Protein AF-A0A239JR02-F1 (afdb_monomer)

Sequence (547 aa):
MNVHSPKARTPAQRIPNPAPHIMRIVSQALRTTSEGTVTRMATPRLLLFRHPGALLAVYLAAACALQLKASAVGLVRWSDYLVLTPVMAAALLPLRHTLIFGASTLATSVAIYGFAIPGVSEGGRTVVVTAAFLSLGMSLVICRVRIRQKARCAFAVPAPSGEATGRIASAPRQDAGDLCASLLAEGPPPGRLPQPAAVELAYGRADDGRPQAHWLDAIPLSGARVALVAGSVTEDGEPAPTLVPELRVAVRTLADMDMRPDETLIHLQDVLHRLQPDDAAHDVTASCLYAIYDPVTADCTLACAGHPAPIVISPEGVTIAVDLPPGTPLGRARAHVTTAEIRLGRGSVLLLHTHSPKPTGSGTGAGTRTRTDESTVRERRIEPQSSLAATCHTALRALAAEGGPRQLRVLAARTRTLDTTTVASWDLTADPAAVSVAREHVTAQLAAWGLDEAAPTAVLIVSELVTNAIRHSQPPVHLRLIRCDTRLTCEVTDGSTTTPHLRRARTLDESGRGLFIVAQLTCRWGARHHPQGKTIWAEHIPQREAT

Solvent-accessible surface area (backbone atoms only — not comparable to full-atom values): 31949 Å² total; per-residue (Å²): 133,83,90,85,85,86,88,81,87,83,81,84,82,75,78,82,80,68,72,71,60,58,57,50,55,55,54,53,65,64,60,74,77,74,80,85,78,95,77,88,82,82,90,88,84,74,74,64,82,79,42,77,67,46,52,50,50,51,49,52,52,51,52,52,53,52,51,61,59,42,64,76,67,76,62,83,81,60,63,69,63,66,38,44,52,26,39,53,32,22,75,74,45,59,69,73,57,22,49,49,53,25,52,50,52,37,51,50,48,43,49,44,56,70,71,67,51,88,87,70,53,72,69,59,39,52,51,55,48,51,46,34,52,51,24,39,52,53,18,51,52,51,36,51,51,53,52,49,50,53,49,59,58,58,62,77,54,84,76,84,83,85,81,80,93,74,79,94,75,91,78,80,94,76,83,92,85,76,98,71,86,80,80,82,72,86,63,81,75,81,77,65,72,66,77,40,87,26,34,51,77,28,76,35,75,47,73,76,83,68,82,59,24,59,52,76,49,60,45,77,42,81,80,53,15,34,36,41,37,38,30,36,30,26,42,74,84,40,80,32,37,84,56,45,65,60,53,53,51,49,52,52,58,44,50,76,57,45,56,47,46,56,58,42,51,55,54,48,35,56,51,53,57,70,74,51,61,98,81,62,94,58,64,52,32,32,26,34,30,35,32,40,38,34,20,74,82,23,41,32,42,33,15,23,18,43,26,59,60,48,45,34,29,44,51,82,14,45,62,44,85,56,86,42,69,66,20,38,34,29,67,48,100,73,51,41,71,32,67,36,76,47,78,49,55,64,52,18,32,44,35,42,58,69,65,68,78,78,76,92,78,79,75,90,69,93,74,95,77,79,96,78,80,99,78,72,85,69,79,63,70,44,68,62,82,59,53,57,60,56,51,26,52,53,50,51,54,52,48,53,72,73,70,48,65,72,58,39,44,33,40,32,34,31,32,37,59,58,50,78,90,35,36,50,74,48,82,45,65,75,49,81,69,38,42,58,53,50,37,51,53,48,43,55,50,27,48,76,69,73,36,59,80,30,30,74,59,52,34,52,41,47,40,35,50,48,46,45,41,51,75,75,40,39,70,66,34,36,42,36,41,37,56,49,99,71,36,40,30,43,37,38,34,26,38,33,79,73,82,86,73,84,44,86,49,54,100,84,51,94,56,52,48,45,62,50,52,39,61,73,70,30,76,47,68,52,61,31,68,50,102,70,13,28,34,44,37,38,29,28,67,57,74,71,83,87,125

Mean predicted aligned error: 18.65 Å

Radius of gyration: 34.78 Å; Cα contacts (8 Å, |Δi|>4): 806; chains: 1; bounding box: 107×66×126 Å

Structure (mmCIF, N/CA/C/O backbone):
data_AF-A0A239JR02-F1
#
_entry.id   AF-A0A239JR02-F1
#
loop_
_atom_site.group_PDB
_atom_site.id
_atom_site.type_symbol
_atom_site.label_atom_id
_atom_site.label_alt_id
_atom_site.label_comp_id
_atom_site.label_asym_id
_atom_site.label_entity_id
_atom_site.label_seq_id
_atom_site.pdbx_PDB_ins_code
_atom_site.Cartn_x
_atom_site.Cartn_y
_atom_site.Cartn_z
_atom_site.occupancy
_atom_site.B_iso_or_equiv
_atom_site.auth_seq_id
_atom_site.auth_comp_id
_atom_site.auth_asym_id
_atom_site.auth_atom_id
_atom_site.pdbx_PDB_model_num
ATOM 1 N N . MET A 1 1 ? 73.584 -7.375 -79.719 1.00 33.41 1 MET A N 1
ATOM 2 C CA . MET A 1 1 ? 74.468 -6.194 -79.660 1.00 33.41 1 MET A CA 1
ATOM 3 C C . MET A 1 1 ? 73.800 -5.168 -78.745 1.00 33.41 1 MET A C 1
ATOM 5 O O . MET A 1 1 ? 72.681 -4.792 -79.049 1.00 33.41 1 MET A O 1
ATOM 9 N N . ASN A 1 2 ? 74.469 -4.835 -77.629 1.00 33.09 2 ASN A N 1
ATOM 10 C CA . ASN A 1 2 ? 74.268 -3.732 -76.656 1.00 33.09 2 ASN A CA 1
ATOM 11 C C . ASN A 1 2 ? 72.879 -3.588 -75.988 1.00 33.09 2 ASN A C 1
ATOM 13 O O . ASN A 1 2 ? 71.912 -3.240 -76.646 1.00 33.09 2 ASN A O 1
ATOM 17 N N . VAL A 1 3 ? 72.655 -3.940 -74.709 1.00 35.66 3 VAL A N 1
ATOM 18 C CA . VAL A 1 3 ? 73.213 -3.450 -73.416 1.00 35.66 3 VAL A CA 1
ATOM 19 C C . VAL A 1 3 ? 72.938 -1.961 -73.155 1.00 35.66 3 VAL A C 1
ATOM 21 O O . VAL A 1 3 ? 73.665 -1.135 -73.694 1.00 35.66 3 VAL A O 1
ATOM 24 N N . HIS A 1 4 ? 71.981 -1.644 -72.260 1.00 33.66 4 HIS A N 1
ATOM 25 C CA . HIS A 1 4 ? 72.145 -0.667 -71.157 1.00 33.66 4 HIS A CA 1
ATOM 26 C C . HIS A 1 4 ? 70.973 -0.668 -70.136 1.00 33.66 4 HIS A C 1
ATOM 28 O O . HIS A 1 4 ? 69.875 -0.206 -70.416 1.00 33.66 4 HIS A O 1
ATOM 34 N N . SER A 1 5 ? 71.284 -1.214 -68.954 1.00 35.59 5 SER A N 1
ATOM 35 C CA . SER A 1 5 ? 70.954 -0.853 -67.557 1.00 35.59 5 SER A CA 1
ATOM 36 C C . SER A 1 5 ? 69.613 -0.202 -67.130 1.00 35.59 5 SER A C 1
ATOM 38 O O . SER A 1 5 ? 69.218 0.831 -67.668 1.00 35.59 5 SER A O 1
ATOM 40 N N . PRO A 1 6 ? 68.999 -0.677 -66.017 1.00 37.66 6 PRO A N 1
ATOM 41 C CA . PRO A 1 6 ? 67.875 -0.022 -65.346 1.00 37.66 6 PRO A CA 1
ATOM 42 C C . PRO A 1 6 ? 68.358 1.042 -64.338 1.00 37.66 6 PRO A C 1
ATOM 44 O O . PRO A 1 6 ? 69.235 0.787 -63.511 1.00 37.66 6 PRO A O 1
ATOM 47 N N . LYS A 1 7 ? 67.776 2.248 -64.378 1.00 36.84 7 LYS A N 1
ATOM 48 C CA . LYS A 1 7 ? 68.037 3.316 -63.395 1.00 36.84 7 LYS A CA 1
ATOM 49 C C . LYS A 1 7 ? 67.309 3.046 -62.075 1.00 36.84 7 LYS A C 1
ATOM 51 O O . LYS A 1 7 ? 66.111 2.775 -62.049 1.00 36.84 7 LYS A O 1
ATOM 56 N N . ALA A 1 8 ? 68.053 3.180 -60.981 1.00 35.50 8 ALA A N 1
ATOM 57 C CA . ALA A 1 8 ? 67.596 3.045 -59.608 1.00 35.50 8 ALA A CA 1
ATOM 58 C C . ALA A 1 8 ? 67.065 4.369 -59.009 1.00 35.50 8 ALA A C 1
ATOM 60 O O . ALA A 1 8 ? 67.668 5.420 -59.195 1.00 35.50 8 ALA A O 1
ATOM 61 N N . ARG A 1 9 ? 65.992 4.217 -58.214 1.00 32.06 9 ARG A N 1
ATOM 62 C CA . ARG A 1 9 ? 65.556 4.932 -56.987 1.00 32.06 9 ARG A CA 1
ATOM 63 C C . ARG A 1 9 ? 65.358 6.461 -56.965 1.00 32.06 9 ARG A C 1
ATOM 65 O O . ARG A 1 9 ? 66.317 7.220 -56.952 1.00 32.06 9 ARG A O 1
ATOM 72 N N . THR A 1 10 ? 64.145 6.836 -56.541 1.00 32.12 10 THR A N 1
ATOM 73 C CA . THR A 1 10 ? 63.946 7.749 -55.394 1.00 32.12 10 THR A CA 1
ATOM 74 C C . THR A 1 10 ? 62.769 7.255 -54.529 1.00 32.12 10 THR A C 1
ATOM 76 O O . THR A 1 10 ? 61.730 6.892 -55.079 1.00 32.12 10 THR A O 1
ATOM 79 N N . PRO A 1 11 ? 62.918 7.157 -53.192 1.00 36.03 11 PRO A N 1
ATOM 80 C CA . PRO A 1 11 ? 61.904 6.609 -52.292 1.00 36.03 11 PRO A CA 1
ATOM 81 C C . PRO A 1 11 ? 60.849 7.657 -51.911 1.00 36.03 11 PRO A C 1
ATOM 83 O O . PRO A 1 11 ? 61.166 8.824 -51.692 1.00 36.03 11 PRO A O 1
ATOM 86 N N . ALA A 1 12 ? 59.596 7.219 -51.776 1.00 37.03 12 ALA A N 1
ATOM 87 C CA . ALA A 1 12 ? 58.514 8.027 -51.228 1.00 37.03 12 ALA A CA 1
ATOM 88 C C . ALA A 1 12 ? 58.849 8.481 -49.794 1.00 37.03 12 ALA A C 1
ATOM 90 O O . ALA A 1 12 ? 59.070 7.655 -48.904 1.00 37.03 12 ALA A O 1
ATOM 91 N N . GLN A 1 13 ? 58.868 9.797 -49.567 1.00 35.31 13 GLN A N 1
ATOM 92 C CA . GLN A 1 13 ? 58.911 10.402 -48.237 1.00 35.31 13 GLN A CA 1
ATOM 93 C C . GLN A 1 13 ? 57.672 9.963 -47.442 1.00 35.31 13 GLN A C 1
ATOM 95 O O . GLN A 1 13 ? 56.562 10.445 -47.661 1.00 35.31 13 GLN A O 1
ATOM 100 N N . ARG A 1 14 ? 57.863 9.039 -46.494 1.00 37.16 14 ARG A N 1
ATOM 101 C CA . ARG A 1 14 ? 56.918 8.805 -45.398 1.00 37.16 14 ARG A CA 1
ATOM 102 C C . ARG A 1 14 ? 56.962 10.014 -44.466 1.00 37.16 14 ARG A C 1
ATOM 104 O O . ARG A 1 14 ? 57.958 10.228 -43.781 1.00 37.16 14 ARG A O 1
ATOM 111 N N . ILE A 1 15 ? 55.873 10.771 -44.423 1.00 42.34 15 ILE A N 1
ATOM 112 C CA . ILE A 1 15 ? 55.611 11.761 -43.375 1.00 42.34 15 ILE A CA 1
ATOM 113 C C . ILE A 1 15 ? 55.407 10.992 -42.053 1.00 42.34 15 ILE A C 1
ATOM 115 O O . ILE A 1 15 ? 54.604 10.053 -42.026 1.00 42.34 15 ILE A O 1
ATOM 119 N N . PRO A 1 16 ? 56.125 11.319 -40.964 1.00 40.47 16 PRO A N 1
ATOM 120 C CA . PRO A 1 16 ? 55.964 10.630 -39.690 1.00 40.47 16 PRO A CA 1
ATOM 121 C C . PRO A 1 16 ? 54.624 10.989 -39.034 1.00 40.47 16 PRO A C 1
ATOM 123 O O . PRO A 1 16 ? 54.247 12.154 -38.929 1.00 40.47 16 PRO A O 1
ATOM 126 N N . ASN A 1 17 ? 53.912 9.961 -38.571 1.00 39.59 17 ASN A N 1
ATOM 127 C CA . ASN A 1 17 ? 52.680 10.071 -37.794 1.00 39.59 17 ASN A CA 1
ATOM 128 C C . ASN A 1 17 ? 52.993 10.679 -36.401 1.00 39.59 17 ASN A C 1
ATOM 130 O O . ASN A 1 17 ? 53.764 10.070 -35.657 1.00 39.59 17 ASN A O 1
ATOM 134 N N . PRO A 1 18 ? 52.432 11.844 -36.011 1.00 41.62 18 PRO A N 1
ATOM 135 C CA . PRO A 1 18 ? 52.796 12.541 -34.770 1.00 41.62 18 PRO A CA 1
ATOM 136 C C . PRO A 1 18 ? 52.128 11.979 -33.498 1.00 41.62 18 PRO A C 1
ATOM 138 O O . PRO A 1 18 ? 52.350 12.495 -32.400 1.00 41.62 18 PRO A O 1
ATOM 141 N N . ALA A 1 19 ? 51.342 10.904 -33.606 1.00 44.00 19 ALA A N 1
ATOM 142 C CA . ALA A 1 19 ? 50.587 10.331 -32.491 1.00 44.00 19 ALA A CA 1
ATOM 143 C C . ALA A 1 19 ? 51.410 9.901 -31.243 1.00 44.00 19 ALA A C 1
ATOM 145 O O . ALA A 1 19 ? 50.907 10.094 -30.133 1.00 44.00 19 ALA A O 1
ATOM 146 N N . PRO A 1 20 ? 52.659 9.385 -31.326 1.00 44.38 20 PRO A N 1
ATOM 147 C CA . PRO A 1 20 ? 53.356 8.912 -30.124 1.00 44.38 20 PRO A CA 1
ATOM 148 C C . PRO A 1 20 ? 54.066 10.020 -29.320 1.00 44.38 20 PRO A C 1
ATOM 150 O O . PRO A 1 20 ? 54.415 9.797 -28.161 1.00 44.38 20 PRO A O 1
ATOM 153 N N . HIS A 1 21 ? 54.251 11.227 -29.873 1.00 38.91 21 HIS A N 1
ATOM 154 C CA . HIS A 1 21 ? 54.943 12.321 -29.171 1.00 38.91 21 HIS A CA 1
ATOM 155 C C . HIS A 1 21 ? 54.030 13.115 -28.223 1.00 38.91 21 HIS A C 1
ATOM 157 O O . HIS A 1 21 ? 54.475 13.544 -27.159 1.00 38.91 21 HIS A O 1
ATOM 163 N N . ILE A 1 22 ? 52.742 13.254 -28.554 1.00 40.53 22 ILE A N 1
ATOM 164 C CA . ILE A 1 22 ? 51.766 13.984 -27.726 1.00 40.53 22 ILE A CA 1
ATOM 165 C C . ILE A 1 22 ? 51.379 13.164 -26.485 1.00 40.53 22 ILE A C 1
ATOM 167 O O . ILE A 1 22 ? 51.312 13.706 -25.381 1.00 40.53 22 ILE A O 1
ATOM 171 N N . MET A 1 23 ? 51.239 11.842 -26.629 1.00 37.38 23 MET A N 1
ATOM 172 C CA . MET A 1 23 ? 50.930 10.939 -25.511 1.00 37.38 23 MET A CA 1
ATOM 173 C C . MET A 1 23 ? 52.057 10.914 -24.460 1.00 37.38 23 MET A C 1
ATOM 175 O O . MET A 1 23 ? 51.802 10.827 -23.258 1.00 37.38 23 MET A O 1
ATOM 179 N N . ARG A 1 24 ? 53.317 11.062 -24.900 1.00 39.56 24 ARG A N 1
ATOM 180 C CA . ARG A 1 24 ? 54.494 11.056 -24.021 1.00 39.56 24 ARG A CA 1
ATOM 181 C C . ARG A 1 24 ? 54.634 12.354 -23.213 1.00 39.56 24 ARG A C 1
ATOM 183 O O . ARG A 1 24 ? 54.930 12.276 -22.023 1.00 39.56 24 ARG A O 1
ATOM 190 N N . ILE A 1 25 ? 54.323 13.513 -23.804 1.00 43.97 25 ILE A N 1
ATOM 191 C CA . ILE A 1 25 ? 54.332 14.820 -23.114 1.00 43.97 25 ILE A CA 1
ATOM 192 C C . ILE A 1 25 ? 53.234 14.885 -22.040 1.00 43.97 25 ILE A C 1
ATOM 194 O O . ILE A 1 25 ? 53.493 15.334 -20.924 1.00 43.97 25 ILE A O 1
ATOM 198 N N . VAL A 1 26 ? 52.040 14.352 -22.324 1.00 38.66 26 VAL A N 1
ATOM 199 C CA . VAL A 1 26 ? 50.939 14.287 -21.344 1.00 38.66 26 VAL A CA 1
ATOM 200 C C . VAL A 1 26 ? 51.261 13.310 -20.205 1.00 38.66 26 VAL A C 1
ATOM 202 O O . VAL A 1 26 ? 51.003 13.613 -19.042 1.00 38.66 26 VAL A O 1
ATOM 205 N N . SER A 1 27 ? 51.912 12.179 -20.501 1.00 38.31 27 SER A N 1
ATOM 206 C CA . SER A 1 27 ? 52.327 11.213 -19.472 1.00 38.31 27 SER A CA 1
ATOM 207 C C . SER A 1 27 ? 53.470 11.709 -18.571 1.00 38.31 27 SER A C 1
ATOM 209 O O . SER A 1 27 ? 53.506 11.352 -17.395 1.00 38.31 27 SER A O 1
ATOM 211 N N . GLN A 1 28 ? 54.379 12.554 -19.083 1.00 38.56 28 GLN A N 1
ATOM 212 C CA . GLN A 1 28 ? 55.439 13.182 -18.282 1.00 38.56 28 GLN A CA 1
ATOM 213 C C . GLN A 1 28 ? 54.898 14.327 -17.416 1.00 38.56 28 GLN A C 1
ATOM 215 O O . GLN A 1 28 ? 55.282 14.417 -16.255 1.00 38.56 28 GLN A O 1
ATOM 220 N N . ALA A 1 29 ? 53.949 15.126 -17.921 1.00 35.91 29 ALA A N 1
ATOM 221 C CA . ALA A 1 29 ? 53.314 16.197 -17.145 1.00 35.91 29 ALA A CA 1
ATOM 222 C C . ALA A 1 29 ? 52.448 15.674 -15.980 1.00 35.91 29 ALA A C 1
ATOM 224 O O . ALA A 1 29 ? 52.317 16.346 -14.960 1.00 35.91 29 ALA A O 1
ATOM 225 N N . LEU A 1 30 ? 51.885 14.465 -16.110 1.00 35.28 30 LEU A N 1
ATOM 226 C CA . LEU A 1 30 ? 51.100 13.810 -15.056 1.00 35.28 30 LEU A CA 1
ATOM 227 C C . LEU A 1 30 ? 51.955 13.060 -14.018 1.00 35.28 30 LEU A C 1
ATOM 229 O O . LEU A 1 30 ? 51.462 12.773 -12.932 1.00 35.28 30 LEU A O 1
ATOM 233 N N . ARG A 1 31 ? 53.225 12.745 -14.320 1.00 36.16 31 ARG A N 1
ATOM 234 C CA . ARG A 1 31 ? 54.146 12.085 -13.370 1.00 36.16 31 ARG A CA 1
ATOM 235 C C . ARG A 1 31 ? 54.946 13.067 -12.512 1.00 36.16 31 ARG A C 1
ATOM 237 O O . ARG A 1 31 ? 55.403 12.683 -11.443 1.00 36.16 31 ARG A O 1
ATOM 244 N N . THR A 1 32 ? 55.071 14.333 -12.914 1.00 34.41 32 THR A N 1
ATOM 245 C CA . THR A 1 32 ? 55.777 15.371 -12.135 1.00 34.41 32 THR A CA 1
ATOM 246 C C . THR A 1 32 ? 54.955 15.980 -10.994 1.00 34.41 32 THR A C 1
ATOM 248 O O . THR A 1 32 ? 55.443 16.863 -10.300 1.00 34.41 32 THR A O 1
ATOM 251 N N . THR A 1 33 ? 53.718 15.532 -10.771 1.00 36.66 33 THR A N 1
ATOM 252 C CA . THR A 1 33 ? 52.848 16.016 -9.681 1.00 36.66 33 THR A CA 1
ATOM 253 C C . THR A 1 33 ? 52.695 15.027 -8.520 1.00 36.66 33 THR A C 1
ATOM 255 O O . THR A 1 33 ? 51.903 15.289 -7.618 1.00 36.66 33 THR A O 1
ATOM 258 N N . SER A 1 34 ? 53.438 13.911 -8.513 1.00 36.34 34 SER A N 1
ATOM 259 C CA . SER A 1 34 ? 53.248 12.825 -7.537 1.00 36.34 34 SER A CA 1
ATOM 260 C C . SER A 1 34 ? 54.248 12.771 -6.375 1.00 36.34 34 SER A C 1
ATOM 262 O O . SER A 1 34 ? 53.997 12.011 -5.445 1.00 36.34 34 SER A O 1
ATOM 264 N N . GLU A 1 35 ? 55.346 13.527 -6.350 1.00 34.03 35 GLU A N 1
ATOM 265 C CA . GLU A 1 35 ? 56.317 13.413 -5.247 1.00 34.03 35 GLU A CA 1
ATOM 266 C C . GLU A 1 35 ? 56.911 14.771 -4.868 1.00 34.03 35 GLU A C 1
ATOM 268 O O . GLU A 1 35 ? 57.600 15.399 -5.667 1.00 34.03 35 GLU A O 1
ATOM 273 N N . GLY A 1 36 ? 56.641 15.223 -3.636 1.00 28.98 36 GLY A N 1
ATOM 274 C CA . GLY A 1 36 ? 57.359 16.349 -3.034 1.00 28.98 36 GLY A CA 1
ATOM 275 C C . GLY A 1 36 ? 56.538 17.266 -2.126 1.00 28.98 36 GLY A C 1
ATOM 276 O O . GLY A 1 36 ? 56.183 18.371 -2.514 1.00 28.98 36 GLY A O 1
ATOM 277 N N . THR A 1 37 ? 56.354 16.824 -0.881 1.00 28.12 37 THR A N 1
ATOM 278 C CA . THR A 1 37 ? 56.411 17.670 0.329 1.00 28.12 37 THR A CA 1
ATOM 279 C C . THR A 1 37 ? 55.221 18.585 0.658 1.00 28.12 37 THR A C 1
ATOM 281 O O . THR A 1 37 ? 55.061 19.711 0.195 1.00 28.12 37 THR A O 1
ATOM 284 N N . VAL A 1 38 ? 54.440 18.102 1.624 1.00 41.47 38 VAL A N 1
ATOM 285 C CA . VAL A 1 38 ? 53.554 18.868 2.505 1.00 41.47 38 VAL A CA 1
ATOM 286 C C . VAL A 1 38 ? 54.363 19.929 3.262 1.00 41.47 38 VAL A C 1
ATOM 288 O O . VAL A 1 38 ? 55.202 19.564 4.077 1.00 41.47 38 VAL A O 1
ATOM 291 N N . THR A 1 39 ? 54.106 21.225 3.037 1.00 31.08 39 THR A N 1
ATOM 292 C CA . THR A 1 39 ? 53.881 22.257 4.082 1.00 31.08 39 THR A CA 1
ATOM 293 C C . THR A 1 39 ? 53.698 23.671 3.495 1.00 31.08 39 THR A C 1
ATOM 295 O O . THR A 1 39 ? 54.522 24.155 2.735 1.00 31.08 39 THR A O 1
ATOM 298 N N . ARG A 1 40 ? 52.607 24.333 3.924 1.00 35.19 40 ARG A N 1
ATOM 299 C CA . ARG A 1 40 ? 52.323 25.790 3.958 1.00 35.19 40 ARG A CA 1
ATOM 300 C C . ARG A 1 40 ? 52.634 26.649 2.711 1.00 35.19 40 ARG A C 1
ATOM 302 O O . ARG A 1 40 ? 53.756 27.097 2.548 1.00 35.19 40 ARG A O 1
ATOM 309 N N . MET A 1 41 ? 51.583 27.090 2.002 1.00 26.48 41 MET A N 1
ATOM 310 C CA . MET A 1 41 ? 51.244 28.523 1.825 1.00 26.48 41 MET A CA 1
ATOM 311 C C . MET A 1 41 ? 49.966 28.727 0.976 1.00 26.48 41 MET A C 1
ATOM 313 O O . MET A 1 41 ? 49.852 28.239 -0.140 1.00 26.48 41 MET A O 1
ATOM 317 N N . ALA A 1 42 ? 49.013 29.451 1.574 1.00 28.19 42 ALA A N 1
ATOM 318 C CA . ALA A 1 42 ? 48.004 30.364 1.017 1.00 28.19 42 ALA A CA 1
ATOM 319 C C . ALA A 1 42 ? 47.335 30.107 -0.364 1.00 28.19 42 ALA A C 1
ATOM 321 O O . ALA A 1 42 ? 47.924 30.258 -1.429 1.00 28.19 42 ALA A O 1
ATOM 322 N N . THR A 1 43 ? 46.015 29.879 -0.299 1.00 42.88 43 THR A N 1
ATOM 323 C CA . THR A 1 43 ? 44.937 30.397 -1.182 1.00 42.88 43 THR A CA 1
ATOM 324 C C . THR A 1 43 ? 45.364 31.404 -2.264 1.00 42.88 43 THR A C 1
ATOM 326 O O . THR A 1 43 ? 45.764 32.514 -1.912 1.00 42.88 43 THR A O 1
ATOM 329 N N . PRO A 1 44 ? 45.177 31.084 -3.568 1.00 34.19 44 PRO A N 1
ATOM 330 C CA . PRO A 1 44 ? 43.930 31.465 -4.248 1.00 34.19 44 PRO A CA 1
ATOM 331 C C . PRO A 1 44 ? 43.556 30.517 -5.418 1.00 34.19 44 PRO A C 1
ATOM 333 O O . PRO A 1 44 ? 43.935 30.738 -6.563 1.00 34.19 44 PRO A O 1
ATOM 336 N N . ARG A 1 45 ? 42.779 29.450 -5.181 1.00 35.78 45 ARG A N 1
ATOM 337 C CA . ARG A 1 45 ? 42.214 28.621 -6.281 1.00 35.78 45 ARG A CA 1
ATOM 338 C C . ARG A 1 45 ? 40.724 28.284 -6.147 1.00 35.78 45 ARG A C 1
ATOM 340 O O . ARG A 1 45 ? 40.193 27.510 -6.932 1.00 35.78 45 ARG A O 1
ATOM 347 N N . LEU A 1 46 ? 40.019 28.916 -5.207 1.00 40.25 46 LEU A N 1
ATOM 348 C CA . LEU A 1 46 ? 38.627 28.584 -4.862 1.00 40.25 46 LEU A CA 1
ATOM 349 C C . LEU A 1 46 ? 37.588 29.676 -5.179 1.00 40.25 46 LEU A C 1
ATOM 351 O O . LEU A 1 46 ? 36.433 29.548 -4.784 1.00 40.25 46 LEU A O 1
ATOM 355 N N . LEU A 1 47 ? 37.947 30.727 -5.924 1.00 41.00 47 LEU A N 1
ATOM 356 C CA . LEU A 1 47 ? 37.016 31.830 -6.221 1.00 41.00 47 LEU A CA 1
ATOM 357 C C . LEU A 1 47 ? 36.159 31.636 -7.487 1.00 41.00 47 LEU A C 1
ATOM 359 O O . LEU A 1 47 ? 35.102 32.251 -7.590 1.00 41.00 47 LEU A O 1
ATOM 363 N N . LEU A 1 48 ? 36.530 30.749 -8.419 1.00 41.41 48 LEU A N 1
ATOM 364 C CA . LEU A 1 48 ? 35.777 30.569 -9.677 1.00 41.41 48 LEU A CA 1
ATOM 365 C C . LEU A 1 48 ? 34.502 29.714 -9.557 1.00 41.41 48 LEU A C 1
ATOM 367 O O . LEU A 1 48 ? 33.665 29.747 -10.454 1.00 41.41 48 LEU A O 1
ATOM 371 N N . PHE A 1 49 ? 34.316 28.980 -8.457 1.00 44.22 49 PHE A N 1
ATOM 372 C CA . PHE A 1 49 ? 33.202 28.031 -8.300 1.00 44.22 49 PHE A CA 1
ATOM 373 C C . PHE A 1 49 ? 32.020 28.552 -7.471 1.00 44.22 49 PHE A C 1
ATOM 375 O O . PHE A 1 49 ? 31.044 27.829 -7.286 1.00 44.22 49 PHE A O 1
ATOM 382 N N . ARG A 1 50 ? 32.074 29.797 -6.977 1.00 40.31 50 ARG A N 1
ATOM 383 C CA . ARG A 1 50 ? 31.045 30.335 -6.067 1.00 40.31 50 ARG A CA 1
ATOM 384 C C . ARG A 1 50 ? 29.996 31.224 -6.743 1.00 40.31 50 ARG A C 1
ATOM 386 O O . ARG A 1 50 ? 28.963 31.492 -6.138 1.00 40.31 50 ARG A O 1
ATOM 393 N N . HIS A 1 51 ? 30.216 31.633 -7.994 1.00 44.66 51 HIS A N 1
ATOM 394 C CA . HIS A 1 51 ? 29.298 32.512 -8.718 1.00 44.66 51 HIS A CA 1
ATOM 395 C C . HIS A 1 51 ? 28.880 31.906 -10.068 1.00 44.66 51 HIS A C 1
ATOM 397 O O . HIS A 1 51 ? 29.747 31.642 -10.902 1.00 44.66 51 HIS A O 1
ATOM 403 N N . PRO A 1 52 ? 27.570 31.732 -10.341 1.00 43.59 52 PRO A N 1
ATOM 404 C CA . PRO A 1 52 ? 27.080 31.183 -11.612 1.00 43.59 52 PRO A CA 1
ATOM 405 C C . PRO A 1 52 ? 27.515 32.014 -12.833 1.00 43.59 52 PRO A C 1
ATOM 407 O O . PRO A 1 52 ? 27.661 31.470 -13.925 1.00 43.59 52 PRO A O 1
ATOM 410 N N . GLY A 1 53 ? 27.815 33.305 -12.643 1.00 43.00 53 GLY A N 1
ATOM 411 C CA . GLY A 1 53 ? 28.382 34.169 -13.683 1.00 43.00 53 GLY A CA 1
ATOM 412 C C . GLY A 1 53 ? 29.805 33.790 -14.114 1.00 43.00 53 GLY A C 1
ATOM 413 O O . GLY A 1 53 ? 30.142 33.958 -15.280 1.00 43.00 53 GLY A O 1
ATOM 414 N N . ALA A 1 54 ? 30.624 33.218 -13.224 1.00 49.25 54 ALA A N 1
ATOM 415 C CA . ALA A 1 54 ? 31.995 32.816 -13.553 1.00 49.25 54 ALA A CA 1
ATOM 416 C C . ALA A 1 54 ? 32.022 31.562 -14.442 1.00 49.25 54 ALA A C 1
ATOM 418 O O . ALA A 1 54 ? 32.785 31.497 -15.401 1.00 49.25 54 ALA A O 1
ATOM 419 N N . LEU A 1 55 ? 31.133 30.599 -14.182 1.00 49.62 55 LEU A N 1
ATOM 420 C CA . LEU A 1 55 ? 30.966 29.412 -15.028 1.00 49.62 55 LEU A CA 1
ATOM 421 C C . LEU A 1 55 ? 30.394 29.766 -16.404 1.00 49.62 55 LEU A C 1
ATOM 423 O O . LEU A 1 55 ? 30.845 29.220 -17.408 1.00 49.62 55 LEU A O 1
ATOM 427 N N . LEU A 1 56 ? 29.452 30.713 -16.461 1.00 48.41 56 LEU A N 1
ATOM 428 C CA . LEU A 1 56 ? 28.925 31.231 -17.722 1.00 48.41 56 LEU A CA 1
ATOM 429 C C . LEU A 1 56 ? 30.011 31.957 -18.529 1.00 48.41 56 LEU A C 1
ATOM 431 O O . LEU A 1 56 ? 30.110 31.743 -19.732 1.00 48.41 56 LEU A O 1
ATOM 435 N N . ALA A 1 57 ? 30.861 32.754 -17.876 1.00 52.69 57 ALA A N 1
ATOM 436 C CA . ALA A 1 57 ? 31.978 33.436 -18.526 1.00 52.69 57 ALA A CA 1
ATOM 437 C C . ALA A 1 57 ? 33.025 32.450 -19.072 1.00 52.69 57 ALA A C 1
ATOM 439 O O . ALA A 1 57 ? 33.490 32.615 -20.197 1.00 52.69 57 ALA A O 1
ATOM 440 N N . VAL A 1 58 ? 33.352 31.391 -18.322 1.00 56.47 58 VAL A N 1
ATOM 441 C CA . VAL A 1 58 ? 34.265 30.326 -18.776 1.00 56.47 58 VAL A CA 1
ATOM 442 C C . VAL A 1 58 ? 33.666 29.539 -19.941 1.00 56.47 58 VAL A C 1
ATOM 444 O O . VAL A 1 58 ? 34.364 29.268 -20.916 1.00 56.47 58 VAL A O 1
ATOM 447 N N . TYR A 1 59 ? 32.373 29.214 -19.882 1.00 52.41 59 TYR A N 1
ATOM 448 C CA . TYR A 1 59 ? 31.664 28.557 -20.979 1.00 52.41 59 TYR A CA 1
ATOM 449 C C . TYR A 1 59 ? 31.632 29.433 -22.240 1.00 52.41 59 TYR A C 1
ATOM 451 O O . TYR A 1 59 ? 31.968 28.954 -23.319 1.00 52.41 59 TYR A O 1
ATOM 459 N N . LEU A 1 60 ? 31.296 30.721 -22.105 1.00 53.16 60 LEU A N 1
ATOM 460 C CA . LEU A 1 60 ? 31.288 31.682 -23.211 1.00 53.16 60 LEU A CA 1
ATOM 461 C C . LEU A 1 60 ? 32.683 31.860 -23.816 1.00 53.16 60 LEU A C 1
ATOM 463 O O . LEU A 1 60 ? 32.818 31.864 -25.037 1.00 53.16 60 LEU A O 1
ATOM 467 N N . ALA A 1 61 ? 33.725 31.942 -22.986 1.00 57.69 61 ALA A N 1
ATOM 468 C CA . ALA A 1 61 ? 35.106 32.037 -23.448 1.00 57.69 61 ALA A CA 1
ATOM 469 C C . ALA A 1 61 ? 35.552 30.765 -24.190 1.00 57.69 61 ALA A C 1
ATOM 471 O O . ALA A 1 61 ? 36.164 30.861 -25.252 1.00 57.69 61 ALA A O 1
ATOM 472 N N . ALA A 1 62 ? 35.205 29.580 -23.678 1.00 53.81 62 ALA A N 1
ATOM 473 C CA . ALA A 1 62 ? 35.523 28.304 -24.316 1.00 53.81 62 ALA A CA 1
ATOM 474 C C . ALA A 1 62 ? 34.759 28.109 -25.637 1.00 53.81 62 ALA A C 1
ATOM 476 O O . ALA A 1 62 ? 35.360 27.714 -26.634 1.00 53.81 62 ALA A O 1
ATOM 477 N N . ALA A 1 63 ? 33.464 28.437 -25.670 1.00 51.38 63 ALA A N 1
ATOM 478 C CA . ALA A 1 63 ? 32.641 28.374 -26.876 1.00 51.38 63 ALA A CA 1
ATOM 479 C C . ALA A 1 63 ? 33.162 29.329 -27.962 1.00 51.38 63 ALA A C 1
ATOM 481 O O . ALA A 1 63 ? 33.352 28.915 -29.105 1.00 51.38 63 ALA A O 1
ATOM 482 N N . CYS A 1 64 ? 33.491 30.568 -27.583 1.00 54.44 64 CYS A N 1
ATOM 483 C CA . CYS A 1 64 ? 34.038 31.575 -28.490 1.00 54.44 64 CYS A CA 1
ATOM 484 C C . CYS A 1 64 ? 35.427 31.168 -29.023 1.00 54.44 64 CYS A C 1
ATOM 486 O O . CYS A 1 64 ? 35.684 31.253 -30.223 1.00 54.44 64 CYS A O 1
ATOM 488 N N . ALA A 1 65 ? 36.304 30.628 -28.164 1.00 54.81 65 ALA A N 1
ATOM 489 C CA . ALA A 1 65 ? 37.623 30.133 -28.565 1.00 54.81 65 ALA A CA 1
ATOM 490 C C . ALA A 1 65 ? 37.544 28.918 -29.508 1.00 54.81 65 ALA A C 1
ATOM 492 O O . ALA A 1 65 ? 38.303 28.845 -30.477 1.00 54.81 65 ALA A O 1
ATOM 493 N N . LEU A 1 66 ? 36.620 27.979 -29.268 1.00 50.97 66 LEU A N 1
ATOM 494 C CA . LEU A 1 66 ? 36.383 26.858 -30.183 1.00 50.97 66 LEU A CA 1
ATOM 495 C C . LEU A 1 66 ? 35.806 27.328 -31.526 1.00 50.97 66 LEU A C 1
ATOM 497 O O . LEU A 1 66 ? 36.235 26.829 -32.566 1.00 50.97 66 LEU A O 1
ATOM 501 N N . GLN A 1 67 ? 34.892 28.304 -31.527 1.00 52.19 67 GLN A N 1
ATOM 502 C CA . GLN A 1 67 ? 34.308 28.863 -32.754 1.00 52.19 67 GLN A CA 1
ATOM 503 C C . GLN A 1 67 ? 35.345 29.590 -33.618 1.00 52.19 67 GLN A C 1
ATOM 505 O O . GLN A 1 67 ? 35.390 29.363 -34.825 1.00 52.19 67 GLN A O 1
ATOM 510 N N . LEU A 1 68 ? 36.220 30.395 -33.009 1.00 54.16 68 LEU A N 1
ATOM 511 C CA . LEU A 1 68 ? 37.305 31.092 -33.711 1.00 54.16 68 LEU A CA 1
ATOM 512 C C . LEU A 1 68 ? 38.358 30.129 -34.281 1.00 54.16 68 LEU A C 1
ATOM 514 O O . LEU A 1 68 ? 38.951 30.392 -35.323 1.00 54.16 68 LEU A O 1
ATOM 518 N N . LYS A 1 69 ? 38.592 28.992 -33.616 1.00 47.56 69 LYS A N 1
ATOM 519 C CA . LYS A 1 69 ? 39.540 27.972 -34.086 1.00 47.56 69 LYS A CA 1
ATOM 520 C C . LYS A 1 69 ? 38.948 27.090 -35.193 1.00 47.56 69 LYS A C 1
ATOM 522 O O . LYS A 1 69 ? 39.687 26.628 -36.056 1.00 47.56 69 LYS A O 1
ATOM 527 N N . ALA A 1 70 ? 37.630 26.879 -35.189 1.00 47.66 70 ALA A N 1
ATOM 528 C CA . ALA A 1 70 ? 36.912 26.115 -36.211 1.00 47.66 70 ALA A CA 1
ATOM 529 C C . ALA A 1 70 ? 36.677 26.913 -37.509 1.00 47.66 70 ALA A C 1
ATOM 531 O O . ALA A 1 70 ? 36.729 26.335 -38.596 1.00 47.66 70 ALA A O 1
ATOM 532 N N . SER A 1 71 ? 36.488 28.237 -37.425 1.00 48.41 71 SER A N 1
ATOM 533 C CA . SER A 1 71 ? 36.350 29.109 -38.602 1.00 48.41 71 SER A CA 1
ATOM 534 C C . SER A 1 71 ? 37.634 29.200 -39.438 1.00 48.41 71 SER A C 1
ATOM 536 O O . SER A 1 71 ? 37.556 29.358 -40.653 1.00 48.41 71 SER A O 1
ATOM 538 N N . ALA A 1 72 ? 38.805 28.995 -38.824 1.00 48.44 72 ALA A N 1
ATOM 539 C CA . ALA A 1 72 ? 40.096 28.947 -39.514 1.00 48.44 72 ALA A CA 1
ATOM 540 C C . ALA A 1 72 ? 40.291 27.704 -40.415 1.00 48.44 72 ALA A C 1
ATOM 542 O O . ALA A 1 72 ? 41.229 27.672 -41.206 1.00 48.44 72 ALA A O 1
ATOM 543 N N . VAL A 1 73 ? 39.425 26.684 -40.311 1.00 44.41 73 VAL A N 1
ATOM 544 C CA . VAL A 1 73 ? 39.566 25.389 -41.015 1.00 44.41 73 VAL A CA 1
ATOM 545 C C . VAL A 1 73 ? 38.446 25.155 -42.049 1.00 44.41 73 VAL A C 1
ATOM 547 O O . VAL A 1 73 ? 38.362 24.094 -42.658 1.00 44.41 73 VAL A O 1
ATOM 550 N N . GLY A 1 74 ? 37.577 26.144 -42.300 1.00 48.84 74 GLY A N 1
ATOM 551 C CA . GLY A 1 74 ? 36.596 26.095 -43.398 1.00 48.84 74 GLY A CA 1
ATOM 552 C C . GLY A 1 74 ? 35.474 25.052 -43.260 1.00 48.84 74 GLY A C 1
ATOM 553 O O . GLY A 1 74 ? 34.760 24.788 -44.225 1.00 48.84 74 GLY A O 1
ATOM 554 N N . LEU A 1 75 ? 35.271 24.460 -42.078 1.00 43.28 75 LEU A N 1
ATOM 555 C CA . LEU A 1 75 ? 34.215 23.470 -41.839 1.00 43.28 75 LEU A CA 1
ATOM 556 C C . LEU A 1 75 ? 32.984 24.104 -41.173 1.00 43.28 75 LEU A C 1
ATOM 558 O O . LEU A 1 75 ? 32.877 24.178 -39.953 1.00 43.28 75 LEU A O 1
ATOM 562 N N . VAL A 1 76 ? 31.994 24.459 -41.995 1.00 46.09 76 VAL A N 1
ATOM 563 C CA . VAL A 1 76 ? 30.644 24.936 -41.606 1.00 46.09 76 VAL A CA 1
ATOM 564 C C . VAL A 1 76 ? 29.786 23.844 -40.918 1.00 46.09 76 VAL A C 1
ATOM 566 O O . VAL A 1 76 ? 28.646 24.075 -40.539 1.00 46.09 76 VAL A O 1
ATOM 569 N N . ARG A 1 77 ? 30.319 22.639 -40.683 1.00 46.06 77 ARG A N 1
ATOM 570 C CA . ARG A 1 77 ? 29.550 21.454 -40.246 1.00 46.06 77 ARG A CA 1
ATOM 571 C C . ARG A 1 77 ? 29.352 21.266 -38.732 1.00 46.06 77 ARG A C 1
ATOM 573 O O . ARG A 1 77 ? 28.866 20.220 -38.328 1.00 46.06 77 ARG A O 1
ATOM 580 N N . TRP A 1 78 ? 29.702 22.238 -37.888 1.00 45.81 78 TRP A N 1
ATOM 581 C CA . TRP A 1 78 ? 29.552 22.114 -36.422 1.00 45.81 78 TRP A CA 1
ATOM 582 C C . TRP A 1 78 ? 28.437 22.981 -35.804 1.00 45.81 78 TRP A C 1
ATOM 584 O O . TRP A 1 78 ? 28.283 22.980 -34.581 1.00 45.81 78 TRP A O 1
ATOM 594 N N . SER A 1 79 ? 27.611 23.673 -36.604 1.00 49.94 79 SER A N 1
ATOM 595 C CA . SER A 1 79 ? 26.430 24.404 -36.098 1.00 49.94 79 SER A CA 1
ATOM 596 C C . SER A 1 79 ? 25.414 23.504 -35.379 1.00 49.94 79 SER A C 1
ATOM 598 O O . SER A 1 79 ? 24.695 23.982 -34.504 1.00 49.94 79 SER A O 1
ATOM 600 N N . ASP A 1 80 ? 25.412 22.201 -35.673 1.00 45.78 80 ASP A N 1
ATOM 601 C CA . ASP A 1 80 ? 24.500 21.214 -35.081 1.00 45.78 80 ASP A CA 1
ATOM 602 C C . ASP A 1 80 ? 24.717 21.035 -33.567 1.00 45.78 80 ASP A C 1
ATOM 604 O O . ASP A 1 80 ? 23.764 20.833 -32.815 1.00 45.78 80 ASP A O 1
ATOM 608 N N . TYR A 1 81 ? 25.950 21.202 -33.073 1.00 52.06 81 TYR A N 1
ATOM 609 C CA . TYR A 1 81 ? 26.260 21.018 -31.649 1.00 52.06 81 TYR A CA 1
ATOM 610 C C . TYR A 1 81 ? 25.868 22.222 -30.780 1.00 52.06 81 TYR A C 1
ATOM 612 O O . TYR A 1 81 ? 25.541 22.052 -29.607 1.00 52.06 81 TYR A O 1
ATOM 620 N N . LEU A 1 82 ? 25.840 23.436 -31.344 1.00 54.44 82 LEU A N 1
ATOM 621 C CA . LEU A 1 82 ? 25.410 24.651 -30.632 1.00 54.44 82 LEU A CA 1
ATOM 622 C C . LEU A 1 82 ? 23.887 24.720 -30.455 1.00 54.44 82 LEU A C 1
ATOM 624 O O . LEU A 1 82 ? 23.408 25.284 -29.473 1.00 54.44 82 LEU A O 1
ATOM 628 N N . VAL A 1 83 ? 23.135 24.112 -31.374 1.00 54.78 83 VAL A N 1
ATOM 629 C CA . VAL A 1 83 ? 21.665 24.034 -31.346 1.00 54.78 83 VAL A CA 1
ATOM 630 C C . VAL A 1 83 ? 21.168 23.028 -30.299 1.00 54.78 83 VAL A C 1
ATOM 632 O O . VAL A 1 83 ? 20.067 23.191 -29.774 1.00 54.78 83 VAL A O 1
ATOM 635 N N . LEU A 1 84 ? 21.974 22.026 -29.936 1.00 57.47 84 LEU A N 1
ATOM 636 C CA . LEU A 1 84 ? 21.618 21.004 -28.943 1.00 57.47 84 LEU A CA 1
ATOM 637 C C . LEU A 1 84 ? 21.786 21.465 -27.489 1.00 57.47 84 LEU A C 1
ATOM 639 O O . LEU A 1 84 ? 21.059 20.999 -26.609 1.00 57.47 84 LEU A O 1
ATOM 643 N N . THR A 1 85 ? 22.703 22.393 -27.213 1.00 62.47 85 THR A N 1
ATOM 644 C CA . THR A 1 85 ? 23.005 22.827 -25.840 1.00 62.47 85 THR A CA 1
ATOM 645 C C . THR A 1 85 ? 21.812 23.465 -25.111 1.00 62.47 85 THR A C 1
ATOM 647 O O . THR A 1 85 ? 21.555 23.081 -23.966 1.00 62.47 85 THR A O 1
ATOM 650 N N . PRO A 1 86 ? 21.027 24.376 -25.725 1.00 59.94 86 PRO A N 1
ATOM 651 C CA . PRO A 1 86 ? 19.830 24.938 -25.094 1.00 59.94 86 PRO A CA 1
ATOM 652 C C . PRO A 1 86 ? 18.756 23.875 -24.827 1.00 59.94 86 PRO A C 1
ATOM 654 O O . PRO A 1 86 ? 18.138 23.876 -23.762 1.00 59.94 86 PRO A O 1
ATOM 657 N N . VAL A 1 87 ? 18.595 22.919 -25.748 1.00 57.66 87 VAL A N 1
ATOM 658 C CA . VAL A 1 87 ? 17.611 21.829 -25.656 1.00 57.66 87 VAL A CA 1
ATOM 659 C C . VAL A 1 87 ? 17.965 20.865 -24.517 1.00 57.66 87 VAL A C 1
ATOM 661 O O . VAL A 1 87 ? 17.107 20.513 -23.706 1.00 57.66 87 VAL A O 1
ATOM 664 N N . MET A 1 88 ? 19.243 20.506 -24.376 1.00 58.06 88 MET A N 1
ATOM 665 C CA . MET A 1 88 ? 19.736 19.711 -23.244 1.00 58.06 88 MET A CA 1
ATOM 666 C C . MET A 1 88 ? 19.634 20.463 -21.913 1.00 58.06 88 MET A C 1
ATOM 668 O O . MET A 1 88 ? 19.221 19.892 -20.901 1.00 58.06 88 MET A O 1
ATOM 672 N N . ALA A 1 89 ? 19.918 21.767 -21.909 1.00 59.88 89 ALA A N 1
ATOM 673 C CA . ALA A 1 89 ? 19.706 22.615 -20.740 1.00 59.88 89 ALA A CA 1
ATOM 674 C C . ALA A 1 89 ? 18.218 22.701 -20.350 1.00 59.88 89 ALA A C 1
ATOM 676 O O . ALA A 1 89 ? 17.900 22.751 -19.164 1.00 59.88 89 ALA A O 1
ATOM 677 N N . ALA A 1 90 ? 17.288 22.691 -21.309 1.00 55.72 90 ALA A N 1
ATOM 678 C CA . ALA A 1 90 ? 15.846 22.710 -21.051 1.00 55.72 90 ALA A CA 1
ATOM 679 C C . ALA A 1 90 ? 15.332 21.421 -20.407 1.00 55.72 90 ALA A C 1
ATOM 681 O O . ALA A 1 90 ? 14.458 21.469 -19.538 1.00 55.72 90 ALA A O 1
ATOM 682 N N . ALA A 1 91 ? 15.901 20.278 -20.791 1.00 57.16 91 ALA A N 1
ATOM 683 C CA . ALA A 1 91 ? 15.579 18.996 -20.180 1.00 57.16 91 ALA A CA 1
ATOM 684 C C . ALA A 1 91 ? 16.048 18.940 -18.711 1.00 57.16 91 ALA A C 1
ATOM 686 O O . ALA A 1 91 ? 15.305 18.492 -17.835 1.00 57.16 91 ALA A O 1
ATOM 687 N N . LEU A 1 92 ? 17.239 19.475 -18.415 1.00 58.00 92 LEU A N 1
ATOM 688 C CA . LEU A 1 92 ? 17.952 19.197 -17.162 1.00 58.00 92 LEU A CA 1
ATOM 689 C C . LEU A 1 92 ? 17.947 20.339 -16.132 1.00 58.00 92 LEU A C 1
ATOM 691 O O . LEU A 1 92 ? 18.065 20.075 -14.937 1.00 58.00 92 LEU A O 1
ATOM 695 N N . LEU A 1 93 ? 17.799 21.603 -16.547 1.00 64.81 93 LEU A N 1
ATOM 696 C CA . LEU A 1 93 ? 18.003 22.769 -15.672 1.00 64.81 93 LEU A CA 1
ATOM 697 C C . LEU A 1 93 ? 16.703 23.541 -15.375 1.00 64.81 93 LEU A C 1
ATOM 699 O O . LEU A 1 93 ? 15.714 23.397 -16.096 1.00 64.81 93 LEU A O 1
ATOM 703 N N . PRO A 1 94 ? 16.644 24.347 -14.293 1.00 64.81 94 PRO A N 1
ATOM 704 C CA . PRO A 1 94 ? 15.511 25.232 -14.003 1.00 64.81 94 PRO A CA 1
ATOM 705 C C . PRO A 1 94 ? 15.304 26.292 -15.096 1.00 64.81 94 PRO A C 1
ATOM 707 O O . PRO A 1 94 ? 16.282 26.774 -15.662 1.00 64.81 94 PRO A O 1
ATOM 710 N N . LEU A 1 95 ? 14.055 26.738 -15.303 1.00 69.62 95 LEU A N 1
ATOM 711 C CA . LEU A 1 95 ? 13.656 27.676 -16.374 1.00 69.62 95 LEU A CA 1
ATOM 712 C C . LEU A 1 95 ? 14.568 28.910 -16.480 1.00 69.62 95 LEU A C 1
ATOM 714 O O . LEU A 1 95 ? 14.948 29.308 -17.577 1.00 69.62 95 LEU A O 1
ATOM 718 N N . ARG A 1 96 ? 14.957 29.488 -15.335 1.00 69.94 96 ARG A N 1
ATOM 719 C CA . ARG A 1 96 ? 15.846 30.659 -15.278 1.00 69.94 96 ARG A CA 1
ATOM 720 C C . ARG A 1 96 ? 17.209 30.381 -15.919 1.00 69.94 96 ARG A C 1
ATOM 722 O O . ARG A 1 96 ? 17.708 31.212 -16.662 1.00 69.94 96 ARG A O 1
ATOM 729 N N . HIS A 1 97 ? 17.784 29.206 -15.674 1.00 67.75 97 HIS A N 1
ATOM 730 C CA . HIS A 1 97 ? 19.088 28.831 -16.220 1.00 67.75 97 HIS A CA 1
ATOM 731 C C . HIS A 1 97 ? 18.990 28.442 -17.696 1.00 67.75 97 HIS A C 1
ATOM 733 O O . HIS A 1 97 ? 19.839 28.853 -18.477 1.00 67.75 97 HIS A O 1
ATOM 739 N N . THR A 1 98 ? 17.936 27.731 -18.108 1.00 69.19 98 THR A N 1
ATOM 740 C CA . THR A 1 98 ? 17.682 27.419 -19.525 1.00 69.19 98 THR A CA 1
ATOM 741 C C . THR A 1 98 ? 17.533 28.688 -20.369 1.00 69.19 98 THR A C 1
ATOM 743 O O . THR A 1 98 ? 18.108 28.771 -21.450 1.00 69.19 98 THR A O 1
ATOM 746 N N . LEU A 1 99 ? 16.818 29.697 -19.856 1.00 71.56 99 LEU A N 1
ATOM 747 C CA . LEU A 1 99 ? 16.688 31.007 -20.501 1.00 71.56 99 LEU A CA 1
ATOM 748 C C . LEU A 1 99 ? 18.035 31.719 -20.636 1.00 71.56 99 LEU A C 1
ATOM 750 O O . LEU A 1 99 ? 18.332 32.239 -21.705 1.00 71.56 99 LEU A O 1
ATOM 754 N N . ILE A 1 100 ? 18.859 31.703 -19.583 1.00 72.25 100 ILE A N 1
ATOM 755 C CA . ILE A 1 100 ? 20.203 32.292 -19.619 1.00 72.25 100 ILE A CA 1
ATOM 756 C C . ILE A 1 100 ? 21.058 31.590 -20.680 1.00 72.25 100 ILE A C 1
ATOM 758 O O . ILE A 1 100 ? 21.599 32.257 -21.555 1.00 72.25 100 ILE A O 1
ATOM 762 N N . PHE A 1 101 ? 21.124 30.256 -20.676 1.00 69.12 101 PHE A N 1
ATOM 763 C CA . PHE A 1 101 ? 21.911 29.508 -21.662 1.00 69.12 101 PHE A CA 1
ATOM 764 C C . PHE A 1 101 ? 21.418 29.716 -23.096 1.00 69.12 101 PHE A C 1
ATOM 766 O O . PHE A 1 101 ? 22.233 29.919 -23.996 1.00 69.12 101 PHE A O 1
ATOM 773 N N . GLY A 1 102 ? 20.104 29.699 -23.320 1.00 69.81 102 GLY A N 1
ATOM 774 C CA . GLY A 1 102 ? 19.524 29.904 -24.643 1.00 69.81 102 GLY A CA 1
ATOM 775 C C . GLY A 1 102 ? 19.735 31.328 -25.169 1.00 69.81 102 GLY A C 1
ATOM 776 O O . GLY A 1 102 ? 20.177 31.498 -26.304 1.00 69.81 102 GLY A O 1
ATOM 777 N N . ALA A 1 103 ? 19.504 32.350 -24.338 1.00 75.00 103 ALA A N 1
ATOM 778 C CA . ALA A 1 103 ? 19.723 33.748 -24.710 1.00 75.00 103 ALA A CA 1
ATOM 779 C C . ALA A 1 103 ? 21.209 34.055 -24.944 1.00 75.00 103 ALA A C 1
ATOM 781 O O . ALA A 1 103 ? 21.552 34.709 -25.927 1.00 75.00 103 ALA A O 1
ATOM 782 N N . SER A 1 104 ? 22.102 33.537 -24.095 1.00 73.62 104 SER A N 1
ATOM 783 C CA . SER A 1 104 ? 23.548 33.672 -24.284 1.00 73.62 104 SER A CA 1
ATOM 784 C C . SER A 1 104 ? 24.021 32.982 -25.565 1.00 73.62 104 SER A C 1
ATOM 786 O O . SER A 1 104 ? 24.784 33.571 -26.320 1.00 73.62 104 SER A O 1
ATOM 788 N N . THR A 1 105 ? 23.523 31.779 -25.868 1.00 72.00 105 THR A N 1
ATOM 789 C CA . THR A 1 105 ? 23.883 31.048 -27.097 1.00 72.00 105 THR A CA 1
ATOM 790 C C . THR A 1 105 ? 23.406 31.776 -28.357 1.00 72.00 105 THR A C 1
ATOM 792 O O . THR A 1 105 ? 24.151 31.865 -29.336 1.00 72.00 105 THR A O 1
ATOM 795 N N . LEU A 1 106 ? 22.199 32.351 -28.326 1.00 76.56 106 LEU A N 1
ATOM 796 C CA . LEU A 1 106 ? 21.674 33.183 -29.408 1.00 76.56 106 LEU A CA 1
ATOM 797 C C . LEU A 1 106 ? 22.519 34.452 -29.593 1.00 76.56 106 LEU A C 1
ATOM 799 O O . LEU A 1 106 ? 22.952 34.736 -30.707 1.00 76.56 106 LEU A O 1
ATOM 803 N N . ALA A 1 107 ? 22.814 35.173 -28.507 1.00 74.69 107 ALA A N 1
ATOM 804 C CA . ALA A 1 107 ? 23.617 36.394 -28.544 1.00 74.69 107 ALA A CA 1
ATOM 805 C C . ALA A 1 107 ? 25.033 36.139 -29.086 1.00 74.69 107 ALA A C 1
ATOM 807 O O . ALA A 1 107 ? 25.502 36.869 -29.956 1.00 74.69 107 ALA A O 1
ATOM 808 N N . THR A 1 108 ? 25.692 35.068 -28.637 1.00 71.69 108 THR A N 1
ATOM 809 C CA . THR A 1 108 ? 27.015 34.666 -29.133 1.00 71.69 108 THR A CA 1
ATOM 810 C C . THR A 1 108 ? 26.971 34.259 -30.606 1.00 71.69 108 THR A C 1
ATOM 812 O O . THR A 1 108 ? 27.848 34.652 -31.371 1.00 71.69 108 THR A O 1
ATOM 815 N N . SER A 1 109 ? 25.933 33.537 -31.039 1.00 69.25 109 SER A N 1
ATOM 816 C CA . SER A 1 109 ? 25.778 33.137 -32.445 1.00 69.25 109 SER A CA 1
ATOM 817 C C . SER A 1 109 ? 25.556 34.344 -33.362 1.00 69.25 109 SER A C 1
ATOM 819 O O . SER A 1 109 ? 26.180 34.430 -34.418 1.00 69.25 109 SER A O 1
ATOM 821 N N . VAL A 1 110 ? 24.737 35.311 -32.938 1.00 73.19 110 VAL A N 1
ATOM 822 C CA . VAL A 1 110 ? 24.512 36.567 -33.673 1.00 73.19 110 VAL A CA 1
ATOM 823 C C . VAL A 1 110 ? 25.784 37.418 -33.716 1.00 73.19 110 VAL A C 1
ATOM 825 O O . VAL A 1 110 ? 26.143 37.913 -34.781 1.00 73.19 110 VAL A O 1
ATOM 828 N N . ALA A 1 111 ? 26.507 37.554 -32.602 1.00 69.75 111 ALA A N 1
ATOM 829 C CA . ALA A 1 111 ? 27.742 38.337 -32.553 1.00 69.75 111 ALA A CA 1
ATOM 830 C C . ALA A 1 111 ? 28.841 37.751 -33.458 1.00 69.75 111 ALA A C 1
ATOM 832 O O . ALA A 1 111 ? 29.473 38.476 -34.227 1.00 69.75 111 ALA A O 1
ATOM 833 N N . ILE A 1 112 ? 29.043 36.431 -33.411 1.00 67.88 112 ILE A N 1
ATOM 834 C CA . ILE A 1 112 ? 30.125 35.767 -34.146 1.00 67.88 112 ILE A CA 1
ATOM 835 C C . ILE A 1 112 ? 29.803 35.658 -35.641 1.00 67.88 112 ILE A C 1
ATOM 837 O O . ILE A 1 112 ? 30.603 36.087 -36.471 1.00 67.88 112 ILE A O 1
ATOM 841 N N . TYR A 1 113 ? 28.632 35.130 -36.004 1.00 65.56 113 TYR A N 1
ATOM 842 C CA . TYR A 1 113 ? 28.288 34.897 -37.412 1.00 65.56 113 TYR A CA 1
ATOM 843 C C . TYR A 1 113 ? 27.720 36.138 -38.110 1.00 65.56 113 TYR A C 1
ATOM 845 O O . TYR A 1 113 ? 27.871 36.270 -39.326 1.00 65.56 113 TYR A O 1
ATOM 853 N N . GLY A 1 114 ? 27.102 37.058 -37.363 1.00 66.00 114 GLY A N 1
ATOM 854 C CA . GLY A 1 114 ? 26.572 38.311 -37.901 1.00 66.00 114 GLY A CA 1
ATOM 855 C C . GLY A 1 114 ? 27.645 39.371 -38.142 1.00 66.00 114 GLY A C 1
ATOM 856 O O . GLY A 1 114 ? 27.598 40.041 -39.171 1.00 66.00 114 GLY A O 1
ATOM 857 N N . PHE A 1 115 ? 28.628 39.495 -37.239 1.00 66.56 115 PHE A N 1
ATOM 858 C CA . PHE A 1 115 ? 29.552 40.638 -37.242 1.00 66.56 115 PHE A CA 1
ATOM 859 C C . PHE A 1 115 ? 31.042 40.269 -37.242 1.00 66.56 115 PHE A C 1
ATOM 861 O O . PHE A 1 115 ? 31.830 40.998 -37.839 1.00 66.56 115 PHE A O 1
ATOM 868 N N . ALA A 1 116 ? 31.455 39.164 -36.609 1.00 62.28 116 ALA A N 1
ATOM 869 C CA . ALA A 1 116 ? 32.879 38.896 -36.368 1.00 62.28 116 ALA A CA 1
ATOM 870 C C . ALA A 1 116 ? 33.614 38.153 -37.500 1.00 62.28 116 ALA A C 1
ATOM 872 O O . ALA A 1 116 ? 34.840 38.207 -37.546 1.00 62.28 116 ALA A O 1
ATOM 873 N N . ILE A 1 117 ? 32.905 37.455 -38.399 1.00 61.44 117 ILE A N 1
ATOM 874 C CA . ILE A 1 117 ? 33.522 36.674 -39.488 1.00 61.44 117 ILE A CA 1
ATOM 875 C C . ILE A 1 117 ? 33.242 37.336 -40.855 1.00 61.44 117 ILE A C 1
ATOM 877 O O . ILE A 1 117 ? 32.115 37.250 -41.369 1.00 61.44 117 ILE A O 1
ATOM 881 N N . PRO A 1 118 ? 34.249 37.977 -41.483 1.00 56.44 118 PRO A N 1
ATOM 882 C CA . PRO A 1 118 ? 34.179 38.433 -42.870 1.00 56.44 118 PRO A CA 1
ATOM 883 C C . PRO A 1 118 ? 34.272 37.233 -43.830 1.00 56.44 118 PRO A C 1
ATOM 885 O O . PRO A 1 118 ? 35.142 36.383 -43.663 1.00 56.44 118 PRO A O 1
ATOM 888 N N . GLY A 1 119 ? 33.387 37.150 -44.832 1.00 60.22 119 GLY A N 1
ATOM 889 C CA . GLY A 1 119 ? 33.413 36.098 -45.869 1.00 60.22 119 GLY A CA 1
ATOM 890 C C . GLY A 1 119 ? 32.342 35.000 -45.763 1.00 60.22 119 GLY A C 1
ATOM 891 O O . GLY A 1 119 ? 32.301 34.111 -46.609 1.00 60.22 119 GLY A O 1
ATOM 892 N N . VAL A 1 120 ? 31.447 35.054 -44.770 1.00 62.22 120 VAL A N 1
ATOM 893 C CA . VAL A 1 120 ? 30.272 34.161 -44.691 1.00 62.22 120 VAL A CA 1
ATOM 894 C C . VAL A 1 120 ? 29.165 34.685 -45.610 1.00 62.22 120 VAL A C 1
ATOM 896 O O . VAL A 1 120 ? 28.839 35.870 -45.556 1.00 62.22 120 VAL A O 1
ATOM 899 N N . SER A 1 121 ? 28.568 33.815 -46.431 1.00 64.06 121 SER A N 1
ATOM 900 C CA . SER A 1 121 ? 27.435 34.182 -47.289 1.00 64.06 121 SER A CA 1
ATOM 901 C C . SER A 1 121 ? 26.219 34.617 -46.460 1.00 64.06 121 SER A C 1
ATOM 903 O O . SER A 1 121 ? 25.986 34.103 -45.362 1.00 64.06 121 SER A O 1
ATOM 905 N N . GLU A 1 122 ? 25.397 35.532 -46.984 1.00 63.94 122 GLU A N 1
ATOM 906 C CA . GLU A 1 122 ? 24.158 35.963 -46.311 1.00 63.94 122 GLU A CA 1
ATOM 907 C C . GLU A 1 122 ? 23.220 34.780 -45.996 1.00 63.94 122 GLU A C 1
ATOM 909 O O . GLU A 1 122 ? 22.585 34.742 -44.939 1.00 63.94 122 GLU A O 1
ATOM 914 N N . GLY A 1 123 ? 23.219 33.752 -46.854 1.00 55.44 123 GLY A N 1
ATOM 915 C CA . GLY A 1 123 ? 22.510 32.489 -46.622 1.00 55.44 123 GLY A CA 1
ATOM 916 C C . GLY A 1 123 ? 23.041 31.691 -45.421 1.00 55.44 123 GLY A C 1
ATOM 917 O O . GLY A 1 123 ? 22.265 31.162 -44.634 1.00 55.44 123 GLY A O 1
ATOM 918 N N . GLY A 1 124 ? 24.359 31.642 -45.209 1.00 61.69 124 GLY A N 1
ATOM 919 C CA . GLY A 1 124 ? 24.940 30.969 -44.040 1.00 61.69 124 GLY A CA 1
ATOM 920 C C . GLY A 1 124 ? 24.606 31.677 -42.724 1.00 61.69 124 GLY A C 1
ATOM 921 O O . GLY A 1 124 ? 24.322 31.028 -41.716 1.00 61.69 124 GLY A O 1
ATOM 922 N N . ARG A 1 125 ? 24.576 33.016 -42.738 1.00 66.56 125 ARG A N 1
ATOM 923 C CA . ARG A 1 125 ? 24.223 33.830 -41.563 1.00 66.56 125 ARG A CA 1
ATOM 924 C C . ARG A 1 125 ? 22.771 33.627 -41.141 1.00 66.56 125 ARG A C 1
ATOM 926 O O . ARG A 1 125 ? 22.495 33.421 -39.960 1.00 66.56 125 ARG A O 1
ATOM 933 N N . THR A 1 126 ? 21.855 33.650 -42.104 1.00 64.69 126 THR A N 1
ATOM 934 C CA . THR A 1 126 ? 20.418 33.469 -41.852 1.00 64.69 126 THR A CA 1
ATOM 935 C C . THR A 1 126 ? 20.103 32.077 -41.309 1.00 64.69 126 THR A C 1
ATOM 937 O O . THR A 1 126 ? 19.352 31.971 -40.339 1.00 64.69 126 THR A O 1
ATOM 940 N N . VAL A 1 127 ? 20.730 31.018 -41.833 1.00 61.78 127 VAL A N 1
ATOM 941 C CA . VAL A 1 127 ? 20.523 29.639 -41.351 1.00 61.78 127 VAL A CA 1
ATOM 942 C C . VAL A 1 127 ? 20.955 29.467 -39.891 1.00 61.78 127 VAL A C 1
ATOM 944 O O . VAL A 1 127 ? 20.181 28.951 -39.085 1.00 61.78 127 VAL A O 1
ATOM 947 N N . VAL A 1 128 ? 22.147 29.939 -39.510 1.00 65.12 128 VAL A N 1
ATOM 948 C CA . VAL A 1 128 ? 22.665 29.764 -38.139 1.00 65.12 128 VAL A CA 1
ATOM 949 C C . VAL A 1 128 ? 21.844 30.554 -37.116 1.00 65.12 128 VAL A C 1
ATOM 951 O O . VAL A 1 128 ? 21.506 30.030 -36.054 1.00 65.12 128 VAL A O 1
ATOM 954 N N . VAL A 1 129 ? 21.478 31.799 -37.437 1.00 66.81 129 VAL A N 1
ATOM 955 C CA . VAL A 1 129 ? 20.666 32.639 -36.542 1.00 66.81 129 VAL A CA 1
ATOM 956 C C . VAL A 1 129 ? 19.250 32.075 -36.393 1.00 66.81 129 VAL A C 1
ATOM 958 O O . VAL A 1 129 ? 18.740 31.994 -35.275 1.00 66.81 129 VAL A O 1
ATOM 961 N N . THR A 1 130 ? 18.640 31.608 -37.487 1.00 64.19 130 THR A N 1
ATOM 962 C CA . THR A 1 130 ? 17.304 30.988 -37.455 1.00 64.19 130 THR A CA 1
ATOM 963 C C . THR A 1 130 ? 17.314 29.682 -36.658 1.00 64.19 130 THR A C 1
ATOM 965 O O . THR A 1 130 ? 16.427 29.460 -35.835 1.00 64.19 130 THR A O 1
ATOM 968 N N . ALA A 1 131 ? 18.345 28.846 -36.816 1.00 62.41 131 ALA A N 1
ATOM 969 C CA . ALA A 1 131 ? 18.496 27.609 -36.050 1.00 62.41 131 ALA A CA 1
ATOM 970 C C . ALA A 1 131 ? 18.681 27.867 -34.541 1.00 62.41 131 ALA A C 1
ATOM 972 O O . ALA A 1 131 ? 18.078 27.178 -33.716 1.00 62.41 131 ALA A O 1
ATOM 973 N N . ALA A 1 132 ? 19.451 28.893 -34.160 1.00 68.25 132 ALA A N 1
ATOM 974 C CA . ALA A 1 132 ? 19.602 29.296 -32.761 1.00 68.25 132 ALA A CA 1
ATOM 975 C C . ALA A 1 132 ? 18.281 29.820 -32.162 1.00 68.25 132 ALA A C 1
ATOM 977 O O . ALA A 1 132 ? 17.952 29.511 -31.013 1.00 68.25 132 ALA A O 1
ATOM 978 N N . PHE A 1 133 ? 17.493 30.563 -32.945 1.00 69.44 133 PHE A N 1
ATOM 979 C CA . PHE A 1 133 ? 16.180 31.055 -32.527 1.00 69.44 133 PHE A CA 1
ATOM 980 C C . PHE A 1 133 ? 15.164 29.912 -32.355 1.00 69.44 133 PHE A C 1
ATOM 982 O O . PHE A 1 133 ? 14.480 29.837 -31.332 1.00 69.44 133 PHE A O 1
ATOM 989 N N . LEU A 1 134 ? 15.120 28.970 -33.305 1.00 66.62 134 LEU A N 1
ATOM 990 C CA . LEU A 1 134 ? 14.296 27.757 -33.224 1.00 66.62 134 LEU A CA 1
ATOM 991 C C . LEU A 1 134 ? 14.679 26.881 -32.021 1.00 66.62 134 LEU A C 1
ATOM 993 O O . LEU A 1 134 ? 13.798 26.385 -31.321 1.00 66.62 134 LEU A O 1
ATOM 997 N N . SER A 1 135 ? 15.976 26.746 -31.723 1.00 67.06 135 SER A N 1
ATOM 998 C CA . SER A 1 135 ? 16.471 26.026 -30.539 1.00 67.06 135 SER A CA 1
ATOM 999 C C . SER A 1 135 ? 15.971 26.636 -29.226 1.00 67.06 135 SER A C 1
ATOM 1001 O O . SER A 1 135 ? 15.498 25.919 -28.336 1.00 67.06 135 SER A O 1
ATOM 1003 N N . LEU A 1 136 ? 16.023 27.969 -29.102 1.00 73.50 136 LEU A N 1
ATOM 1004 C CA . LEU A 1 136 ? 15.492 28.687 -27.942 1.00 73.50 136 LEU A CA 1
ATOM 1005 C C . LEU A 1 136 ? 13.974 28.485 -27.813 1.00 73.50 136 LEU A C 1
ATOM 1007 O O . LEU A 1 136 ? 13.481 28.211 -26.717 1.00 73.50 136 LEU A O 1
ATOM 1011 N N . GLY A 1 137 ? 13.247 28.555 -28.932 1.00 69.69 137 GLY A N 1
ATOM 1012 C CA . GLY A 1 137 ? 11.812 28.275 -28.986 1.00 69.69 137 GLY A CA 1
ATOM 1013 C C . GLY A 1 137 ? 11.470 26.861 -28.502 1.00 69.69 137 GLY A C 1
ATOM 1014 O O . GLY A 1 137 ? 10.651 26.698 -27.595 1.00 69.69 137 GLY A O 1
ATOM 1015 N N . MET A 1 138 ? 12.154 25.841 -29.025 1.00 66.56 138 MET A N 1
ATOM 1016 C CA . MET A 1 138 ? 11.958 24.440 -28.628 1.00 66.56 138 MET A CA 1
ATOM 1017 C C . MET A 1 138 ? 12.282 24.210 -27.143 1.00 66.56 138 MET A C 1
ATOM 1019 O O . MET A 1 138 ? 11.548 23.525 -26.428 1.00 66.56 138 MET A O 1
ATOM 1023 N N . SER A 1 139 ? 13.332 24.858 -26.637 1.00 66.62 139 SER A N 1
ATOM 1024 C CA . SER A 1 139 ? 13.728 24.814 -25.224 1.00 66.62 139 SER A CA 1
ATOM 1025 C C . SER A 1 139 ? 12.639 25.364 -24.290 1.00 66.62 139 SER A C 1
ATOM 1027 O O . SER A 1 139 ? 12.381 24.803 -23.220 1.00 66.62 139 SER A O 1
ATOM 1029 N N . LEU A 1 140 ? 11.949 26.434 -24.699 1.00 71.81 140 LEU A N 1
ATOM 1030 C CA . LEU A 1 140 ? 10.825 27.006 -23.951 1.00 71.81 140 LEU A CA 1
ATOM 1031 C C . LEU A 1 140 ? 9.596 26.092 -23.951 1.00 71.81 140 LEU A C 1
ATOM 1033 O O . LEU A 1 140 ? 8.949 25.949 -22.910 1.00 71.81 140 LEU A O 1
ATOM 1037 N N . VAL A 1 141 ? 9.300 25.440 -25.078 1.00 68.88 141 VAL A N 1
ATOM 1038 C CA . VAL A 1 141 ? 8.215 24.451 -25.180 1.00 68.88 141 VAL A CA 1
ATOM 1039 C C . VAL A 1 141 ? 8.467 23.280 -24.227 1.00 68.88 141 VAL A C 1
ATOM 1041 O O . VAL A 1 141 ? 7.599 22.965 -23.411 1.00 68.88 141 VAL A O 1
ATOM 1044 N N . ILE A 1 142 ? 9.675 22.706 -24.239 1.00 65.44 142 ILE A N 1
ATOM 1045 C CA . ILE A 1 142 ? 10.075 21.605 -23.344 1.00 65.44 142 ILE A CA 1
ATOM 1046 C C . ILE A 1 142 ? 9.940 22.017 -21.873 1.00 65.44 142 ILE A C 1
ATOM 1048 O O . ILE A 1 142 ? 9.349 21.298 -21.064 1.00 65.44 142 ILE A O 1
ATOM 1052 N N . CYS A 1 143 ? 10.419 23.211 -21.514 1.00 65.19 143 CYS A N 1
ATOM 1053 C CA . CYS A 1 143 ? 10.278 23.728 -20.155 1.00 65.19 143 CYS A CA 1
ATOM 1054 C C . CYS A 1 143 ? 8.808 23.918 -19.748 1.00 65.19 143 CYS A C 1
ATOM 1056 O O . CYS A 1 143 ? 8.442 23.590 -18.617 1.00 65.19 143 CYS A O 1
ATOM 1058 N N . ARG A 1 144 ? 7.947 24.404 -20.652 1.00 69.12 144 ARG A N 1
ATOM 1059 C CA . ARG A 1 144 ? 6.511 24.578 -20.390 1.00 69.12 144 ARG A CA 1
ATOM 1060 C C . ARG A 1 144 ? 5.809 23.240 -20.169 1.00 69.12 144 ARG A C 1
ATOM 1062 O O . ARG A 1 144 ? 4.994 23.140 -19.253 1.00 69.12 144 ARG A O 1
ATOM 1069 N N . VAL A 1 145 ? 6.144 22.219 -20.959 1.00 65.94 145 VAL A N 1
ATOM 1070 C CA . VAL A 1 145 ? 5.642 20.847 -20.779 1.00 65.94 145 VAL A CA 1
ATOM 1071 C C . VAL A 1 145 ? 6.087 20.293 -19.427 1.00 65.94 145 VAL A C 1
ATOM 1073 O O . VAL A 1 145 ? 5.244 19.850 -18.649 1.00 65.94 145 VAL A O 1
ATOM 1076 N N . ARG A 1 146 ? 7.372 20.424 -19.076 1.00 71.00 146 ARG A N 1
ATOM 1077 C CA . ARG A 1 146 ? 7.911 19.942 -17.794 1.00 71.00 146 ARG A CA 1
ATOM 1078 C C . ARG A 1 146 ? 7.271 20.634 -16.585 1.00 71.00 146 ARG A C 1
ATOM 1080 O O . ARG A 1 146 ? 6.969 19.985 -15.588 1.00 71.00 146 ARG A O 1
ATOM 1087 N N . ILE A 1 147 ? 7.054 21.952 -16.654 1.00 64.31 147 ILE A N 1
ATOM 1088 C CA . ILE A 1 147 ? 6.384 22.714 -15.584 1.00 64.31 147 ILE A CA 1
ATOM 1089 C C . ILE A 1 147 ? 4.918 22.288 -15.462 1.00 64.31 147 ILE A C 1
ATOM 1091 O O . ILE A 1 147 ? 4.440 22.083 -14.350 1.00 64.31 147 ILE A O 1
ATOM 1095 N N . ARG A 1 148 ? 4.212 22.097 -16.585 1.00 61.31 148 ARG A N 1
ATOM 1096 C CA . ARG A 1 148 ? 2.826 21.603 -16.582 1.00 61.31 148 ARG A CA 1
ATOM 1097 C C . ARG A 1 148 ? 2.714 20.182 -16.036 1.00 61.31 148 ARG A C 1
ATOM 1099 O O . ARG A 1 148 ? 1.776 19.917 -15.296 1.00 61.31 148 ARG A O 1
ATOM 1106 N N . GLN A 1 149 ? 3.660 19.297 -16.344 1.00 55.28 149 GLN A N 1
ATOM 1107 C CA . GLN A 1 149 ? 3.719 17.954 -15.759 1.00 55.28 149 GLN A CA 1
ATOM 1108 C C . GLN A 1 149 ? 3.926 18.018 -14.244 1.00 55.28 149 GLN A C 1
ATOM 1110 O O . GLN A 1 149 ? 3.151 17.424 -13.504 1.00 55.28 149 GLN A O 1
ATOM 1115 N N . LYS A 1 150 ? 4.885 18.824 -13.764 1.00 55.03 150 LYS A N 1
ATOM 1116 C CA . LYS A 1 150 ? 5.088 19.028 -12.319 1.00 55.03 150 LYS A CA 1
ATOM 1117 C C . LYS A 1 150 ? 3.850 19.615 -11.633 1.00 55.03 150 LYS A C 1
ATOM 1119 O O . LYS A 1 150 ? 3.494 19.156 -10.555 1.00 55.03 150 LYS A O 1
ATOM 1124 N N . ALA A 1 151 ? 3.166 20.569 -12.267 1.00 48.12 151 ALA A N 1
ATOM 1125 C CA . ALA A 1 151 ? 1.931 21.150 -11.743 1.00 48.12 151 ALA A CA 1
ATOM 1126 C C . ALA A 1 151 ? 0.768 20.143 -11.717 1.00 48.12 151 ALA A C 1
ATOM 1128 O O . ALA A 1 151 ? 0.041 20.101 -10.734 1.00 48.12 151 ALA A O 1
ATOM 1129 N N . ARG A 1 152 ? 0.616 19.292 -12.743 1.00 46.59 152 ARG A N 1
ATOM 1130 C CA . ARG A 1 152 ? -0.396 18.218 -12.775 1.00 46.59 152 ARG A CA 1
ATOM 1131 C C . ARG A 1 152 ? -0.136 17.138 -11.722 1.00 46.59 152 ARG A C 1
ATOM 1133 O O . ARG A 1 152 ? -1.087 16.651 -11.125 1.00 46.59 152 ARG A O 1
ATOM 1140 N N . CYS A 1 153 ? 1.128 16.810 -11.451 1.00 42.28 153 CYS A N 1
ATOM 1141 C CA . CYS A 1 153 ? 1.495 15.901 -10.362 1.00 42.28 153 CYS A CA 1
ATOM 1142 C C . CYS A 1 153 ? 1.284 16.534 -8.974 1.00 42.28 153 CYS A C 1
ATOM 1144 O O . CYS A 1 153 ? 0.898 15.833 -8.046 1.00 42.28 153 CYS A O 1
ATOM 1146 N N . ALA A 1 154 ? 1.495 17.847 -8.834 1.00 38.19 154 ALA A N 1
ATOM 1147 C CA . ALA A 1 154 ? 1.271 18.573 -7.581 1.00 38.19 154 ALA A CA 1
ATOM 1148 C C . ALA A 1 154 ? -0.221 18.825 -7.278 1.00 38.19 154 ALA A C 1
ATOM 1150 O O . ALA A 1 154 ? -0.608 18.858 -6.115 1.00 38.19 154 ALA A O 1
ATOM 1151 N N . PHE A 1 155 ? -1.073 18.953 -8.303 1.00 35.19 155 PHE A N 1
ATOM 1152 C CA . PHE A 1 155 ? -2.519 19.190 -8.154 1.00 35.19 155 PHE A CA 1
ATOM 1153 C C . PHE A 1 155 ? -3.345 17.944 -7.787 1.00 35.19 155 PHE A C 1
ATOM 1155 O O . PHE A 1 155 ? -4.561 18.042 -7.644 1.00 35.19 155 PHE A O 1
ATOM 1162 N N . ALA A 1 156 ? -2.714 16.781 -7.595 1.00 33.06 156 ALA A N 1
ATOM 1163 C CA . ALA A 1 156 ? -3.384 15.587 -7.071 1.00 33.06 156 ALA 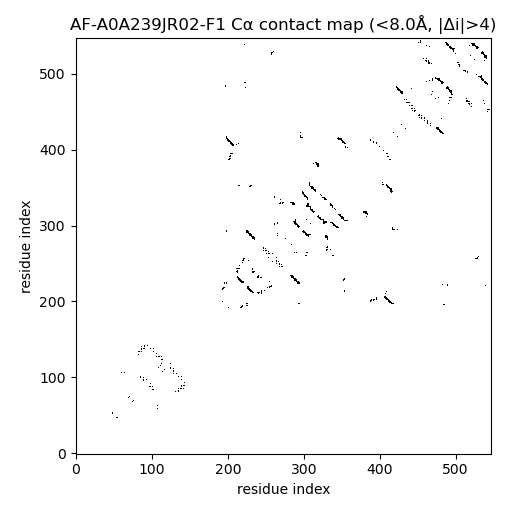A CA 1
ATOM 1164 C C . ALA A 1 156 ? -3.559 15.602 -5.534 1.00 33.06 156 ALA A C 1
ATOM 1166 O O . ALA A 1 156 ? -4.051 14.629 -4.967 1.00 33.06 156 ALA A O 1
ATOM 1167 N N . VAL A 1 157 ? -3.183 16.697 -4.864 1.00 29.56 157 VAL A N 1
ATOM 1168 C CA . VAL A 1 157 ? -3.508 16.971 -3.459 1.00 29.56 157 VAL A CA 1
ATOM 1169 C C . VAL A 1 157 ? -4.507 18.133 -3.434 1.00 29.56 157 VAL A C 1
ATOM 1171 O O . VAL A 1 157 ? -4.146 19.234 -3.855 1.00 29.56 157 VAL A O 1
ATOM 1174 N N . PRO A 1 158 ? -5.759 17.940 -2.977 1.00 31.27 158 PRO A N 1
ATOM 1175 C CA . PRO A 1 158 ? -6.679 19.054 -2.794 1.00 31.27 158 PRO A CA 1
ATOM 1176 C C . PRO A 1 158 ? -6.121 19.963 -1.696 1.00 31.27 158 PRO A C 1
ATOM 1178 O O . PRO A 1 158 ? -5.905 19.519 -0.568 1.00 31.27 158 PRO A O 1
ATOM 1181 N N . ALA A 1 159 ? -5.870 21.230 -2.023 1.00 26.59 159 ALA A N 1
ATOM 1182 C CA . ALA A 1 159 ? -5.581 22.237 -1.013 1.00 26.59 159 ALA A CA 1
ATOM 1183 C C . ALA A 1 159 ? -6.806 22.396 -0.087 1.00 26.59 159 ALA A C 1
ATOM 1185 O O . ALA A 1 159 ? -7.938 22.367 -0.580 1.00 26.59 159 ALA A O 1
ATOM 1186 N N . PRO A 1 160 ? -6.617 22.576 1.231 1.00 31.08 160 PRO A N 1
ATOM 1187 C CA . PRO A 1 160 ? -7.720 22.884 2.127 1.00 31.08 160 PRO A CA 1
ATOM 1188 C C . PRO A 1 160 ? -8.274 24.264 1.763 1.00 31.08 160 PRO A C 1
ATOM 1190 O O . PRO A 1 160 ? -7.581 25.276 1.871 1.00 31.08 160 PRO A O 1
ATOM 1193 N N . SER A 1 161 ? -9.524 24.306 1.309 1.00 29.95 161 SER A N 1
ATOM 1194 C CA . SER A 1 161 ? -10.295 25.540 1.199 1.00 29.95 161 SER A CA 1
ATOM 1195 C C . SER A 1 161 ? -10.540 26.070 2.610 1.00 29.95 161 SER A C 1
ATOM 1197 O O . SER A 1 161 ? -11.428 25.599 3.320 1.00 29.95 161 SER A O 1
ATOM 1199 N N . GLY A 1 162 ? -9.694 27.001 3.039 1.00 32.03 162 GLY A N 1
ATOM 1200 C CA . GLY A 1 162 ? -9.929 27.792 4.233 1.00 32.03 162 GLY A CA 1
ATOM 1201 C C . GLY A 1 162 ? -10.993 28.836 3.941 1.00 32.03 162 GLY A C 1
ATOM 1202 O O . GLY A 1 162 ? -10.750 29.717 3.130 1.00 32.03 162 GLY A O 1
ATOM 1203 N N . GLU A 1 163 ? -12.145 28.711 4.593 1.00 31.62 163 GLU A N 1
ATOM 1204 C CA . GLU A 1 163 ? -12.988 29.823 5.043 1.00 31.62 163 GLU A CA 1
ATOM 1205 C C . GLU A 1 163 ? -14.182 29.256 5.820 1.00 31.62 163 GLU A C 1
ATOM 1207 O O . GLU A 1 163 ? -15.136 28.751 5.240 1.00 31.62 163 GLU A O 1
ATOM 1212 N N . ALA A 1 164 ? -14.113 29.319 7.151 1.00 28.47 164 ALA A N 1
ATOM 1213 C CA . ALA A 1 164 ? -15.285 29.329 8.028 1.00 28.47 164 ALA A CA 1
ATOM 1214 C C . ALA A 1 164 ? -14.865 29.798 9.427 1.00 28.47 164 ALA A C 1
ATOM 1216 O O . ALA A 1 164 ? -14.796 29.038 10.392 1.00 28.47 164 ALA A O 1
ATOM 1217 N N . THR A 1 165 ? -14.557 31.086 9.536 1.00 32.41 165 THR A N 1
ATOM 1218 C CA . THR A 1 165 ? -14.529 31.795 10.815 1.00 32.41 165 THR A CA 1
ATOM 1219 C C . THR A 1 165 ? -15.983 31.968 11.260 1.00 32.41 165 THR A C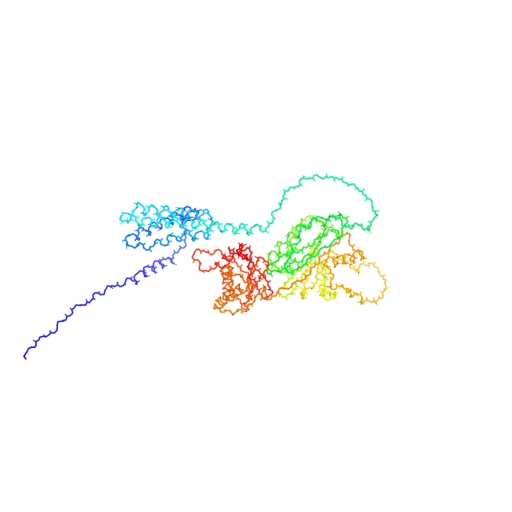 1
ATOM 1221 O O . THR A 1 165 ? -16.719 32.746 10.660 1.00 32.41 165 THR A O 1
ATOM 1224 N N . GLY A 1 166 ? -16.431 31.229 12.278 1.00 26.80 166 GLY A N 1
ATOM 1225 C CA . GLY A 1 166 ? -17.843 31.236 12.671 1.00 26.80 166 GLY A CA 1
ATOM 1226 C C . GLY A 1 166 ? -18.103 30.761 14.096 1.00 26.80 166 GLY A C 1
ATOM 1227 O O . GLY A 1 166 ? -18.500 29.627 14.298 1.00 26.80 166 GLY A O 1
ATOM 1228 N N . ARG A 1 167 ? -17.865 31.669 15.052 1.00 25.45 167 ARG A N 1
ATOM 1229 C CA . ARG A 1 167 ? -18.482 31.818 16.390 1.00 25.45 167 ARG A CA 1
ATOM 1230 C C . ARG A 1 167 ? -18.922 30.555 17.153 1.00 25.45 167 ARG A C 1
ATOM 1232 O O . ARG A 1 167 ? -19.931 29.928 16.857 1.00 25.45 167 ARG A O 1
ATOM 1239 N N . ILE A 1 168 ? -18.240 30.343 18.279 1.00 28.05 168 ILE A N 1
ATOM 1240 C CA . ILE A 1 168 ? -18.661 29.505 19.405 1.00 28.05 168 ILE A CA 1
ATOM 1241 C C . ILE A 1 168 ? -19.984 30.053 19.964 1.00 28.05 168 ILE A C 1
ATOM 1243 O O . ILE A 1 168 ? -20.014 31.150 20.520 1.00 28.05 168 ILE A O 1
ATOM 1247 N N . ALA A 1 169 ? -21.063 29.285 19.826 1.00 26.36 169 ALA A N 1
ATOM 1248 C CA . ALA A 1 169 ? -22.285 29.457 20.600 1.00 26.36 169 ALA A CA 1
ATOM 1249 C C . ALA A 1 169 ? -22.387 28.289 21.588 1.00 26.36 169 ALA A C 1
ATOM 1251 O O . ALA A 1 169 ? -22.480 27.128 21.198 1.00 26.36 169 ALA A O 1
ATOM 1252 N N . SER A 1 170 ? -22.316 28.610 22.875 1.00 31.41 170 SER A N 1
ATOM 1253 C CA . SER A 1 170 ? -22.564 27.687 23.980 1.00 31.41 170 SER A CA 1
ATOM 1254 C C . SER A 1 170 ? -24.036 27.270 24.004 1.00 31.41 170 SER A C 1
ATOM 1256 O O . SER A 1 170 ? -24.910 28.135 24.044 1.00 31.41 170 SER A O 1
ATOM 1258 N N . ALA A 1 171 ? -24.303 25.964 24.036 1.00 26.45 171 ALA A N 1
ATOM 1259 C CA . ALA A 1 171 ? -25.634 25.389 24.242 1.00 26.45 171 ALA A CA 1
ATOM 1260 C C . ALA A 1 171 ? -25.615 24.396 25.427 1.00 26.45 171 ALA A C 1
ATOM 1262 O O . ALA A 1 171 ? -24.549 23.873 25.765 1.00 26.45 171 ALA A O 1
ATOM 1263 N N . PRO A 1 172 ? -26.753 24.215 26.121 1.00 27.61 172 PRO A N 1
ATOM 1264 C CA . PRO A 1 172 ? -26.785 23.908 27.547 1.00 27.61 172 PRO A CA 1
ATOM 1265 C C . PRO A 1 172 ? -26.720 22.409 27.863 1.00 27.61 172 PRO A C 1
ATOM 1267 O O . PRO A 1 172 ? -27.027 21.554 27.038 1.00 27.61 172 PRO A O 1
ATOM 1270 N N . ARG A 1 173 ? -26.344 22.116 29.114 1.00 31.98 173 ARG A N 1
ATOM 1271 C CA . ARG A 1 173 ? -26.433 20.790 29.739 1.00 31.98 173 ARG A CA 1
ATOM 1272 C C . ARG A 1 173 ? -27.885 20.302 29.719 1.00 31.98 173 ARG A C 1
ATOM 1274 O O . ARG A 1 173 ? -28.754 20.999 30.239 1.00 31.98 173 ARG A O 1
ATOM 1281 N N . GLN A 1 174 ? -28.117 19.107 29.185 1.00 31.05 174 GLN A N 1
ATOM 1282 C CA . GLN A 1 174 ? -29.352 18.351 29.378 1.00 31.05 174 GLN A CA 1
ATOM 1283 C C . GLN A 1 174 ? -29.026 16.921 29.812 1.00 31.05 174 GLN A C 1
ATOM 1285 O O . GLN A 1 174 ? -28.065 16.311 29.343 1.00 31.05 174 GLN A O 1
ATOM 1290 N N . ASP A 1 175 ? -29.808 16.484 30.793 1.00 25.34 175 ASP A N 1
ATOM 1291 C CA . ASP A 1 175 ? -29.612 15.330 31.656 1.00 25.34 175 ASP A CA 1
ATOM 1292 C C . ASP A 1 175 ? -29.720 13.971 30.959 1.00 25.34 175 ASP A C 1
ATOM 1294 O O . ASP A 1 175 ? -30.278 13.808 29.876 1.00 25.34 175 ASP A O 1
ATOM 1298 N N . ALA A 1 176 ? -29.153 12.983 31.648 1.00 32.91 176 ALA A N 1
ATOM 1299 C CA . ALA A 1 176 ? -29.123 11.578 31.295 1.00 32.91 176 ALA A CA 1
ATOM 1300 C C . ALA A 1 176 ? -30.522 10.947 31.215 1.00 32.91 176 ALA A C 1
ATOM 1302 O O . ALA A 1 176 ? -31.295 11.013 32.167 1.00 32.91 176 ALA A O 1
ATOM 1303 N N . GLY A 1 177 ? -30.772 10.222 30.122 1.00 28.78 177 GLY A N 1
ATOM 1304 C CA . GLY A 1 177 ? -31.882 9.278 30.013 1.00 28.78 177 GLY A CA 1
ATOM 1305 C C . GLY A 1 177 ? -32.496 9.249 28.623 1.00 28.78 177 GLY A C 1
ATOM 1306 O O . GLY A 1 177 ? -33.579 9.778 28.470 1.00 28.78 177 GLY A O 1
ATOM 1307 N N . ASP A 1 178 ? -31.786 8.682 27.637 1.00 26.55 178 ASP A N 1
ATOM 1308 C CA . ASP A 1 178 ? -32.363 8.039 26.438 1.00 26.55 178 ASP A CA 1
ATOM 1309 C C . ASP A 1 178 ? -31.235 7.471 25.553 1.00 26.55 178 ASP A C 1
ATOM 1311 O O . ASP A 1 178 ? -30.754 8.072 24.594 1.00 26.55 178 ASP A O 1
ATOM 1315 N N . LEU A 1 179 ? -30.768 6.270 25.902 1.00 34.47 179 LEU A N 1
ATOM 1316 C CA . LEU A 1 179 ? -29.872 5.453 25.076 1.00 34.47 179 LEU A CA 1
ATOM 1317 C C . LEU A 1 179 ? -30.716 4.595 24.118 1.00 34.47 179 LEU A C 1
ATOM 1319 O O . LEU A 1 179 ? -30.735 3.374 24.222 1.00 34.47 179 LEU A O 1
ATOM 1323 N N . CYS A 1 180 ? -31.448 5.226 23.196 1.00 28.56 180 CYS A N 1
ATOM 1324 C CA . CYS A 1 180 ? -31.955 4.561 21.993 1.00 28.56 180 CYS A CA 1
ATOM 1325 C C . CYS A 1 180 ? -32.408 5.560 20.920 1.00 28.56 180 CYS A C 1
ATOM 1327 O O . CYS A 1 180 ? -33.201 6.454 21.173 1.00 28.56 180 CYS A O 1
ATOM 1329 N N . ALA A 1 181 ? -31.959 5.297 19.690 1.00 31.59 181 ALA A N 1
ATOM 1330 C CA . ALA A 1 181 ? -32.533 5.788 18.437 1.00 31.59 181 ALA A CA 1
ATOM 1331 C C . ALA A 1 181 ? -32.403 7.292 18.123 1.00 31.59 181 ALA A C 1
ATOM 1333 O O . ALA A 1 181 ? -33.384 7.952 17.804 1.00 31.59 181 ALA A O 1
ATOM 1334 N N . SER A 1 182 ? -31.167 7.788 18.017 1.00 29.06 182 SER A N 1
ATOM 1335 C CA . SER A 1 182 ? -30.871 8.869 17.062 1.00 29.06 182 SER A CA 1
ATOM 1336 C C . SER A 1 182 ? -30.202 8.262 15.826 1.00 29.06 182 SER A C 1
ATOM 1338 O O . SER A 1 182 ? -28.981 8.221 15.673 1.00 29.06 182 SER A O 1
ATOM 1340 N N . LEU A 1 183 ? -31.039 7.646 14.987 1.00 34.41 183 LEU A N 1
ATOM 1341 C CA . LEU A 1 183 ? -30.676 7.204 13.646 1.00 34.41 183 LEU A CA 1
ATOM 1342 C C . LEU A 1 183 ? -30.454 8.453 12.787 1.00 34.41 183 LEU A C 1
ATOM 1344 O O . LEU A 1 183 ? -31.360 9.262 12.634 1.00 34.41 183 LEU A O 1
ATOM 1348 N N . LEU A 1 184 ? -29.253 8.552 12.209 1.00 42.78 184 LEU A N 1
ATOM 1349 C CA . LEU A 1 184 ? -28.854 9.550 11.210 1.00 42.78 184 LEU A CA 1
ATOM 1350 C C . LEU A 1 184 ? -28.796 11.000 11.724 1.00 42.78 184 LEU A C 1
ATOM 1352 O O . LEU A 1 184 ? -29.394 11.899 11.146 1.00 42.78 184 LEU A O 1
ATOM 1356 N N . ALA A 1 185 ? -27.983 11.256 12.752 1.00 28.88 185 ALA A N 1
ATOM 1357 C CA . ALA A 1 185 ? -27.397 12.584 12.918 1.00 28.88 185 ALA A CA 1
ATOM 1358 C C . ALA A 1 185 ? -26.142 12.683 12.036 1.00 28.88 185 ALA A C 1
ATOM 1360 O O . ALA A 1 185 ? -25.142 11.984 12.263 1.00 28.88 185 ALA A O 1
ATOM 1361 N N . GLU A 1 186 ? -26.252 13.514 10.999 1.00 32.84 186 GLU A N 1
ATOM 1362 C CA . GLU A 1 186 ? -25.185 13.975 10.114 1.00 32.84 186 GLU A CA 1
ATOM 1363 C C . GLU A 1 186 ? -23.875 14.156 10.889 1.00 32.84 186 GLU A C 1
ATOM 1365 O O . GLU A 1 186 ? -23.696 15.051 11.713 1.00 32.84 186 GLU A O 1
ATOM 1370 N N . GLY A 1 187 ? -22.948 13.229 10.664 1.00 31.55 187 GLY A N 1
ATOM 1371 C CA . GLY A 1 187 ? -21.547 13.452 10.994 1.00 31.55 187 GLY A CA 1
ATOM 1372 C C . GLY A 1 187 ? -20.929 14.390 9.994 1.00 31.55 187 GLY A C 1
ATOM 1373 O O . GLY A 1 187 ? -21.562 14.643 8.969 1.00 31.55 187 GLY A O 1
ATOM 1374 N N . PRO A 1 188 ? -19.687 14.848 10.234 1.00 33.47 188 PRO A N 1
ATOM 1375 C CA . PRO A 1 188 ? -18.998 15.643 9.228 1.00 33.47 188 PRO A CA 1
ATOM 1376 C C . PRO A 1 188 ? -19.116 14.894 7.895 1.00 33.47 188 PRO A C 1
ATOM 1378 O O . PRO A 1 188 ? -19.064 13.654 7.915 1.00 33.47 188 PRO A O 1
ATOM 1381 N N . PRO A 1 189 ? -19.361 15.595 6.770 1.00 35.81 189 PRO A N 1
ATOM 1382 C CA . PRO A 1 189 ? -19.625 14.922 5.508 1.00 35.81 189 PRO A CA 1
ATOM 1383 C C . PRO A 1 189 ? -18.504 13.911 5.282 1.00 35.81 189 PRO A C 1
ATOM 1385 O O . PRO A 1 189 ? -17.369 14.176 5.703 1.00 35.81 189 PRO A O 1
ATOM 1388 N N . PRO A 1 190 ? -18.776 12.750 4.665 1.00 38.97 190 PRO A N 1
ATOM 1389 C CA . PRO A 1 190 ? -17.710 11.845 4.301 1.00 38.97 190 PRO A CA 1
ATOM 1390 C C . PRO A 1 190 ? -16.809 12.608 3.329 1.00 38.97 190 PRO A C 1
ATOM 1392 O O . PRO A 1 190 ? -17.049 12.645 2.124 1.00 38.97 190 PRO A O 1
ATOM 1395 N N . GLY A 1 191 ? -15.751 13.231 3.847 1.00 39.50 191 GLY A N 1
ATOM 1396 C CA . GLY A 1 191 ? -14.530 13.447 3.105 1.00 39.50 191 GLY A CA 1
ATOM 1397 C C . GLY A 1 191 ? -14.079 12.044 2.764 1.00 39.50 191 GLY A C 1
ATOM 1398 O O . GLY A 1 191 ? -13.494 11.381 3.617 1.00 39.50 191 GLY A O 1
ATOM 1399 N N . ARG A 1 192 ? -14.545 11.567 1.598 1.00 47.72 192 ARG A N 1
ATOM 1400 C CA . ARG A 1 192 ? -14.441 10.197 1.093 1.00 47.72 192 ARG A CA 1
ATOM 1401 C C . ARG A 1 192 ? -13.141 9.603 1.605 1.00 47.72 192 ARG A C 1
ATOM 1403 O O . ARG A 1 192 ? -12.078 10.059 1.183 1.00 47.72 192 ARG A O 1
ATOM 1410 N N . LEU A 1 193 ? -13.223 8.604 2.494 1.00 53.31 193 LEU A N 1
ATOM 1411 C CA . LEU A 1 193 ? -12.101 7.681 2.624 1.00 53.31 193 LEU A CA 1
ATOM 1412 C C . LEU A 1 193 ? -11.738 7.320 1.180 1.00 53.31 193 LEU A C 1
ATOM 1414 O O . LEU A 1 193 ? -12.657 6.968 0.422 1.00 53.31 193 LEU A O 1
ATOM 1418 N N . PRO A 1 194 ? -10.488 7.557 0.748 1.00 61.50 194 PRO A N 1
ATOM 1419 C CA . PRO A 1 194 ? -10.114 7.297 -0.630 1.00 61.50 194 PRO A CA 1
ATOM 1420 C C . PRO A 1 194 ? -10.530 5.861 -0.919 1.00 61.50 194 PRO A C 1
ATOM 1422 O O . PRO A 1 194 ? -10.206 4.988 -0.123 1.00 61.50 194 PRO A O 1
ATOM 1425 N N . GLN A 1 195 ? -11.326 5.634 -1.967 1.00 69.69 195 GLN A N 1
ATOM 1426 C CA . GLN A 1 195 ? -11.728 4.283 -2.347 1.00 69.69 195 GLN A CA 1
ATOM 1427 C C . GLN A 1 195 ? -10.552 3.672 -3.103 1.00 69.69 195 GLN A C 1
ATOM 1429 O O . GLN A 1 195 ? -10.356 4.015 -4.270 1.00 69.69 195 GLN A O 1
ATOM 1434 N N . PRO A 1 196 ? -9.716 2.845 -2.456 1.00 80.88 196 PRO A N 1
ATOM 1435 C CA . PRO A 1 196 ? -8.544 2.286 -3.100 1.00 80.88 196 PRO A CA 1
ATOM 1436 C C . PRO A 1 196 ? -9.027 1.200 -4.060 1.00 80.88 196 PRO A C 1
ATOM 1438 O O . PRO A 1 196 ? -9.975 0.477 -3.757 1.00 80.88 196 PRO A O 1
ATOM 1441 N N . ALA A 1 197 ? -8.371 1.023 -5.203 1.00 81.00 197 ALA A N 1
ATOM 1442 C CA . ALA A 1 197 ? -8.783 -0.014 -6.150 1.00 81.00 197 ALA A CA 1
ATOM 1443 C C . ALA A 1 197 ? -8.780 -1.428 -5.535 1.00 81.00 197 ALA A C 1
ATOM 1445 O O . ALA A 1 197 ? -9.595 -2.267 -5.922 1.00 81.00 197 ALA A O 1
ATOM 1446 N N . ALA A 1 198 ? -7.912 -1.671 -4.544 1.00 87.06 198 ALA A N 1
ATOM 1447 C CA . ALA A 1 198 ? -7.794 -2.942 -3.837 1.00 87.06 198 ALA A CA 1
ATOM 1448 C C . ALA A 1 198 ? -8.981 -3.305 -2.941 1.00 87.06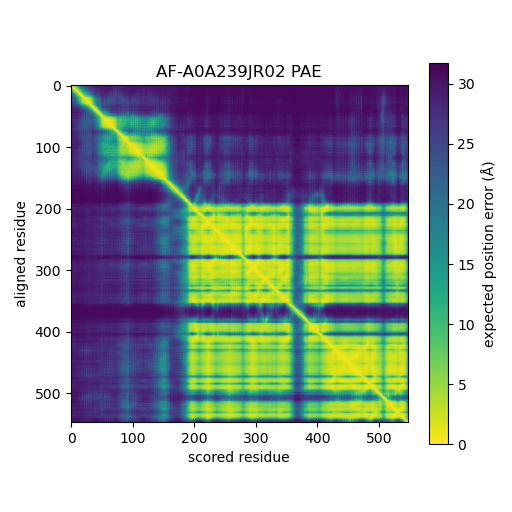 198 ALA A C 1
ATOM 1450 O O . ALA A 1 198 ? -9.157 -4.488 -2.654 1.00 87.06 198 ALA A O 1
ATOM 1451 N N . VAL A 1 199 ? -9.766 -2.339 -2.454 1.00 91.25 199 VAL A N 1
ATOM 1452 C CA . VAL A 1 199 ? -10.819 -2.617 -1.466 1.00 91.25 199 VAL A CA 1
ATOM 1453 C C . VAL A 1 199 ? -12.049 -1.741 -1.659 1.00 91.25 199 VAL A C 1
ATOM 1455 O O . VAL A 1 199 ? -11.967 -0.556 -1.963 1.00 91.25 199 VAL A O 1
ATOM 1458 N N . GLU A 1 200 ? -13.219 -2.316 -1.417 1.00 91.50 200 GLU A N 1
ATOM 1459 C CA . GLU A 1 200 ? -14.437 -1.543 -1.195 1.00 91.50 200 GLU A CA 1
ATOM 1460 C C . GLU A 1 200 ? -14.593 -1.281 0.304 1.00 91.50 200 GLU A C 1
ATOM 1462 O O . GLU A 1 200 ? -14.453 -2.201 1.109 1.00 91.50 200 GLU A O 1
ATOM 1467 N N . LEU A 1 201 ? -14.869 -0.034 0.684 1.00 90.81 201 LEU A N 1
ATOM 1468 C CA . LEU A 1 201 ? -14.918 0.385 2.083 1.00 90.81 201 LEU A CA 1
ATOM 1469 C C . LEU A 1 201 ? -16.337 0.771 2.495 1.00 90.81 201 LEU A C 1
ATOM 1471 O O . LEU A 1 201 ? -17.013 1.520 1.789 1.00 90.81 201 LEU A O 1
ATOM 1475 N N . ALA A 1 202 ? -16.739 0.346 3.689 1.00 89.69 202 ALA A N 1
ATOM 1476 C CA . ALA A 1 202 ? -17.849 0.941 4.421 1.00 89.69 202 ALA A CA 1
ATOM 1477 C C . ALA A 1 202 ? -17.418 1.288 5.842 1.00 89.69 202 ALA A C 1
ATOM 1479 O O . ALA A 1 202 ? -16.594 0.609 6.454 1.00 89.69 202 ALA A O 1
ATOM 1480 N N . TYR A 1 203 ? -17.998 2.363 6.360 1.00 86.25 203 TYR A N 1
ATOM 1481 C CA . TYR A 1 203 ? -17.705 2.874 7.686 1.00 86.25 203 TYR A CA 1
ATOM 1482 C C . TYR A 1 203 ? -18.998 3.003 8.482 1.00 86.25 203 TYR A C 1
ATOM 1484 O O . TYR A 1 203 ? -20.007 3.494 7.974 1.00 86.25 203 TYR A O 1
ATOM 1492 N N . GLY A 1 204 ? -18.946 2.591 9.742 1.00 85.44 204 GLY A N 1
ATOM 1493 C CA . GLY A 1 204 ? -20.026 2.747 10.699 1.00 85.44 204 GLY A CA 1
ATOM 1494 C C . GLY A 1 204 ? -19.518 3.349 12.006 1.00 85.44 204 GLY A C 1
ATOM 1495 O O . GLY A 1 204 ? -18.371 3.134 12.399 1.00 85.44 204 GLY A O 1
ATOM 1496 N N . ARG A 1 205 ? -20.390 4.086 12.698 1.00 85.19 205 ARG A N 1
ATOM 1497 C CA . ARG A 1 205 ? -20.101 4.659 14.015 1.00 85.19 205 ARG A CA 1
ATOM 1498 C C . ARG A 1 205 ? -21.326 4.677 14.924 1.00 85.19 205 ARG A C 1
ATOM 1500 O O . ARG A 1 205 ? -22.450 4.780 14.435 1.00 85.19 205 ARG A O 1
ATOM 1507 N N . ALA A 1 206 ? -21.077 4.670 16.224 1.00 81.00 206 ALA A N 1
ATOM 1508 C CA . ALA A 1 206 ? -22.015 5.053 17.267 1.00 81.00 206 ALA A CA 1
ATOM 1509 C C . ALA A 1 206 ? -21.255 5.950 18.255 1.00 81.00 206 ALA A C 1
ATOM 1511 O O . ALA A 1 206 ? -20.293 5.491 18.862 1.00 81.00 206 ALA A O 1
ATOM 1512 N N . ASP A 1 207 ? -21.653 7.218 18.365 1.00 76.69 207 ASP A N 1
ATOM 1513 C CA . ASP A 1 207 ? -20.977 8.234 19.180 1.00 76.69 207 ASP A CA 1
ATOM 1514 C C . ASP A 1 207 ? -21.991 8.862 20.164 1.00 76.69 207 ASP A C 1
ATOM 1516 O O . ASP A 1 207 ? -23.177 8.967 19.851 1.00 76.69 207 ASP A O 1
ATOM 1520 N N . ASP A 1 208 ? -21.519 9.337 21.319 1.00 73.56 208 ASP A N 1
ATOM 1521 C CA . ASP A 1 208 ? -22.302 10.038 22.353 1.00 73.56 208 ASP A CA 1
ATOM 1522 C C . ASP A 1 208 ? -22.100 11.571 22.347 1.00 73.56 208 ASP A C 1
ATOM 1524 O O . ASP A 1 208 ? -22.490 12.264 23.284 1.00 73.56 208 ASP A O 1
ATOM 1528 N N . GLY A 1 209 ? -21.457 12.106 21.301 1.00 69.31 209 GLY A N 1
ATOM 1529 C CA . GLY A 1 209 ? -21.147 13.533 21.147 1.00 69.31 209 GLY A CA 1
ATOM 1530 C C . GLY A 1 209 ? -19.836 13.997 21.798 1.00 69.31 209 GLY A C 1
ATOM 1531 O O . GLY A 1 209 ? -19.467 15.161 21.641 1.00 69.31 209 GLY A O 1
ATOM 1532 N N . ARG A 1 210 ? -19.098 13.121 22.494 1.00 69.50 210 ARG A N 1
ATOM 1533 C CA . ARG A 1 210 ? -17.780 13.456 23.064 1.00 69.50 210 ARG A CA 1
ATOM 1534 C C . ARG A 1 210 ? -16.672 13.526 21.992 1.00 69.50 210 ARG A C 1
ATOM 1536 O O . ARG A 1 210 ? -16.817 12.948 20.912 1.00 69.50 210 ARG A O 1
ATOM 1543 N N . PRO A 1 211 ? -15.538 14.198 22.281 1.00 70.94 211 PRO A N 1
ATOM 1544 C CA . PRO A 1 211 ? -14.366 14.205 21.404 1.00 70.94 211 PRO A CA 1
ATOM 1545 C C . PRO A 1 211 ? -13.841 12.795 21.095 1.00 70.94 211 PRO A C 1
ATOM 1547 O O . PRO A 1 211 ? -13.942 11.890 21.923 1.00 70.94 211 PRO A O 1
ATOM 1550 N N . GLN A 1 212 ? -13.275 12.615 19.899 1.00 75.38 212 GLN A N 1
ATOM 1551 C CA . GLN A 1 212 ? -12.891 11.304 19.368 1.00 75.38 212 GLN A CA 1
ATOM 1552 C C . GLN A 1 212 ? -11.488 10.906 19.832 1.00 75.38 212 GLN A C 1
ATOM 1554 O O . GLN A 1 212 ? -10.506 11.493 19.387 1.00 75.38 212 GLN A O 1
ATOM 1559 N N . ALA A 1 213 ? -11.397 9.867 20.661 1.00 82.62 213 ALA A N 1
ATOM 1560 C CA . ALA A 1 213 ? -10.126 9.264 21.079 1.00 82.62 213 ALA A CA 1
ATOM 1561 C C . ALA A 1 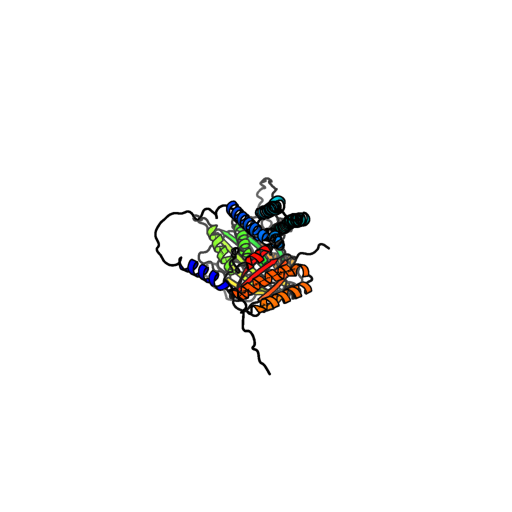213 ? -9.679 8.092 20.184 1.00 82.62 213 ALA A C 1
ATOM 1563 O O . ALA A 1 213 ? -8.677 7.436 20.459 1.00 82.62 213 ALA A O 1
ATOM 1564 N N . HIS A 1 214 ? -10.429 7.818 19.112 1.00 86.56 214 HIS A N 1
ATOM 1565 C CA . HIS A 1 214 ? -10.202 6.701 18.203 1.00 86.56 214 HIS A CA 1
ATOM 1566 C C . HIS A 1 214 ? -10.178 7.167 16.749 1.00 86.56 214 HIS A C 1
ATOM 1568 O O . HIS A 1 214 ? -10.961 8.037 16.353 1.00 86.56 214 HIS A O 1
ATOM 1574 N N . TRP A 1 215 ? -9.355 6.526 15.921 1.00 88.69 215 TRP A N 1
ATOM 1575 C CA . TRP A 1 215 ? -9.341 6.761 14.481 1.00 88.69 215 TRP A CA 1
ATOM 1576 C C . TRP A 1 215 ? -9.326 5.451 13.699 1.00 88.69 215 TRP A C 1
ATOM 1578 O O . TRP A 1 215 ? -8.751 4.452 14.125 1.00 88.69 215 TRP A O 1
ATOM 1588 N N . LEU A 1 216 ? -9.973 5.485 12.535 1.00 90.81 216 LEU A N 1
ATOM 1589 C CA . LEU A 1 216 ? -9.859 4.474 11.492 1.00 90.81 216 LEU A CA 1
ATOM 1590 C C . LEU A 1 216 ? -9.343 5.177 10.233 1.00 90.81 216 LEU A C 1
ATOM 1592 O O . LEU A 1 216 ? -9.733 6.318 9.961 1.00 90.81 216 LEU A O 1
ATOM 1596 N N . ASP A 1 217 ? -8.471 4.523 9.474 1.00 90.75 217 ASP A N 1
ATOM 1597 C CA . ASP A 1 217 ? -7.935 5.077 8.231 1.00 90.75 217 ASP A CA 1
ATOM 1598 C C . ASP A 1 217 ? -7.746 4.002 7.161 1.00 90.75 217 ASP A C 1
ATOM 1600 O O . ASP A 1 217 ? -7.533 2.828 7.464 1.00 90.75 217 ASP A O 1
ATOM 1604 N N . ALA A 1 218 ? -7.805 4.433 5.903 1.00 92.88 218 ALA A N 1
ATOM 1605 C CA . ALA A 1 218 ? -7.462 3.627 4.740 1.00 92.88 218 ALA A CA 1
ATOM 1606 C C . ALA A 1 218 ? -6.532 4.451 3.846 1.00 92.88 218 ALA A C 1
ATOM 1608 O O . ALA A 1 218 ? -6.920 5.508 3.342 1.00 92.88 218 ALA A O 1
ATOM 1609 N N . ILE A 1 219 ? -5.292 3.995 3.693 1.00 92.19 219 ILE A N 1
ATOM 1610 C CA . ILE A 1 219 ? -4.202 4.749 3.074 1.00 92.19 219 ILE A CA 1
ATOM 1611 C C . ILE A 1 219 ? -3.756 4.000 1.810 1.00 92.19 219 ILE A C 1
ATOM 1613 O O . ILE A 1 219 ? -3.244 2.884 1.918 1.00 92.19 219 ILE A O 1
ATOM 1617 N N . PRO A 1 220 ? -3.950 4.571 0.606 1.00 90.94 220 PRO A N 1
ATOM 1618 C CA . PRO A 1 220 ? -3.451 3.978 -0.630 1.00 90.94 220 PRO A CA 1
ATOM 1619 C C . PRO A 1 220 ? -1.920 3.947 -0.652 1.00 90.94 220 PRO A C 1
ATOM 1621 O O . PRO A 1 220 ? -1.263 4.982 -0.512 1.00 90.94 220 PRO A O 1
ATOM 1624 N N . LEU A 1 221 ? -1.356 2.767 -0.880 1.00 92.06 221 LEU A N 1
ATOM 1625 C CA . LEU A 1 221 ? 0.080 2.544 -1.011 1.00 92.06 221 LEU A CA 1
ATOM 1626 C C . LEU A 1 221 ? 0.459 2.308 -2.479 1.00 92.06 221 LEU A C 1
ATOM 1628 O O . LEU A 1 221 ? -0.392 2.232 -3.368 1.00 92.06 221 LEU A O 1
ATOM 1632 N N . SER A 1 222 ? 1.760 2.202 -2.738 1.00 89.06 222 SER A N 1
ATOM 1633 C CA . SER A 1 222 ? 2.273 1.834 -4.058 1.00 89.06 222 SER A CA 1
ATOM 1634 C C . SER A 1 222 ? 1.824 0.426 -4.469 1.00 89.06 222 SER A C 1
ATOM 1636 O O . SER A 1 222 ? 1.646 -0.461 -3.624 1.00 89.06 222 SER A O 1
ATOM 1638 N N . GLY A 1 223 ? 1.653 0.217 -5.776 1.00 88.12 223 GLY A N 1
ATOM 1639 C CA . GLY A 1 223 ? 1.278 -1.088 -6.334 1.00 88.12 223 GLY A CA 1
ATOM 1640 C C . GLY A 1 223 ? -0.176 -1.477 -6.056 1.00 88.12 223 GLY A C 1
ATOM 1641 O O . GLY A 1 223 ? -0.478 -2.648 -5.866 1.00 88.12 223 GLY A O 1
ATOM 1642 N N . ALA A 1 224 ? -1.071 -0.485 -5.980 1.00 90.38 224 ALA A N 1
ATOM 1643 C CA . ALA A 1 224 ? -2.495 -0.631 -5.656 1.00 90.38 224 ALA A CA 1
ATOM 1644 C C . ALA A 1 224 ? -2.810 -1.179 -4.252 1.00 90.38 224 ALA A C 1
ATOM 1646 O O . ALA A 1 224 ? -3.983 -1.307 -3.912 1.00 90.38 224 ALA A O 1
ATOM 1647 N N . ARG A 1 225 ? -1.798 -1.463 -3.425 1.00 94.06 225 ARG A N 1
ATOM 1648 C CA . ARG A 1 225 ? -1.971 -1.931 -2.046 1.00 94.06 225 ARG A CA 1
ATOM 1649 C C . ARG A 1 225 ? -2.650 -0.875 -1.176 1.00 94.06 225 ARG A C 1
ATOM 1651 O O . ARG A 1 225 ? -2.664 0.316 -1.495 1.00 94.06 225 ARG A O 1
ATOM 1658 N N . VAL A 1 226 ? -3.187 -1.304 -0.042 1.00 94.81 226 VAL A N 1
ATOM 1659 C CA . VAL A 1 226 ? -3.838 -0.418 0.930 1.00 94.81 226 VAL A CA 1
ATOM 1660 C C . VAL A 1 226 ? -3.377 -0.749 2.342 1.00 94.81 226 VAL A C 1
ATOM 1662 O O . VAL A 1 226 ? -3.348 -1.917 2.722 1.00 94.81 226 VAL A O 1
ATOM 1665 N N . ALA A 1 227 ? -3.049 0.280 3.121 1.00 96.00 227 ALA A N 1
ATOM 1666 C CA . ALA A 1 227 ? -2.927 0.170 4.567 1.00 96.00 227 ALA A CA 1
ATOM 1667 C C . ALA A 1 227 ? -4.266 0.497 5.238 1.00 96.00 227 ALA A C 1
ATOM 1669 O O . ALA A 1 227 ? -4.863 1.541 4.978 1.00 96.00 227 ALA A O 1
ATOM 1670 N N . LEU A 1 228 ? -4.730 -0.393 6.106 1.00 95.88 228 LEU A N 1
ATOM 1671 C CA . LEU A 1 228 ? -5.905 -0.244 6.951 1.00 95.88 228 LEU A CA 1
ATOM 1672 C C . LEU A 1 228 ? -5.427 -0.062 8.387 1.00 95.88 228 LEU A C 1
ATOM 1674 O O . LEU A 1 228 ? -4.634 -0.856 8.892 1.00 95.88 228 LEU A O 1
ATOM 1678 N N . VAL A 1 229 ? -5.896 1.002 9.028 1.00 95.19 229 VAL A N 1
ATOM 1679 C CA . VAL A 1 229 ? -5.408 1.420 10.342 1.00 95.19 229 VAL A CA 1
ATOM 1680 C C . VAL A 1 229 ? -6.577 1.549 11.296 1.00 95.19 229 VAL A C 1
ATOM 1682 O O . VAL A 1 229 ? -7.595 2.151 10.951 1.00 95.19 229 VAL A O 1
ATOM 1685 N N . ALA A 1 230 ? -6.403 1.033 12.505 1.00 93.12 230 ALA A N 1
ATOM 1686 C CA . ALA A 1 230 ? -7.271 1.322 13.631 1.00 93.12 230 ALA A CA 1
ATOM 1687 C C . ALA A 1 230 ? -6.429 1.676 14.846 1.00 93.12 230 ALA A C 1
ATOM 1689 O O . ALA A 1 230 ? -5.440 1.006 15.123 1.00 93.12 230 ALA A O 1
ATOM 1690 N N . GLY A 1 231 ? -6.811 2.719 15.570 1.00 91.94 231 GLY A N 1
ATOM 1691 C CA . GLY A 1 231 ? -6.099 3.074 16.782 1.00 91.94 231 GLY A CA 1
ATOM 1692 C C . GLY A 1 231 ? -6.928 3.861 17.776 1.00 91.94 231 GLY A C 1
ATOM 1693 O O . GLY A 1 231 ? -8.002 4.389 17.463 1.00 91.94 231 GLY A O 1
ATOM 1694 N N . SER A 1 232 ? -6.411 3.911 18.997 1.00 89.62 232 SER A N 1
ATOM 1695 C CA . SER A 1 232 ? -6.981 4.653 20.114 1.00 89.62 232 SER A CA 1
ATOM 1696 C C . SER A 1 232 ? -5.891 5.284 20.958 1.00 89.62 232 SER A C 1
ATOM 1698 O O . SER A 1 232 ? -4.795 4.739 21.049 1.00 89.62 232 SER A O 1
ATOM 1700 N N . VAL A 1 233 ? -6.213 6.380 21.631 1.00 90.75 233 VAL A N 1
ATOM 1701 C CA . VAL A 1 233 ? -5.321 7.011 22.606 1.00 90.75 233 VAL A CA 1
ATOM 1702 C C . VAL A 1 233 ? -6.026 7.089 23.950 1.00 90.75 233 VAL A C 1
ATOM 1704 O O . VAL A 1 233 ? -7.208 7.436 24.028 1.00 90.75 233 VAL A O 1
ATOM 1707 N N . THR A 1 234 ? -5.297 6.746 25.002 1.00 88.25 234 THR A N 1
ATOM 1708 C CA . THR A 1 234 ? -5.755 6.805 26.386 1.00 88.25 234 THR A CA 1
ATOM 1709 C C . THR A 1 234 ? -4.727 7.505 27.262 1.00 88.25 234 THR A C 1
ATOM 1711 O O . THR A 1 234 ? -3.529 7.347 27.057 1.00 88.25 234 THR A O 1
ATOM 1714 N N . GLU A 1 235 ? -5.193 8.248 28.254 1.00 87.62 235 GLU A N 1
ATOM 1715 C CA . GLU A 1 235 ? -4.391 8.914 29.280 1.00 87.62 235 GLU A CA 1
ATOM 1716 C C . GLU A 1 235 ? -4.922 8.453 30.636 1.00 87.62 235 GLU A C 1
ATOM 1718 O O . GLU A 1 235 ? -6.123 8.539 30.888 1.00 87.62 235 GLU A O 1
ATOM 1723 N N . ASP A 1 236 ? -4.060 7.838 31.449 1.00 82.88 236 ASP A N 1
ATOM 1724 C CA . ASP A 1 236 ? -4.432 7.212 32.729 1.00 82.88 236 ASP A CA 1
ATOM 1725 C C . ASP A 1 236 ? -5.622 6.235 32.626 1.00 82.88 236 ASP A C 1
ATOM 1727 O O . ASP A 1 236 ? -6.426 6.066 33.541 1.00 82.88 236 ASP A O 1
ATOM 1731 N N . GLY A 1 237 ? -5.725 5.561 31.475 1.00 79.88 237 GLY A N 1
ATOM 1732 C CA . GLY A 1 237 ? -6.790 4.604 31.167 1.00 79.88 237 GLY A CA 1
ATOM 1733 C C . GLY A 1 237 ? -8.091 5.222 30.645 1.00 79.88 237 GLY A C 1
ATOM 1734 O O . GLY A 1 237 ? -8.983 4.472 30.247 1.00 79.88 237 GLY A O 1
ATOM 1735 N N . GLU A 1 238 ? -8.196 6.549 30.576 1.00 82.50 238 GLU A N 1
ATOM 1736 C CA . GLU A 1 238 ? -9.359 7.255 30.036 1.00 82.50 238 GLU A CA 1
ATOM 1737 C C . GLU A 1 238 ? -9.135 7.706 28.579 1.00 82.50 238 GLU A C 1
ATOM 1739 O O . GLU A 1 238 ? -8.002 7.980 28.185 1.00 82.50 238 GLU A O 1
ATOM 1744 N N . PRO A 1 239 ? -10.183 7.789 27.736 1.00 83.62 239 PRO A N 1
ATOM 1745 C CA . PRO A 1 239 ? -10.051 8.209 26.339 1.00 83.62 239 PRO A CA 1
ATOM 1746 C C . PRO A 1 239 ? -9.462 9.623 26.189 1.00 83.62 239 PRO A C 1
ATOM 1748 O O . PRO A 1 239 ? -10.047 10.595 26.668 1.00 83.62 239 PRO A O 1
ATOM 1751 N N . ALA A 1 240 ? -8.355 9.751 25.450 1.00 86.25 240 ALA A N 1
ATOM 1752 C CA . ALA A 1 240 ? -7.606 11.000 25.298 1.00 86.25 240 ALA A CA 1
ATOM 1753 C C . ALA A 1 240 ? -7.562 11.463 23.824 1.00 86.25 240 ALA A C 1
ATOM 1755 O O . ALA A 1 240 ? -6.733 11.003 23.041 1.00 86.25 240 ALA A O 1
ATOM 1756 N N . PRO A 1 241 ? -8.442 12.386 23.398 1.00 87.56 241 PRO A N 1
ATOM 1757 C CA . PRO A 1 241 ? -8.567 12.800 21.995 1.00 87.56 241 PRO A CA 1
ATOM 1758 C C . PRO A 1 241 ? -7.398 13.660 21.486 1.00 87.56 241 PRO A C 1
ATOM 1760 O O . PRO A 1 241 ? -7.228 13.798 20.276 1.00 87.56 241 PRO A O 1
ATOM 1763 N N . THR A 1 242 ? -6.614 14.257 22.388 1.00 88.44 242 THR A N 1
ATOM 1764 C CA . THR A 1 242 ? -5.688 15.356 22.080 1.00 88.44 242 THR A CA 1
ATOM 1765 C C . THR A 1 242 ? -4.594 14.973 21.087 1.00 88.44 242 THR A C 1
ATOM 1767 O O . THR A 1 242 ? -4.295 15.780 20.223 1.00 88.44 242 THR A O 1
ATOM 1770 N N . LEU A 1 243 ? -4.043 13.754 21.169 1.00 89.88 243 LEU A N 1
ATOM 1771 C CA . LEU A 1 243 ? -2.934 13.297 20.310 1.00 89.88 243 LEU A CA 1
ATOM 1772 C C . LEU A 1 243 ? -3.382 12.507 19.069 1.00 89.88 243 LEU A C 1
ATOM 1774 O O . LEU A 1 243 ? -2.550 12.070 18.269 1.00 89.88 243 LEU A O 1
ATOM 1778 N N . VAL A 1 244 ? -4.687 12.264 18.904 1.00 89.81 244 VAL A N 1
ATOM 1779 C CA . VAL A 1 244 ? -5.211 11.482 17.772 1.00 89.81 244 VAL A CA 1
ATOM 1780 C C . VAL A 1 244 ? -4.848 12.115 16.418 1.00 89.81 244 VAL A C 1
ATOM 1782 O O . VAL A 1 244 ? -4.419 11.373 15.527 1.00 89.81 244 VAL A O 1
ATOM 1785 N N . PRO A 1 245 ? -4.984 13.443 16.207 1.00 90.19 245 PRO A N 1
ATOM 1786 C CA . PRO A 1 245 ? -4.605 14.069 14.941 1.00 90.19 245 PRO A CA 1
ATOM 1787 C C . PRO A 1 245 ? -3.117 13.897 14.611 1.00 90.19 245 PRO A C 1
ATOM 1789 O O . PRO A 1 245 ? -2.784 13.543 13.478 1.00 90.19 245 PRO A O 1
ATOM 1792 N N . GLU A 1 246 ? -2.232 14.092 15.588 1.00 91.31 246 GLU A N 1
ATOM 1793 C CA . GLU A 1 246 ? -0.779 13.989 15.447 1.00 91.31 246 GLU A CA 1
ATOM 1794 C C . GLU A 1 246 ? -0.361 12.560 15.099 1.00 91.31 246 GLU A C 1
ATOM 1796 O O . GLU A 1 246 ? 0.367 12.351 14.125 1.00 91.31 246 GLU A O 1
ATOM 1801 N N . LEU A 1 247 ? -0.869 11.561 15.831 1.00 92.75 247 LEU A N 1
ATOM 1802 C CA . LEU A 1 247 ? -0.578 10.153 15.548 1.00 92.75 247 LEU A CA 1
ATOM 1803 C C . LEU A 1 247 ? -1.127 9.725 14.187 1.00 92.75 247 LEU A C 1
ATOM 1805 O O . LEU A 1 247 ? -0.443 9.023 13.442 1.00 92.75 247 LEU A O 1
ATOM 1809 N N . ARG A 1 248 ? -2.321 10.188 13.801 1.00 92.62 248 ARG A N 1
ATOM 1810 C CA . ARG A 1 248 ? -2.880 9.895 12.475 1.00 92.62 248 ARG A CA 1
ATOM 1811 C C . ARG A 1 248 ? -2.013 10.471 11.352 1.00 92.62 248 ARG A C 1
ATOM 1813 O O . ARG A 1 248 ? -1.789 9.798 10.344 1.00 92.62 248 ARG A O 1
ATOM 1820 N N . VAL A 1 249 ? -1.516 11.700 11.506 1.00 93.56 249 VAL A N 1
ATOM 1821 C CA . VAL A 1 249 ? -0.587 12.319 10.544 1.00 93.56 249 VAL A CA 1
ATOM 1822 C C . VAL A 1 249 ? 0.742 11.562 10.505 1.00 93.56 249 VAL A C 1
ATOM 1824 O O . VAL A 1 249 ? 1.267 11.307 9.417 1.00 93.56 249 VAL A O 1
ATOM 1827 N N . ALA A 1 250 ? 1.260 11.143 11.661 1.00 95.12 250 ALA A N 1
ATOM 1828 C CA . ALA A 1 250 ? 2.479 10.350 11.745 1.00 95.12 250 ALA A CA 1
ATOM 1829 C C . ALA A 1 250 ? 2.339 9.011 11.010 1.00 95.12 250 ALA A C 1
ATOM 1831 O O . ALA A 1 250 ? 3.174 8.699 10.166 1.00 95.12 250 ALA A O 1
ATOM 1832 N N . VAL A 1 251 ? 1.248 8.270 11.236 1.00 95.00 251 VAL A N 1
ATOM 1833 C CA . VAL A 1 251 ? 0.989 6.998 10.543 1.00 95.00 251 VAL A CA 1
ATOM 1834 C C . VAL A 1 251 ? 0.924 7.185 9.032 1.00 95.00 251 VAL A C 1
ATOM 1836 O O . VAL A 1 251 ? 1.531 6.409 8.305 1.00 95.00 251 VAL A O 1
ATOM 1839 N N . ARG A 1 252 ? 0.247 8.227 8.534 1.00 93.50 252 ARG A N 1
ATOM 1840 C CA . ARG A 1 252 ? 0.210 8.517 7.088 1.00 93.50 252 ARG A CA 1
ATOM 1841 C C . ARG A 1 252 ? 1.592 8.809 6.515 1.00 93.50 252 ARG A C 1
ATOM 1843 O O . ARG A 1 252 ? 1.916 8.328 5.437 1.00 93.50 252 ARG A O 1
ATOM 1850 N N . THR A 1 253 ? 2.406 9.553 7.258 1.00 93.31 253 THR A N 1
ATOM 1851 C CA . THR A 1 253 ? 3.778 9.877 6.854 1.00 93.31 253 THR A CA 1
ATOM 1852 C C . THR A 1 253 ? 4.653 8.623 6.806 1.00 93.31 253 THR A C 1
ATOM 1854 O O . THR A 1 253 ? 5.419 8.447 5.866 1.00 93.31 253 THR A O 1
ATOM 1857 N N . LEU A 1 254 ? 4.519 7.729 7.789 1.00 94.06 254 LEU A N 1
ATOM 1858 C CA . LEU A 1 254 ? 5.233 6.449 7.823 1.00 94.06 254 LEU A CA 1
ATOM 1859 C C . LEU A 1 254 ? 4.744 5.495 6.722 1.00 94.06 254 LEU A C 1
ATOM 1861 O O . LEU A 1 254 ? 5.552 4.837 6.075 1.00 94.06 254 LEU A O 1
ATOM 1865 N N . ALA A 1 255 ? 3.438 5.477 6.447 1.00 92.31 255 ALA A N 1
ATOM 1866 C CA . ALA A 1 255 ? 2.843 4.699 5.365 1.00 92.31 255 ALA A CA 1
ATOM 1867 C C . ALA A 1 255 ? 3.369 5.127 3.983 1.00 92.31 255 ALA A C 1
ATOM 1869 O O . ALA A 1 255 ? 3.642 4.278 3.137 1.00 92.31 255 ALA A O 1
ATOM 1870 N N . ASP A 1 256 ? 3.580 6.430 3.761 1.00 88.88 256 ASP A N 1
ATOM 1871 C CA . ASP A 1 256 ? 4.181 6.953 2.526 1.00 88.88 256 ASP A CA 1
ATOM 1872 C C . ASP A 1 256 ? 5.637 6.499 2.317 1.00 88.88 256 ASP A C 1
ATOM 1874 O O . ASP A 1 256 ? 6.114 6.473 1.180 1.00 88.88 256 ASP A O 1
ATOM 1878 N N . MET A 1 257 ? 6.329 6.100 3.388 1.00 89.00 257 MET A N 1
ATOM 1879 C CA . MET A 1 257 ? 7.673 5.516 3.324 1.00 89.00 257 MET A CA 1
ATOM 1880 C C . MET A 1 257 ? 7.663 4.020 2.972 1.00 89.00 257 MET A C 1
ATOM 1882 O O . MET A 1 257 ? 8.733 3.431 2.850 1.00 89.00 257 MET A O 1
ATOM 1886 N N . ASP A 1 258 ? 6.482 3.420 2.788 1.00 88.75 258 ASP A N 1
ATOM 1887 C CA . ASP A 1 258 ? 6.278 2.023 2.383 1.00 88.75 258 ASP A CA 1
ATOM 1888 C C . ASP A 1 258 ? 6.999 0.997 3.283 1.00 88.75 258 ASP A C 1
ATOM 1890 O O . ASP A 1 258 ? 7.544 -0.007 2.819 1.00 88.75 258 ASP A O 1
ATOM 1894 N N . MET A 1 259 ? 7.020 1.296 4.586 1.00 89.00 259 MET A N 1
ATOM 1895 C CA . MET A 1 259 ? 7.620 0.471 5.637 1.00 89.00 259 MET A CA 1
ATOM 1896 C C . MET A 1 259 ? 6.790 -0.783 5.919 1.00 89.00 259 MET A C 1
ATOM 1898 O O . MET A 1 259 ? 5.578 -0.825 5.674 1.00 89.00 259 MET A O 1
ATOM 1902 N N . ARG A 1 260 ? 7.430 -1.801 6.506 1.00 91.06 260 ARG A N 1
ATOM 1903 C CA . ARG A 1 260 ? 6.709 -2.984 6.989 1.00 91.06 260 ARG A CA 1
ATOM 1904 C C . ARG A 1 260 ? 5.782 -2.608 8.163 1.00 91.06 260 ARG A C 1
ATOM 1906 O O . ARG A 1 260 ? 6.039 -1.615 8.858 1.00 91.06 260 ARG A O 1
ATOM 1913 N N . PRO A 1 261 ? 4.686 -3.355 8.402 1.00 94.19 261 PRO A N 1
ATOM 1914 C CA . PRO A 1 261 ? 3.745 -3.045 9.481 1.00 94.19 261 PRO A CA 1
ATOM 1915 C C . PRO A 1 261 ? 4.390 -2.953 10.873 1.00 94.19 261 PRO A C 1
ATOM 1917 O O . PRO A 1 261 ? 4.079 -2.039 11.634 1.00 94.19 261 PRO A O 1
ATOM 1920 N N . ASP A 1 262 ? 5.320 -3.856 11.192 1.00 92.69 262 ASP A N 1
ATOM 1921 C CA . ASP A 1 262 ? 6.077 -3.872 12.449 1.00 92.69 262 ASP A CA 1
ATOM 1922 C C . ASP A 1 262 ? 6.950 -2.626 12.612 1.00 92.69 262 ASP A C 1
ATOM 1924 O O . ASP A 1 262 ? 6.882 -1.942 13.634 1.00 92.69 262 ASP A O 1
ATOM 1928 N N . GLU A 1 263 ? 7.713 -2.284 11.575 1.00 92.81 263 GLU A N 1
ATOM 1929 C CA . GLU A 1 263 ? 8.569 -1.092 11.544 1.00 92.81 263 GLU A CA 1
ATOM 1930 C C . GLU A 1 263 ? 7.755 0.199 11.683 1.00 92.81 263 GLU A C 1
ATOM 1932 O O . GLU A 1 263 ? 8.158 1.122 12.392 1.00 92.81 263 GLU A O 1
ATOM 1937 N N . THR A 1 264 ? 6.573 0.248 11.061 1.00 95.06 264 THR A N 1
ATOM 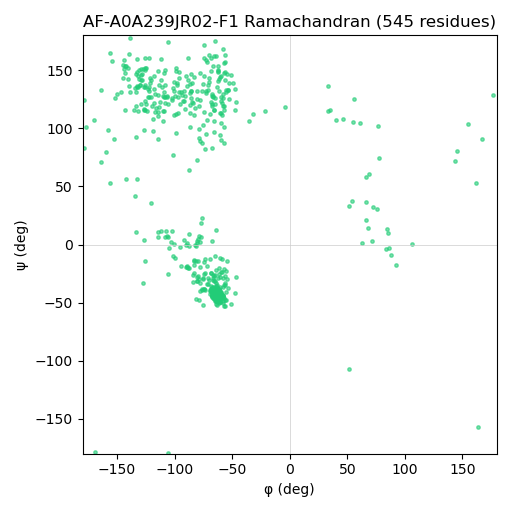1938 C CA . THR A 1 264 ? 5.651 1.386 11.168 1.00 95.06 264 THR A CA 1
ATOM 1939 C C . THR A 1 264 ? 5.233 1.618 12.619 1.00 95.06 264 THR A C 1
ATOM 1941 O O . THR A 1 264 ? 5.256 2.754 13.091 1.00 95.06 264 THR A O 1
ATOM 1944 N N . LEU A 1 265 ? 4.880 0.556 13.352 1.00 95.00 265 LEU A N 1
ATOM 1945 C CA . LEU A 1 265 ? 4.480 0.674 14.757 1.00 95.00 265 LEU A CA 1
ATOM 1946 C C . LEU A 1 265 ? 5.660 0.994 15.684 1.00 95.00 265 LEU A C 1
ATOM 1948 O O . LEU A 1 265 ? 5.485 1.768 16.625 1.00 95.00 265 LEU A O 1
ATOM 1952 N N . ILE A 1 266 ? 6.860 0.482 15.394 1.00 92.56 266 ILE A N 1
ATOM 1953 C CA . ILE A 1 266 ? 8.091 0.854 16.113 1.00 92.56 266 ILE A CA 1
ATOM 1954 C C . ILE A 1 266 ? 8.373 2.353 15.950 1.00 92.56 266 ILE A C 1
ATOM 1956 O O . ILE A 1 266 ? 8.603 3.055 16.928 1.00 92.56 266 ILE A O 1
ATOM 1960 N N . HIS A 1 267 ? 8.286 2.893 14.736 1.00 93.75 267 HIS A N 1
ATOM 1961 C CA . HIS A 1 267 ? 8.493 4.328 14.536 1.00 93.75 267 HIS A CA 1
ATOM 1962 C C . HIS A 1 267 ? 7.352 5.186 15.090 1.00 93.75 267 HIS A C 1
ATOM 1964 O O . HIS A 1 267 ? 7.584 6.322 15.512 1.00 93.75 267 HIS A O 1
ATOM 1970 N N . LEU A 1 268 ? 6.128 4.657 15.133 1.00 94.94 268 LEU A N 1
ATOM 1971 C CA . LEU A 1 268 ? 5.004 5.327 15.780 1.00 94.94 268 LEU A CA 1
ATOM 1972 C C . LEU A 1 268 ? 5.201 5.429 17.301 1.00 94.94 268 LEU A C 1
ATOM 1974 O O . LEU A 1 268 ? 4.886 6.475 17.868 1.00 94.94 268 LEU A O 1
ATOM 1978 N N . GLN A 1 269 ? 5.776 4.403 17.943 1.00 92.38 269 GLN A N 1
ATOM 1979 C CA . GLN A 1 269 ? 6.212 4.458 19.346 1.00 92.38 269 GLN A CA 1
ATOM 1980 C C . GLN A 1 269 ? 7.173 5.632 19.572 1.00 92.38 269 GLN A C 1
ATOM 1982 O O . GLN A 1 269 ? 6.975 6.421 20.496 1.00 92.38 269 GLN A O 1
ATOM 1987 N N . ASP A 1 270 ? 8.181 5.784 18.708 1.00 91.56 270 ASP A N 1
ATOM 1988 C CA . ASP A 1 270 ? 9.156 6.872 18.824 1.00 91.56 270 ASP A CA 1
ATOM 1989 C C . ASP A 1 270 ? 8.506 8.253 18.654 1.00 91.56 270 ASP A C 1
ATOM 1991 O O . ASP A 1 270 ? 8.919 9.228 19.284 1.00 91.56 270 ASP A O 1
ATOM 1995 N N . VAL A 1 271 ? 7.503 8.365 17.774 1.00 92.62 271 VAL A N 1
ATOM 1996 C CA . VAL A 1 271 ? 6.729 9.602 17.608 1.00 92.62 271 VAL A CA 1
ATOM 1997 C C . VAL A 1 271 ? 5.946 9.911 18.876 1.00 92.62 271 VAL A C 1
ATOM 1999 O O . VAL A 1 271 ? 6.026 11.038 19.353 1.00 92.62 271 VAL A O 1
ATOM 2002 N N . LEU A 1 272 ? 5.232 8.931 19.434 1.00 91.25 272 LEU A N 1
ATOM 2003 C CA . LEU A 1 272 ? 4.469 9.116 20.665 1.00 91.25 272 LEU A CA 1
ATOM 2004 C C . LEU A 1 272 ? 5.376 9.573 21.814 1.00 91.25 272 LEU A C 1
ATOM 2006 O O . LEU A 1 272 ? 5.049 10.547 22.482 1.00 91.25 272 LEU A O 1
ATOM 2010 N N . HIS A 1 273 ? 6.546 8.948 21.974 1.00 88.19 273 HIS A N 1
ATOM 2011 C CA . HIS A 1 273 ? 7.509 9.326 23.008 1.00 88.19 273 HIS A CA 1
ATOM 2012 C C . HIS A 1 273 ? 7.999 10.777 22.861 1.00 88.19 273 HIS A C 1
ATOM 2014 O O . HIS A 1 273 ? 8.157 11.475 23.851 1.00 88.19 273 HIS A O 1
ATOM 2020 N N . ARG A 1 274 ? 8.177 11.273 21.627 1.00 88.69 274 ARG A N 1
ATOM 2021 C CA . ARG A 1 274 ? 8.555 12.678 21.372 1.00 88.69 274 ARG A CA 1
ATOM 2022 C C . ARG A 1 274 ? 7.427 13.684 21.591 1.00 88.69 274 ARG A C 1
ATOM 2024 O O . ARG A 1 274 ? 7.707 14.866 21.766 1.00 88.69 274 ARG A O 1
ATOM 2031 N N . LEU A 1 275 ? 6.172 13.251 21.486 1.00 87.31 275 LEU A N 1
ATOM 2032 C CA . LEU A 1 275 ? 5.003 14.110 21.700 1.00 87.31 275 LEU A CA 1
ATOM 2033 C C . LEU A 1 275 ? 4.649 14.250 23.187 1.00 87.31 275 LEU A C 1
ATOM 2035 O O . LEU A 1 275 ? 3.862 15.125 23.539 1.00 87.31 275 LEU A O 1
ATOM 2039 N N . GLN A 1 276 ? 5.228 13.412 24.048 1.00 81.69 276 GLN A N 1
ATOM 2040 C CA . GLN A 1 276 ? 5.070 13.477 25.495 1.00 81.69 276 GLN A CA 1
ATOM 2041 C C . GLN A 1 276 ? 6.113 14.446 26.086 1.00 81.69 276 GLN A C 1
ATOM 2043 O O . GLN A 1 276 ? 7.309 14.230 25.896 1.00 81.69 276 GLN A O 1
ATOM 2048 N N . PRO A 1 277 ? 5.710 15.533 26.769 1.00 62.97 277 PRO A N 1
ATOM 2049 C CA . PRO A 1 277 ? 6.653 16.410 27.460 1.00 62.97 277 PRO A CA 1
ATOM 2050 C C . PRO A 1 277 ? 7.256 15.712 28.693 1.00 62.97 277 PRO A C 1
ATOM 2052 O O . PRO A 1 277 ? 6.541 15.010 29.405 1.00 62.97 277 PRO A O 1
ATOM 2055 N N . ASP A 1 278 ? 8.543 15.966 28.974 1.00 58.53 278 ASP A N 1
ATOM 2056 C CA . ASP A 1 278 ? 9.339 15.354 30.065 1.00 58.53 278 ASP A CA 1
ATOM 2057 C C . ASP A 1 278 ? 8.726 15.496 31.486 1.00 58.53 278 ASP A C 1
ATOM 2059 O O . ASP A 1 278 ? 9.137 14.787 32.402 1.00 58.53 278 ASP A O 1
ATOM 2063 N N . ASP A 1 279 ? 7.725 16.368 31.671 1.00 51.56 279 ASP A N 1
ATOM 2064 C CA . ASP A 1 279 ? 7.035 16.651 32.946 1.00 51.56 279 ASP A CA 1
ATOM 2065 C C . ASP A 1 279 ? 5.639 15.993 33.083 1.00 51.56 279 ASP A C 1
ATOM 2067 O O . ASP A 1 279 ? 4.933 16.220 34.072 1.00 51.56 279 ASP A O 1
ATOM 2071 N N . ALA A 1 280 ? 5.180 15.198 32.108 1.00 54.28 280 ALA A N 1
ATOM 2072 C CA . ALA A 1 280 ? 3.843 14.606 32.163 1.00 54.28 280 ALA A CA 1
ATOM 2073 C C . ALA A 1 280 ? 3.782 13.428 33.152 1.00 54.28 280 ALA A C 1
ATOM 2075 O O . ALA A 1 280 ? 4.148 12.301 32.840 1.00 54.28 280 ALA A O 1
ATOM 2076 N N . ALA A 1 281 ? 3.218 13.679 34.333 1.00 51.66 281 ALA A N 1
ATOM 2077 C CA . ALA A 1 281 ? 2.846 12.670 35.330 1.00 51.66 281 ALA A CA 1
ATOM 2078 C C . ALA A 1 281 ? 1.744 11.673 34.876 1.00 51.66 281 ALA A C 1
ATOM 2080 O O . ALA A 1 281 ? 1.197 10.972 35.723 1.00 51.66 281 ALA A O 1
ATOM 2081 N N . HIS A 1 282 ? 1.405 11.624 33.580 1.00 58.72 282 HIS A N 1
ATOM 2082 C CA . HIS A 1 282 ? 0.272 10.873 33.025 1.00 58.72 282 HIS A CA 1
ATOM 2083 C C . HIS A 1 282 ? 0.776 9.787 32.057 1.00 58.72 282 HIS A C 1
ATOM 2085 O O . HIS A 1 282 ? 1.565 10.072 31.150 1.00 58.72 282 HIS A O 1
ATOM 2091 N N . ASP A 1 283 ? 0.322 8.539 32.233 1.00 79.69 283 ASP A N 1
ATOM 2092 C CA . ASP A 1 283 ? 0.722 7.375 31.417 1.00 79.69 283 ASP A CA 1
ATOM 2093 C C . ASP A 1 283 ? -0.078 7.364 30.103 1.00 79.69 283 ASP A C 1
ATOM 2095 O O . ASP A 1 283 ? -1.027 6.594 29.911 1.00 79.69 283 ASP A O 1
ATOM 2099 N N . VAL A 1 284 ? 0.259 8.290 29.199 1.00 88.19 284 VAL A N 1
ATOM 2100 C CA . VAL A 1 284 ? -0.358 8.348 27.872 1.00 88.19 284 VAL A CA 1
ATOM 2101 C C . VAL A 1 284 ? 0.062 7.118 27.070 1.00 88.19 284 VAL A C 1
ATOM 2103 O O . VAL A 1 284 ? 1.238 6.887 26.787 1.00 88.19 284 VAL A O 1
ATOM 2106 N N . THR A 1 285 ? -0.929 6.348 26.642 1.00 90.94 285 THR A N 1
ATOM 2107 C CA . THR A 1 285 ? -0.762 5.115 25.878 1.00 90.94 285 THR A CA 1
ATOM 2108 C C . THR A 1 285 ? -1.602 5.150 24.611 1.00 90.94 285 THR A C 1
ATOM 2110 O O . THR A 1 285 ? -2.653 5.789 24.552 1.00 90.94 285 THR A O 1
ATOM 2113 N N . ALA A 1 286 ? -1.150 4.455 23.570 1.00 91.94 286 ALA A N 1
ATOM 2114 C CA . ALA A 1 286 ? -1.919 4.317 22.339 1.00 91.94 286 ALA A CA 1
ATOM 2115 C C . ALA A 1 286 ? -2.003 2.856 21.902 1.00 91.94 286 ALA A C 1
ATOM 2117 O O . ALA A 1 286 ? -1.012 2.132 21.927 1.00 91.94 286 ALA A O 1
ATOM 2118 N N . SER A 1 287 ? -3.185 2.421 21.473 1.00 92.50 287 SER A N 1
ATOM 2119 C CA . SER A 1 287 ? -3.334 1.155 20.761 1.00 92.50 287 SER A CA 1
ATOM 2120 C C . SER A 1 287 ? -3.332 1.408 19.256 1.00 92.50 287 SER A C 1
ATOM 2122 O O . SER A 1 287 ? -3.850 2.428 18.795 1.00 92.50 287 SER A O 1
ATOM 2124 N N . CYS A 1 288 ? -2.736 0.504 18.481 1.00 94.25 288 CYS A N 1
ATOM 2125 C CA . CYS A 1 288 ? -2.714 0.604 17.028 1.00 94.25 288 CYS A CA 1
ATOM 2126 C C . CYS A 1 288 ? -2.656 -0.781 16.369 1.00 94.25 288 CYS A C 1
ATOM 2128 O O . CYS A 1 288 ? -1.806 -1.605 16.703 1.00 94.25 288 CYS A O 1
ATOM 2130 N N . LEU A 1 289 ? -3.551 -1.014 15.414 1.00 95.56 289 LEU A N 1
ATOM 2131 C CA . LEU A 1 289 ? -3.514 -2.097 14.441 1.00 95.56 289 LEU A CA 1
ATOM 2132 C C . LEU A 1 289 ? -3.206 -1.483 13.076 1.00 95.56 289 LEU A C 1
ATOM 2134 O O . LEU A 1 289 ? -3.913 -0.579 12.624 1.00 95.56 289 LEU A O 1
ATOM 2138 N N . TYR A 1 290 ? -2.183 -2.004 12.409 1.00 96.69 290 TYR A N 1
ATOM 2139 C CA . TYR A 1 290 ? -1.779 -1.585 11.074 1.00 96.69 290 TYR A CA 1
ATOM 2140 C C . TYR A 1 290 ? -1.714 -2.808 10.160 1.00 96.69 290 TYR A C 1
ATOM 2142 O O . TYR A 1 290 ? -0.928 -3.722 10.397 1.00 96.69 290 TYR A O 1
ATOM 2150 N N . ALA A 1 291 ? -2.551 -2.841 9.126 1.00 96.81 291 ALA A N 1
ATOM 2151 C CA . ALA A 1 291 ? -2.653 -3.961 8.197 1.00 96.81 291 ALA A CA 1
ATOM 2152 C C . ALA A 1 291 ? -2.409 -3.494 6.763 1.00 96.81 291 ALA A C 1
ATOM 2154 O O . ALA A 1 291 ? -3.081 -2.581 6.300 1.00 96.81 291 ALA A O 1
ATOM 2155 N N . ILE A 1 292 ? -1.488 -4.126 6.041 1.00 97.19 292 ILE A N 1
ATOM 2156 C CA . ILE A 1 292 ? -1.280 -3.893 4.608 1.00 97.19 292 ILE A CA 1
ATOM 2157 C C . ILE A 1 292 ? -1.915 -5.049 3.847 1.00 97.19 292 ILE A C 1
ATOM 2159 O O . ILE A 1 292 ? -1.565 -6.197 4.093 1.00 97.19 292 ILE A O 1
ATOM 2163 N N . TYR A 1 293 ? -2.819 -4.753 2.915 1.00 97.12 293 TYR A N 1
ATOM 2164 C CA . TYR A 1 293 ? -3.368 -5.731 1.978 1.00 97.12 293 TYR A CA 1
ATOM 2165 C C . TYR A 1 293 ? -2.795 -5.514 0.575 1.00 97.12 293 TYR A C 1
ATOM 2167 O O . TYR A 1 293 ? -2.865 -4.400 0.037 1.00 97.12 293 TYR A O 1
ATOM 2175 N N . ASP A 1 294 ? -2.251 -6.583 -0.013 1.00 95.00 294 ASP A N 1
ATOM 2176 C CA . ASP A 1 294 ? -1.773 -6.622 -1.390 1.00 95.00 294 ASP A CA 1
ATOM 2177 C C . ASP A 1 294 ? -2.791 -7.309 -2.315 1.00 95.00 294 ASP A C 1
ATOM 2179 O O . ASP A 1 294 ? -2.987 -8.522 -2.224 1.00 95.00 294 ASP A O 1
ATOM 2183 N N . PRO A 1 295 ? -3.443 -6.572 -3.237 1.00 94.56 295 PRO A N 1
ATOM 2184 C CA . PRO A 1 295 ? -4.455 -7.149 -4.113 1.00 94.56 295 PRO A CA 1
ATOM 2185 C C . PRO A 1 295 ? -3.869 -8.039 -5.219 1.00 94.56 295 PRO A C 1
ATOM 2187 O O . PRO A 1 295 ? -4.634 -8.730 -5.890 1.00 94.56 295 PRO A O 1
ATOM 2190 N N . VAL A 1 296 ? -2.554 -8.008 -5.457 1.00 93.38 296 VAL A N 1
ATOM 2191 C CA . VAL A 1 296 ? -1.887 -8.838 -6.468 1.00 93.38 296 VAL A CA 1
ATOM 2192 C C . VAL A 1 296 ? -1.630 -10.238 -5.921 1.00 93.38 296 VAL A C 1
ATOM 2194 O O . VAL A 1 296 ? -1.924 -11.222 -6.597 1.00 93.38 296 VAL A O 1
ATOM 2197 N N . THR A 1 297 ? -1.095 -10.346 -4.702 1.00 92.62 297 THR A N 1
ATOM 2198 C CA . THR A 1 297 ? -0.819 -11.652 -4.073 1.00 92.62 297 THR A CA 1
ATOM 2199 C C . THR A 1 297 ? -2.005 -12.184 -3.263 1.00 92.62 297 THR A C 1
ATOM 2201 O O . THR A 1 297 ? -2.125 -13.397 -3.062 1.00 92.62 297 THR A O 1
ATOM 2204 N N . ALA A 1 298 ? -2.931 -11.289 -2.897 1.00 94.75 298 ALA A N 1
ATOM 2205 C CA . ALA A 1 298 ? -4.019 -11.502 -1.948 1.00 94.75 298 ALA A CA 1
ATOM 2206 C C . ALA A 1 298 ? -3.536 -11.722 -0.503 1.00 94.75 298 ALA A C 1
ATOM 2208 O O . ALA A 1 298 ? -4.278 -12.271 0.313 1.00 94.75 298 ALA A O 1
ATOM 2209 N N . ASP A 1 299 ? -2.316 -11.295 -0.175 1.00 95.06 299 ASP A N 1
ATOM 2210 C CA . ASP A 1 299 ? -1.773 -11.395 1.178 1.00 95.06 299 ASP A CA 1
ATOM 2211 C C . ASP A 1 299 ? -2.099 -10.142 1.992 1.00 95.06 299 ASP A C 1
ATOM 2213 O O . ASP A 1 299 ? -2.138 -9.018 1.482 1.00 95.06 299 ASP A O 1
ATOM 2217 N N . CYS A 1 300 ? -2.340 -10.338 3.282 1.00 96.25 300 CYS A N 1
ATOM 2218 C CA . CYS A 1 300 ? -2.515 -9.277 4.252 1.00 96.25 300 CYS A CA 1
ATOM 2219 C C . CYS A 1 300 ? -1.543 -9.479 5.412 1.00 96.25 300 CYS A C 1
ATOM 2221 O O . CYS A 1 300 ? -1.645 -10.457 6.152 1.00 96.25 300 CYS A O 1
ATOM 2223 N N . THR A 1 301 ? -0.615 -8.539 5.572 1.00 95.69 301 THR A N 1
ATOM 2224 C CA . THR A 1 301 ? 0.340 -8.513 6.683 1.00 95.69 301 THR A CA 1
ATOM 2225 C C . THR A 1 301 ? -0.156 -7.526 7.726 1.00 95.69 301 THR A C 1
ATOM 2227 O O . THR A 1 301 ? -0.444 -6.371 7.410 1.00 95.69 301 THR A O 1
ATOM 2230 N N . LEU A 1 302 ? -0.244 -7.967 8.974 1.00 95.75 302 LEU A N 1
ATOM 2231 C CA . LEU A 1 302 ? -0.749 -7.188 10.094 1.00 95.75 302 LEU A CA 1
ATOM 2232 C C . LEU A 1 302 ? 0.338 -7.007 11.142 1.00 95.75 302 LEU A C 1
ATOM 2234 O O . LEU A 1 302 ? 1.116 -7.922 11.399 1.00 95.75 302 LEU A O 1
ATOM 2238 N N . ALA A 1 303 ? 0.332 -5.846 11.782 1.00 95.50 303 ALA A N 1
ATOM 2239 C CA . ALA A 1 303 ? 1.048 -5.583 13.014 1.00 95.50 303 ALA A CA 1
ATOM 2240 C C . ALA A 1 303 ? 0.103 -4.975 14.048 1.00 95.50 303 ALA A C 1
ATOM 2242 O O . ALA A 1 303 ? -0.745 -4.144 13.712 1.00 95.50 303 ALA A O 1
ATOM 2243 N N . CYS A 1 304 ? 0.256 -5.374 15.306 1.00 94.38 304 CYS A N 1
ATOM 2244 C CA . CYS A 1 304 ? -0.576 -4.902 16.400 1.00 94.38 304 CYS A CA 1
ATOM 2245 C C . CYS A 1 304 ? 0.250 -4.479 17.621 1.00 94.38 304 CYS A C 1
ATOM 2247 O O . CYS A 1 304 ? 1.157 -5.185 18.060 1.00 94.38 304 CYS A O 1
ATOM 2249 N N . ALA A 1 305 ? -0.124 -3.336 18.197 1.00 93.12 305 ALA A N 1
ATOM 2250 C CA . ALA A 1 305 ? 0.314 -2.845 19.495 1.00 93.12 305 ALA A CA 1
ATOM 2251 C C . ALA A 1 305 ? -0.921 -2.514 20.348 1.00 93.12 305 ALA A C 1
ATOM 2253 O O . ALA A 1 305 ? -1.534 -1.461 20.185 1.00 93.12 305 ALA A O 1
ATOM 2254 N N . GLY A 1 306 ? -1.331 -3.420 21.239 1.00 88.56 306 GLY A N 1
ATOM 2255 C CA . GLY A 1 306 ? -2.410 -3.186 22.209 1.00 88.56 306 GLY A CA 1
ATOM 2256 C C . GLY A 1 306 ? -3.829 -3.117 21.646 1.00 88.56 306 GLY A C 1
ATOM 2257 O O . GLY A 1 306 ? -4.757 -2.833 22.403 1.00 88.56 306 GLY A O 1
ATOM 2258 N N . HIS A 1 307 ? -4.010 -3.333 20.343 1.00 89.88 307 HIS A N 1
ATOM 2259 C CA . HIS A 1 307 ? -5.301 -3.231 19.669 1.00 89.88 307 HIS A CA 1
ATOM 2260 C C . HIS A 1 307 ? -5.940 -4.623 19.476 1.00 89.88 307 HIS A C 1
ATOM 2262 O O . HIS A 1 307 ? -5.236 -5.627 19.358 1.00 89.88 307 HIS A O 1
ATOM 2268 N N . PRO A 1 308 ? -7.274 -4.732 19.421 1.00 86.19 308 PRO A N 1
ATOM 2269 C CA . PRO A 1 308 ? -7.948 -5.982 19.085 1.00 86.19 308 PRO A CA 1
ATOM 2270 C C . PRO A 1 308 ? -7.581 -6.482 17.690 1.00 86.19 308 PRO A C 1
ATOM 2272 O O . PRO A 1 308 ? -7.425 -5.683 16.758 1.00 86.19 308 PRO A O 1
ATOM 2275 N N . ALA A 1 309 ? -7.488 -7.806 17.553 1.00 88.88 309 ALA A N 1
ATOM 2276 C CA . ALA A 1 309 ? -7.356 -8.454 16.258 1.00 88.88 309 ALA A CA 1
ATOM 2277 C C . ALA A 1 309 ? -8.595 -8.157 15.391 1.00 88.88 309 ALA A C 1
ATOM 2279 O O . ALA A 1 309 ? -9.713 -8.110 15.912 1.00 88.88 309 ALA A O 1
ATOM 2280 N N . PRO A 1 310 ? -8.425 -7.950 14.077 1.00 92.25 310 PRO A N 1
ATOM 2281 C CA . PRO A 1 310 ? -9.556 -7.735 13.194 1.00 92.25 310 PRO A CA 1
ATOM 2282 C C . PRO A 1 310 ? -10.340 -9.032 12.992 1.00 92.25 310 PRO A C 1
ATOM 2284 O O . PRO A 1 310 ? -9.811 -10.139 13.098 1.00 92.25 310 PRO A O 1
ATOM 2287 N N . ILE A 1 311 ? -11.607 -8.879 12.626 1.00 91.06 311 ILE A N 1
ATOM 2288 C CA . ILE A 1 311 ? -12.473 -10.000 12.272 1.00 91.06 311 ILE A CA 1
ATOM 2289 C C . ILE A 1 311 ? -12.416 -10.184 10.756 1.00 91.06 311 ILE A C 1
ATOM 2291 O O . ILE A 1 311 ? -12.629 -9.228 10.009 1.00 91.06 311 ILE A O 1
ATOM 2295 N N . VAL A 1 312 ? -12.159 -11.405 10.287 1.00 93.00 312 VAL A N 1
ATOM 2296 C CA . VAL A 1 312 ? -12.233 -11.741 8.859 1.00 93.00 312 VAL A CA 1
ATOM 2297 C C . VAL A 1 312 ? -13.545 -12.457 8.589 1.00 93.00 312 VAL A C 1
ATOM 2299 O O . VAL A 1 312 ? -13.940 -13.351 9.329 1.00 93.00 312 VAL A O 1
ATOM 2302 N N . ILE A 1 313 ? -14.232 -12.077 7.521 1.00 91.44 313 ILE A N 1
ATOM 2303 C CA . ILE A 1 313 ? -15.419 -12.771 7.027 1.00 91.44 313 ILE A CA 1
ATOM 2304 C C . ILE A 1 313 ? -15.083 -13.280 5.631 1.00 91.44 313 ILE A C 1
ATOM 2306 O O . ILE A 1 313 ? -14.718 -12.495 4.753 1.00 91.44 313 ILE A O 1
ATOM 2310 N N . SER A 1 314 ? -15.174 -14.590 5.428 1.00 90.19 314 SER A N 1
ATOM 2311 C CA . SER A 1 314 ? -14.942 -15.204 4.124 1.00 90.19 314 SER A CA 1
ATOM 2312 C C . SER A 1 314 ? -16.022 -14.779 3.114 1.00 90.19 314 SER A C 1
ATOM 2314 O O . SER A 1 314 ? -17.104 -14.333 3.517 1.00 90.19 314 SER A O 1
ATOM 2316 N N . PRO A 1 315 ? -15.788 -14.936 1.800 1.00 87.00 315 PRO A N 1
ATOM 2317 C CA . PRO A 1 315 ? -16.812 -14.685 0.783 1.00 87.00 315 PRO A CA 1
ATOM 2318 C C . PRO A 1 315 ? -18.098 -15.503 1.000 1.00 87.00 315 PRO A C 1
ATOM 2320 O O . PRO A 1 315 ? -19.183 -15.069 0.622 1.00 87.00 315 PRO A O 1
ATOM 2323 N N . GLU A 1 316 ? -17.992 -16.666 1.646 1.00 85.50 316 GLU A N 1
ATOM 2324 C CA . GLU A 1 316 ? -19.098 -17.565 2.002 1.00 85.50 316 GLU A CA 1
ATOM 2325 C C . GLU A 1 316 ? -19.836 -17.149 3.289 1.00 85.50 316 GLU A C 1
ATOM 2327 O O . GLU A 1 316 ? -20.789 -17.820 3.703 1.00 85.50 316 GLU A O 1
ATOM 2332 N N . GLY A 1 317 ? -19.410 -16.053 3.926 1.00 83.19 317 GLY A N 1
ATOM 2333 C CA . GLY A 1 317 ? -20.034 -15.500 5.126 1.00 83.19 317 GLY A CA 1
ATOM 2334 C C . GLY A 1 317 ? -19.569 -16.127 6.441 1.00 83.19 317 GLY A C 1
ATOM 2335 O O . GLY A 1 317 ? -20.215 -15.921 7.472 1.00 83.19 317 GLY A O 1
ATOM 2336 N N . VAL A 1 318 ? -18.478 -16.901 6.426 1.00 85.75 318 VAL A N 1
ATOM 2337 C CA . VAL A 1 318 ? -17.913 -17.545 7.622 1.00 85.75 318 VAL A CA 1
ATOM 2338 C C . VAL A 1 318 ? -16.960 -16.585 8.322 1.00 85.75 318 VAL A C 1
ATOM 2340 O O . VAL A 1 318 ? -16.079 -16.007 7.690 1.00 85.75 318 VAL A O 1
ATOM 2343 N N . THR A 1 319 ? -17.124 -16.407 9.631 1.00 86.75 319 THR A N 1
ATOM 2344 C CA . THR A 1 319 ? -16.207 -15.599 10.438 1.00 86.75 319 THR A CA 1
ATOM 2345 C C . THR A 1 319 ? -14.958 -16.401 10.794 1.00 86.75 319 THR A C 1
ATOM 2347 O O . THR A 1 319 ? -15.057 -17.478 11.371 1.00 86.75 319 THR A O 1
ATOM 2350 N N . ILE A 1 320 ? -13.789 -15.860 10.468 1.00 86.00 320 ILE A N 1
ATOM 2351 C CA . ILE A 1 320 ? -12.474 -16.443 10.720 1.00 86.00 320 ILE A CA 1
ATOM 2352 C C . ILE A 1 320 ? -11.766 -15.560 11.749 1.00 86.00 320 ILE A C 1
ATOM 2354 O O . ILE A 1 320 ? -11.592 -14.355 11.540 1.00 86.00 320 ILE A O 1
ATOM 2358 N N . ALA A 1 321 ? -11.370 -16.163 12.869 1.00 81.81 321 ALA A N 1
ATOM 2359 C CA . ALA A 1 321 ? -10.533 -15.503 13.860 1.00 81.81 321 ALA A CA 1
ATOM 2360 C C . ALA A 1 321 ? -9.101 -15.386 13.323 1.00 81.81 321 ALA A C 1
ATOM 2362 O O . ALA A 1 321 ? -8.530 -16.366 12.844 1.00 81.81 321 ALA A O 1
ATOM 2363 N N . VAL A 1 322 ? -8.530 -14.186 13.396 1.00 87.75 322 VAL A N 1
ATOM 2364 C CA . VAL A 1 322 ? -7.125 -13.958 13.050 1.00 87.75 322 VAL A CA 1
ATOM 2365 C C . VAL A 1 322 ? -6.276 -14.279 14.273 1.00 87.75 322 VAL A C 1
ATOM 2367 O O . VAL A 1 322 ? -6.473 -13.677 15.329 1.00 87.75 322 VAL A O 1
ATOM 2370 N N . ASP A 1 323 ? -5.327 -15.203 14.124 1.00 87.38 323 ASP A N 1
ATOM 2371 C CA . ASP A 1 323 ? -4.320 -15.481 15.150 1.00 87.38 323 ASP A CA 1
ATOM 2372 C C . ASP A 1 323 ? -3.295 -14.338 15.192 1.00 87.38 323 ASP A C 1
ATOM 2374 O O . ASP A 1 323 ? -2.255 -14.357 14.537 1.00 87.38 323 ASP A O 1
ATOM 2378 N N . LEU A 1 324 ? -3.665 -13.272 15.897 1.00 87.50 324 LEU A N 1
ATOM 2379 C CA . LEU A 1 324 ? -2.841 -12.097 16.135 1.00 87.50 324 LEU A CA 1
ATOM 2380 C C . LEU A 1 324 ? -2.943 -11.755 17.625 1.00 87.50 324 LEU A C 1
ATOM 2382 O O . LEU A 1 324 ? -3.870 -11.045 18.029 1.00 87.50 324 LEU A O 1
ATOM 2386 N N . PRO A 1 325 ? -2.022 -12.270 18.460 1.00 83.38 325 PRO A N 1
ATOM 2387 C CA . PRO A 1 325 ? -2.013 -11.970 19.884 1.00 83.38 325 PRO A CA 1
ATOM 2388 C C . PRO A 1 325 ? -1.951 -10.453 20.114 1.00 83.38 325 PRO A C 1
ATOM 2390 O O . PRO A 1 325 ? -1.245 -9.760 19.373 1.00 83.38 325 PRO A O 1
ATOM 2393 N N . PRO A 1 326 ? -2.653 -9.905 21.119 1.00 76.50 326 PRO A N 1
ATOM 2394 C CA . PRO A 1 326 ? -2.602 -8.476 21.392 1.00 76.50 326 PRO A CA 1
ATOM 2395 C C . PRO A 1 326 ? -1.189 -8.098 21.854 1.00 76.50 326 PRO A C 1
ATOM 2397 O O . PRO A 1 326 ? -0.729 -8.563 22.896 1.00 76.50 326 PRO A O 1
ATOM 2400 N N . GLY A 1 327 ? -0.491 -7.265 21.076 1.00 81.44 327 GLY A N 1
ATOM 2401 C CA . GLY A 1 327 ? 0.793 -6.694 21.494 1.00 81.44 327 GLY A CA 1
ATOM 2402 C C . GLY A 1 327 ? 0.635 -5.758 22.698 1.00 81.44 327 GLY A C 1
ATOM 2403 O O . GLY A 1 327 ? -0.479 -5.440 23.116 1.00 81.44 327 GLY A O 1
ATOM 2404 N N . THR A 1 328 ? 1.734 -5.245 23.246 1.00 88.62 328 THR A N 1
ATOM 2405 C CA . THR A 1 328 ? 1.651 -4.214 24.298 1.00 88.62 328 THR A CA 1
ATOM 2406 C C . THR A 1 328 ? 1.275 -2.858 23.677 1.00 88.62 328 THR A C 1
ATOM 2408 O O . THR A 1 328 ? 1.838 -2.513 22.637 1.00 88.62 328 THR A O 1
ATOM 2411 N N . PRO A 1 329 ? 0.380 -2.056 24.296 1.00 90.62 329 PRO A N 1
ATOM 2412 C CA . PRO A 1 329 ? 0.108 -0.692 23.845 1.00 90.62 329 PRO A CA 1
ATOM 2413 C C . PRO A 1 329 ? 1.374 0.167 23.748 1.00 90.62 329 PRO A C 1
ATOM 2415 O O . PRO A 1 329 ? 2.303 0.038 24.553 1.00 90.62 329 PRO A O 1
ATOM 2418 N N . LEU A 1 330 ? 1.375 1.079 22.781 1.00 90.38 330 LEU A N 1
ATOM 2419 C CA . LEU A 1 330 ? 2.397 2.103 22.613 1.00 90.38 330 LEU A CA 1
ATOM 2420 C C . LEU A 1 330 ? 2.426 3.037 23.834 1.00 90.38 330 LEU A C 1
ATOM 2422 O O . LEU A 1 330 ? 1.420 3.203 24.522 1.00 90.38 330 LEU A O 1
ATOM 2426 N N . GLY A 1 331 ? 3.579 3.646 24.101 1.00 86.31 331 GLY A N 1
ATOM 2427 C CA . GLY A 1 331 ? 3.848 4.499 25.266 1.00 86.31 331 GLY A CA 1
ATOM 2428 C C . GLY A 1 331 ? 4.448 3.746 26.458 1.00 86.31 331 GLY A C 1
ATOM 2429 O O . GLY A 1 331 ? 5.114 4.345 27.292 1.00 86.31 331 GLY A O 1
ATOM 2430 N N . ARG A 1 332 ? 4.337 2.410 26.503 1.00 83.00 332 ARG A N 1
ATOM 2431 C CA . ARG A 1 332 ? 4.900 1.601 27.598 1.00 83.00 332 ARG A CA 1
ATOM 2432 C C . ARG A 1 332 ? 6.371 1.237 27.385 1.00 83.00 332 ARG A C 1
ATOM 2434 O O . ARG A 1 332 ? 6.786 0.907 26.278 1.00 83.00 332 ARG A O 1
ATOM 2441 N N . ALA A 1 333 ? 7.130 1.147 28.482 1.00 68.12 333 ALA A N 1
ATOM 2442 C CA . ALA A 1 333 ? 8.573 0.851 28.495 1.00 68.12 333 ALA A CA 1
ATOM 2443 C C . ALA A 1 333 ? 8.992 -0.498 27.855 1.00 68.12 333 ALA A C 1
ATOM 2445 O O . ALA A 1 333 ? 10.176 -0.733 27.630 1.00 68.12 333 ALA A O 1
ATOM 2446 N N . ARG A 1 334 ? 8.043 -1.405 27.578 1.00 68.31 334 ARG A N 1
ATOM 2447 C CA . ARG A 1 334 ? 8.261 -2.698 26.897 1.00 68.31 334 ARG A CA 1
ATOM 2448 C C . ARG A 1 334 ? 7.202 -2.956 25.820 1.00 68.31 334 ARG A C 1
ATOM 2450 O O . ARG A 1 334 ? 6.646 -4.056 25.740 1.00 68.31 334 ARG A O 1
ATOM 2457 N N . ALA A 1 335 ? 6.864 -1.923 25.049 1.00 70.56 335 ALA A N 1
ATOM 2458 C CA . ALA A 1 335 ? 5.999 -2.077 23.888 1.00 70.56 335 ALA A CA 1
ATOM 2459 C C . ALA A 1 335 ? 6.614 -3.114 22.930 1.00 70.56 335 ALA A C 1
ATOM 2461 O O . ALA A 1 335 ? 7.744 -2.948 22.476 1.00 70.56 335 ALA A O 1
ATOM 2462 N N . HIS A 1 336 ? 5.897 -4.206 22.669 1.00 81.12 336 HIS A N 1
ATOM 2463 C CA . HIS A 1 336 ? 6.266 -5.183 21.651 1.00 81.12 336 HIS A CA 1
ATOM 2464 C C . HIS A 1 336 ? 5.126 -5.278 20.650 1.00 81.12 336 HIS A C 1
ATOM 2466 O O . HIS A 1 336 ? 3.949 -5.266 21.021 1.00 81.12 336 HIS A O 1
ATOM 2472 N N . VAL A 1 337 ? 5.513 -5.355 19.385 1.00 87.06 337 VAL A N 1
ATOM 2473 C CA . VAL A 1 337 ? 4.597 -5.467 18.262 1.00 87.06 337 VAL A CA 1
ATOM 2474 C C . VAL A 1 337 ? 4.462 -6.937 17.907 1.00 87.06 337 VAL A C 1
ATOM 2476 O O . VAL A 1 337 ? 5.461 -7.643 17.769 1.00 87.06 337 VAL A O 1
ATOM 2479 N N . THR A 1 338 ? 3.229 -7.401 17.765 1.00 89.06 338 THR A N 1
ATOM 2480 C CA . THR A 1 338 ? 2.927 -8.729 17.228 1.00 89.06 338 THR A CA 1
ATOM 2481 C C . THR A 1 338 ? 2.618 -8.606 15.746 1.00 89.06 338 THR A C 1
ATOM 2483 O O . THR A 1 338 ? 2.105 -7.576 15.307 1.00 89.06 338 THR A O 1
ATOM 2486 N N . THR A 1 339 ? 2.948 -9.631 14.962 1.00 92.81 339 THR A N 1
ATOM 2487 C CA . THR A 1 339 ? 2.666 -9.657 13.523 1.00 92.81 339 THR A CA 1
ATOM 2488 C C . THR A 1 339 ? 1.965 -10.942 13.125 1.00 92.81 339 THR A C 1
ATOM 2490 O O . THR A 1 339 ? 2.143 -11.973 13.770 1.00 92.81 339 THR A O 1
ATOM 2493 N N . ALA A 1 340 ? 1.159 -10.864 12.071 1.00 93.50 340 ALA A N 1
ATOM 2494 C CA . ALA A 1 340 ? 0.513 -12.011 11.451 1.00 93.50 340 ALA A CA 1
ATOM 2495 C C . ALA A 1 340 ? 0.436 -11.805 9.937 1.00 93.50 340 ALA A C 1
ATOM 2497 O O . ALA A 1 340 ? 0.328 -10.675 9.458 1.00 93.50 340 ALA A O 1
ATOM 2498 N N . GLU A 1 341 ? 0.448 -12.902 9.191 1.00 94.31 341 GLU A N 1
ATOM 2499 C CA . GLU A 1 341 ? 0.217 -12.914 7.750 1.00 94.31 341 GLU A CA 1
ATOM 2500 C C . GLU A 1 341 ? -0.965 -13.828 7.455 1.00 94.31 341 GLU A C 1
ATOM 2502 O O . GLU A 1 341 ? -1.003 -14.980 7.887 1.00 94.31 341 GLU A O 1
ATOM 2507 N N . ILE A 1 342 ? -1.950 -13.303 6.735 1.00 94.94 342 ILE A N 1
ATOM 2508 C CA . ILE A 1 342 ? -3.149 -14.042 6.347 1.00 94.94 342 ILE A CA 1
ATOM 2509 C C . ILE A 1 342 ? -3.434 -13.824 4.870 1.00 94.94 342 ILE A C 1
ATOM 2511 O O . ILE A 1 342 ? -3.196 -12.747 4.327 1.00 94.94 342 ILE A O 1
ATOM 2515 N N . ARG A 1 343 ? -4.008 -14.831 4.216 1.00 94.88 343 ARG A N 1
ATOM 2516 C CA . ARG A 1 343 ? -4.422 -14.718 2.820 1.00 94.88 343 ARG A CA 1
ATOM 2517 C C . ARG A 1 343 ? -5.894 -14.340 2.731 1.00 94.88 343 ARG A C 1
ATOM 2519 O O . ARG A 1 343 ? -6.760 -15.067 3.214 1.00 94.88 343 ARG A O 1
ATOM 2526 N N . LEU A 1 344 ? -6.185 -13.217 2.086 1.00 94.44 344 LEU A N 1
ATOM 2527 C CA . LEU A 1 344 ? -7.530 -12.687 1.901 1.00 94.44 344 LEU A CA 1
ATOM 2528 C C . LEU A 1 344 ? -7.899 -12.714 0.419 1.00 94.44 344 LEU A C 1
ATOM 2530 O O . LEU A 1 344 ? -7.669 -11.757 -0.316 1.00 94.44 344 LEU A O 1
ATOM 2534 N N . GLY A 1 345 ? -8.507 -13.820 -0.017 1.00 91.94 345 GLY A N 1
ATOM 2535 C CA . GLY A 1 345 ? -9.036 -13.948 -1.377 1.00 91.94 345 GLY A CA 1
ATOM 2536 C C . GLY A 1 345 ? -10.075 -12.874 -1.722 1.00 91.94 345 GLY A C 1
ATOM 2537 O O . GLY A 1 345 ? -10.562 -12.146 -0.859 1.00 91.94 345 GLY A O 1
ATOM 2538 N N . ARG A 1 346 ? -10.433 -12.771 -3.005 1.00 93.69 346 ARG A N 1
ATOM 2539 C CA . ARG A 1 346 ? -11.426 -11.803 -3.492 1.00 93.69 346 ARG A CA 1
ATOM 2540 C C . ARG A 1 346 ? -12.756 -11.949 -2.751 1.00 93.69 346 ARG A C 1
ATOM 2542 O O . ARG A 1 346 ? -13.309 -13.040 -2.681 1.00 93.69 346 ARG A O 1
ATOM 2549 N N . GLY A 1 347 ? -13.317 -10.830 -2.302 1.00 92.69 347 GLY A N 1
ATOM 2550 C CA . GLY A 1 347 ? -14.635 -10.782 -1.672 1.00 92.69 347 GLY A CA 1
ATOM 2551 C C . GLY A 1 347 ? -14.628 -11.005 -0.161 1.00 92.69 347 GLY A C 1
ATOM 2552 O O . GLY A 1 347 ? -15.665 -10.753 0.458 1.00 92.69 347 GLY A O 1
ATOM 2553 N N . SER A 1 348 ? -13.490 -11.395 0.425 1.00 94.81 348 SER A N 1
ATOM 2554 C CA . SER A 1 348 ? -13.297 -11.439 1.876 1.00 94.81 348 SER A CA 1
ATOM 2555 C C . SER A 1 348 ? -13.493 -10.052 2.478 1.00 94.81 348 SER A C 1
ATOM 2557 O O . SER A 1 348 ? -13.137 -9.046 1.868 1.00 94.81 348 SER A O 1
ATOM 2559 N N . VAL A 1 349 ? -14.053 -9.973 3.681 1.00 94.94 349 VAL A N 1
ATOM 2560 C CA . VAL A 1 349 ? -14.251 -8.710 4.397 1.00 94.94 349 VAL A CA 1
ATOM 2561 C C . VAL A 1 349 ? -13.373 -8.696 5.637 1.00 94.94 349 VAL A C 1
ATOM 2563 O O . VAL A 1 349 ? -13.546 -9.525 6.526 1.00 94.94 349 VAL A O 1
ATOM 2566 N N . LEU A 1 350 ? -12.452 -7.737 5.706 1.00 94.94 350 LEU A N 1
ATOM 2567 C CA . LEU A 1 350 ? -11.691 -7.433 6.913 1.00 94.94 350 LEU A CA 1
ATOM 2568 C C . LEU A 1 350 ? -12.428 -6.348 7.702 1.00 94.94 350 LEU A C 1
ATOM 2570 O O . LEU A 1 350 ? -12.709 -5.273 7.167 1.00 94.94 350 LEU A O 1
ATOM 2574 N N . LEU A 1 351 ? -12.756 -6.629 8.960 1.00 93.00 351 LEU A N 1
ATOM 2575 C CA . LEU A 1 351 ? -13.517 -5.741 9.830 1.00 93.00 351 LEU A CA 1
ATOM 2576 C C . LEU A 1 351 ? -12.647 -5.271 10.998 1.00 93.00 351 LEU A C 1
ATOM 2578 O O . LEU A 1 351 ? -12.297 -6.046 11.887 1.00 93.00 351 LEU A O 1
ATOM 2582 N N . LEU A 1 352 ? -12.308 -3.982 10.983 1.00 92.62 352 LEU A N 1
ATOM 2583 C CA . LEU A 1 352 ? -11.565 -3.307 12.043 1.00 92.62 352 LEU A CA 1
ATOM 2584 C C . LEU A 1 352 ? -12.557 -2.578 12.950 1.00 92.62 352 LEU A C 1
ATOM 2586 O O . LEU A 1 352 ? -13.492 -1.940 12.460 1.00 92.62 352 LEU A O 1
ATOM 2590 N N . HIS A 1 353 ? -12.339 -2.634 14.260 1.00 87.62 353 HIS A N 1
ATOM 2591 C CA . HIS A 1 353 ? -13.174 -1.946 15.240 1.00 87.62 353 HIS A CA 1
ATOM 2592 C C . HIS A 1 353 ? -12.344 -1.342 16.366 1.00 87.62 353 HIS A C 1
ATOM 2594 O O . HIS A 1 353 ? -11.298 -1.863 16.719 1.00 87.62 353 HIS A O 1
ATOM 2600 N N . THR A 1 354 ? -12.835 -0.262 16.969 1.00 80.81 354 THR A N 1
ATOM 2601 C CA . THR A 1 354 ? -12.094 0.485 18.002 1.00 80.81 354 THR A CA 1
ATOM 2602 C C . THR A 1 354 ? -12.339 -0.011 19.429 1.00 80.81 354 THR A C 1
ATOM 2604 O O . THR A 1 354 ? -11.806 0.556 20.380 1.00 80.81 354 THR A O 1
ATOM 2607 N N . HIS A 1 355 ? -13.175 -1.037 19.602 1.00 70.56 355 HIS A N 1
ATOM 2608 C CA . HIS A 1 355 ? -13.482 -1.607 20.912 1.00 70.56 355 HIS A CA 1
ATOM 2609 C C . HIS A 1 355 ? -12.545 -2.753 21.272 1.00 70.56 355 HIS A C 1
ATOM 2611 O O . HIS A 1 355 ? -12.627 -3.805 20.645 1.00 70.56 355 HIS A O 1
ATOM 2617 N N . SER A 1 356 ? -11.755 -2.585 22.331 1.00 55.47 356 SER A N 1
ATOM 2618 C CA . SER A 1 356 ? -11.164 -3.711 23.055 1.00 55.47 356 SER A CA 1
ATOM 2619 C C . SER A 1 356 ? -12.178 -4.274 24.045 1.00 55.47 356 SER A C 1
ATOM 2621 O O . SER A 1 356 ? -12.564 -3.537 24.960 1.00 55.47 356 SER A O 1
ATOM 2623 N N . PRO A 1 357 ? -12.608 -5.542 23.907 1.00 46.66 357 PRO A N 1
ATOM 2624 C CA . PRO A 1 357 ? -13.378 -6.199 24.953 1.00 46.66 357 PRO A CA 1
ATOM 2625 C C . PRO A 1 357 ? -12.612 -6.075 26.270 1.00 46.66 357 PRO A C 1
ATOM 2627 O O . PRO A 1 357 ? -11.384 -6.208 26.290 1.00 46.66 357 PRO A O 1
ATOM 2630 N N . LYS A 1 358 ? -13.308 -5.802 27.380 1.00 44.75 358 LYS A N 1
ATOM 2631 C CA . LYS A 1 358 ? -12.652 -5.869 28.691 1.00 44.75 358 LYS A CA 1
ATOM 2632 C C . LYS A 1 358 ? -12.088 -7.284 28.854 1.00 44.75 358 LYS A C 1
ATOM 2634 O O . LYS A 1 358 ? -12.847 -8.234 28.654 1.00 44.75 358 LYS A O 1
ATOM 2639 N N . PRO A 1 359 ? -10.807 -7.451 29.224 1.00 37.34 359 PRO A N 1
ATOM 2640 C CA . PRO A 1 359 ? -10.292 -8.770 29.540 1.00 37.34 359 PRO A CA 1
ATOM 2641 C C . PRO A 1 359 ? -11.137 -9.338 30.680 1.00 37.34 359 PRO A C 1
ATOM 2643 O O . PRO A 1 359 ? -11.240 -8.755 31.762 1.00 37.34 359 PRO A O 1
ATOM 2646 N N . THR A 1 360 ? -11.790 -10.464 30.426 1.00 37.19 360 THR A N 1
ATOM 2647 C CA . THR A 1 360 ? -12.493 -11.250 31.437 1.00 37.19 360 THR A CA 1
ATOM 2648 C C . THR A 1 360 ? -11.452 -11.837 32.387 1.00 37.19 360 THR A C 1
ATOM 2650 O O . THR A 1 360 ? -10.994 -12.957 32.192 1.00 37.19 360 THR A O 1
ATOM 2653 N N . GLY A 1 361 ? -11.003 -11.058 33.374 1.00 40.97 361 GLY A N 1
ATOM 2654 C CA . GLY A 1 361 ? -9.963 -11.524 34.292 1.00 40.97 361 GLY A CA 1
ATOM 2655 C C . GLY A 1 361 ? -9.229 -10.445 35.080 1.00 40.97 361 GLY A C 1
ATOM 2656 O O . GLY A 1 361 ? -8.006 -10.433 35.095 1.00 40.97 361 GLY A O 1
ATOM 2657 N N . SER A 1 362 ? -9.939 -9.564 35.781 1.00 33.62 362 SER A N 1
ATOM 2658 C CA . SER A 1 362 ? -9.364 -8.880 36.950 1.00 33.62 362 SER A CA 1
ATOM 2659 C C . SER A 1 362 ? -10.424 -8.723 38.039 1.00 33.62 362 SER A C 1
ATOM 2661 O O . SER A 1 362 ? -10.761 -7.624 38.471 1.00 33.62 362 SER A O 1
ATOM 2663 N N . GLY A 1 363 ? -11.000 -9.857 38.440 1.00 32.62 363 GLY A N 1
ATOM 2664 C CA . GLY A 1 363 ? -11.691 -9.984 39.714 1.00 32.62 363 GLY A CA 1
ATOM 2665 C C . GLY A 1 363 ? -10.670 -10.359 40.779 1.00 32.62 363 GLY A C 1
ATOM 2666 O O . GLY A 1 363 ? -10.259 -11.511 40.879 1.00 32.62 363 GLY A O 1
ATOM 2667 N N . THR A 1 364 ? -10.241 -9.385 41.572 1.00 37.34 364 THR A N 1
ATOM 2668 C CA . THR A 1 364 ? -9.712 -9.631 42.911 1.00 37.34 364 THR A CA 1
ATOM 2669 C C . THR A 1 364 ? -10.802 -10.328 43.725 1.00 37.34 364 THR A C 1
ATOM 2671 O O . THR A 1 364 ? -11.829 -9.729 44.029 1.00 37.34 364 THR A O 1
ATOM 2674 N N . GLY A 1 365 ? -10.602 -11.600 44.065 1.00 30.73 365 GLY A N 1
ATOM 2675 C CA . GLY A 1 365 ? -11.512 -12.320 44.954 1.00 30.73 365 GLY A CA 1
ATOM 2676 C C . GLY A 1 365 ? -11.488 -13.823 44.735 1.00 30.73 365 GLY A C 1
ATOM 2677 O O . GLY A 1 365 ? -12.062 -14.333 43.779 1.00 30.73 365 GLY A O 1
ATOM 2678 N N . ALA A 1 366 ? -10.824 -14.525 45.649 1.00 37.66 366 ALA A N 1
ATOM 2679 C CA . ALA A 1 366 ? -10.881 -15.970 45.792 1.00 37.66 366 ALA A CA 1
ATOM 2680 C C . ALA A 1 366 ? -12.331 -16.491 45.767 1.00 37.66 366 ALA A C 1
ATOM 2682 O O . ALA A 1 366 ? -13.198 -15.968 46.465 1.00 37.66 366 ALA A O 1
ATOM 2683 N N . GLY A 1 367 ? -12.580 -17.550 44.998 1.00 29.02 367 GLY A N 1
ATOM 2684 C CA . GLY A 1 367 ? -13.883 -18.207 44.974 1.00 29.02 367 GLY A CA 1
ATOM 2685 C C . GLY A 1 367 ? -14.027 -19.167 43.804 1.00 29.02 367 GLY A C 1
ATOM 2686 O O . GLY A 1 367 ? -14.449 -18.782 42.722 1.00 29.02 367 GLY A O 1
ATOM 2687 N N . THR A 1 368 ? -13.665 -20.422 44.050 1.00 41.03 368 THR A N 1
ATOM 2688 C CA . THR A 1 368 ? -13.959 -21.628 43.270 1.00 41.03 368 THR A CA 1
ATOM 2689 C C . THR A 1 368 ? -15.179 -21.498 42.353 1.00 41.03 368 THR A C 1
ATOM 2691 O O . THR A 1 368 ? -16.305 -21.410 42.843 1.00 41.03 368 THR A O 1
ATOM 2694 N N . ARG A 1 369 ? -14.979 -21.563 41.030 1.00 32.28 369 ARG A N 1
ATOM 2695 C CA . ARG A 1 369 ? -16.052 -21.872 40.074 1.00 32.28 369 ARG A CA 1
ATOM 2696 C C . ARG A 1 369 ? -15.500 -22.403 38.746 1.00 32.28 369 ARG A C 1
ATOM 2698 O O . ARG A 1 369 ? -15.010 -21.668 37.904 1.00 32.28 369 ARG A O 1
ATOM 2705 N N . THR A 1 370 ? -15.539 -23.730 38.671 1.00 28.22 370 THR A N 1
ATOM 2706 C CA . THR A 1 370 ? -15.902 -24.566 37.518 1.00 28.22 370 THR A CA 1
ATOM 2707 C C . THR A 1 370 ? -15.419 -24.153 36.124 1.00 28.22 370 THR A C 1
ATOM 2709 O O . THR A 1 370 ? -15.972 -23.288 35.456 1.00 28.22 370 THR A O 1
ATOM 2712 N N . ARG A 1 371 ? -14.443 -24.934 35.660 1.00 33.22 371 ARG A N 1
ATOM 2713 C CA . ARG A 1 371 ? -14.084 -25.182 34.266 1.00 33.22 371 ARG A CA 1
ATOM 2714 C C . ARG A 1 371 ? -15.299 -25.727 33.494 1.00 33.22 371 ARG A C 1
ATOM 2716 O O . ARG A 1 371 ? -15.582 -26.914 33.615 1.00 33.22 371 ARG A O 1
ATOM 2723 N N . THR A 1 372 ? -15.983 -24.886 32.721 1.00 30.25 372 THR A N 1
ATOM 2724 C CA . THR A 1 372 ? -16.947 -25.287 31.676 1.00 30.25 372 THR A CA 1
ATOM 2725 C C . THR A 1 372 ? -17.001 -24.223 30.573 1.00 30.25 372 THR A C 1
ATOM 2727 O O . THR A 1 372 ? -17.250 -23.058 30.867 1.00 30.25 372 THR A O 1
ATOM 2730 N N . ASP A 1 373 ? -16.794 -24.688 29.338 1.00 27.33 373 ASP A N 1
ATOM 2731 C CA . ASP A 1 373 ? -17.089 -24.081 28.029 1.00 27.33 373 ASP A CA 1
ATOM 2732 C C . ASP A 1 373 ? -16.171 -22.982 27.457 1.00 27.33 373 ASP A C 1
ATOM 2734 O O . ASP A 1 373 ? -16.547 -21.827 27.286 1.00 27.33 373 ASP A O 1
ATOM 2738 N N . GLU A 1 374 ? -14.999 -23.419 26.981 1.00 29.53 374 GLU A N 1
ATOM 2739 C CA . GLU A 1 374 ? -14.184 -22.765 25.935 1.00 29.53 374 GLU A CA 1
ATOM 2740 C C . GLU A 1 374 ? -14.729 -22.990 24.499 1.00 29.53 374 GLU A C 1
ATOM 2742 O O . GLU A 1 374 ? -14.022 -22.798 23.515 1.00 29.53 374 G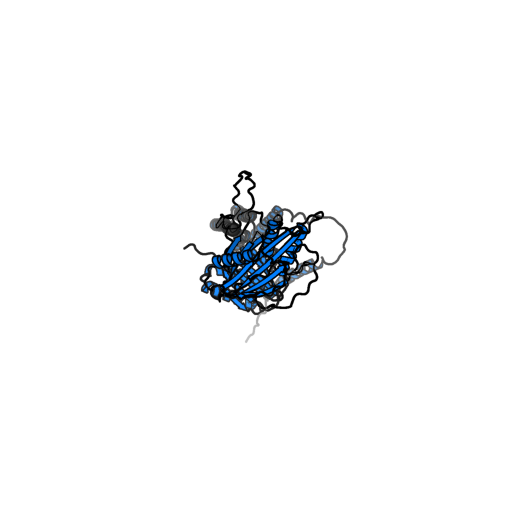LU A O 1
ATOM 2747 N N . SER A 1 375 ? -15.993 -23.387 24.325 1.00 29.44 375 SER A N 1
ATOM 2748 C CA . SER A 1 375 ? -16.517 -23.837 23.026 1.00 29.44 375 SER A CA 1
ATOM 2749 C C . SER A 1 375 ? -17.859 -23.215 22.644 1.00 29.44 375 SER A C 1
ATOM 2751 O O . SER A 1 375 ? -18.805 -23.939 22.366 1.00 29.44 375 SER A O 1
ATOM 2753 N N . THR A 1 376 ? -17.969 -21.884 22.592 1.00 31.83 376 THR A N 1
ATOM 2754 C CA . THR A 1 376 ? -19.100 -21.218 21.907 1.00 31.83 376 THR A CA 1
ATOM 2755 C C . THR A 1 376 ? -18.761 -19.790 21.460 1.00 31.83 376 THR A C 1
ATOM 2757 O O . THR A 1 376 ? -19.514 -18.851 21.708 1.00 31.83 376 THR A O 1
ATOM 2760 N N . VAL A 1 377 ? -17.668 -19.593 20.714 1.00 36.41 377 VAL A N 1
ATOM 2761 C CA . VAL A 1 377 ? -17.675 -18.502 19.722 1.00 36.41 377 VAL A CA 1
ATOM 2762 C C . VAL A 1 377 ? -18.518 -19.015 18.564 1.00 36.41 377 VAL A C 1
ATOM 2764 O O . VAL A 1 377 ? -18.051 -19.704 17.666 1.00 36.41 377 VAL A O 1
ATOM 2767 N N . ARG A 1 378 ? -19.824 -18.785 18.689 1.00 38.62 378 ARG A N 1
ATOM 2768 C CA . ARG A 1 378 ? -20.854 -19.114 17.704 1.00 38.62 378 ARG A CA 1
ATOM 2769 C C . ARG A 1 378 ? -20.371 -18.616 16.339 1.00 38.62 378 ARG A C 1
ATOM 2771 O O . ARG A 1 378 ? -20.220 -17.408 16.169 1.00 38.62 378 ARG A O 1
ATOM 2778 N N . GLU A 1 379 ? -20.141 -19.525 15.392 1.00 43.94 379 GLU A N 1
ATOM 2779 C CA . GLU A 1 379 ? -19.926 -19.210 13.975 1.00 43.94 379 GLU A CA 1
ATOM 2780 C C . GLU A 1 379 ? -21.149 -18.437 13.470 1.00 43.94 379 GLU A C 1
ATOM 2782 O O . GLU A 1 379 ? -22.162 -18.995 13.039 1.00 43.94 379 GLU A O 1
ATOM 2787 N N . ARG A 1 380 ? -21.118 -17.115 13.628 1.00 53.22 380 ARG A N 1
ATOM 2788 C CA . ARG A 1 380 ? -22.217 -16.250 13.234 1.00 53.22 380 ARG A CA 1
ATOM 2789 C C . ARG A 1 380 ? -22.111 -16.072 11.732 1.00 53.22 380 ARG A C 1
ATOM 2791 O O . ARG A 1 380 ? -21.416 -15.186 11.253 1.00 53.22 380 ARG A O 1
ATOM 2798 N N . ARG A 1 381 ? -22.795 -16.941 10.993 1.00 54.94 381 ARG A N 1
ATOM 2799 C CA . ARG A 1 381 ? -22.877 -16.851 9.537 1.00 54.94 381 ARG A CA 1
ATOM 2800 C C . ARG A 1 381 ? -23.521 -15.518 9.157 1.00 54.94 381 ARG A C 1
ATOM 2802 O O . ARG A 1 381 ? -24.688 -15.279 9.467 1.00 54.94 381 ARG A O 1
ATOM 2809 N N . ILE A 1 382 ? -22.744 -14.640 8.535 1.00 62.66 382 ILE A N 1
ATOM 2810 C CA . ILE A 1 382 ? -23.244 -13.398 7.940 1.00 62.66 382 ILE A CA 1
ATOM 2811 C C . ILE A 1 382 ? -23.701 -13.747 6.524 1.00 62.66 382 ILE A C 1
ATOM 2813 O O . ILE A 1 382 ? -23.046 -14.531 5.843 1.00 62.66 382 ILE A O 1
ATOM 2817 N N . GLU A 1 383 ? -24.842 -13.222 6.077 1.00 63.75 383 GLU A N 1
ATOM 2818 C CA . GLU A 1 383 ? -25.339 -13.531 4.735 1.00 63.75 383 GLU A CA 1
ATOM 2819 C C . GLU A 1 383 ? -24.322 -13.095 3.656 1.00 63.75 383 GLU A C 1
ATOM 2821 O O . GLU A 1 383 ? -23.942 -11.922 3.625 1.00 63.75 383 GLU A O 1
ATOM 2826 N N . PRO A 1 384 ? -23.906 -13.991 2.735 1.00 53.16 384 PRO A N 1
ATOM 2827 C CA . PRO A 1 384 ? -22.842 -13.733 1.749 1.00 53.16 384 PRO A CA 1
ATOM 2828 C C . PRO A 1 384 ? -23.067 -12.512 0.841 1.00 53.16 384 PRO A C 1
ATOM 2830 O O . PRO A 1 384 ? -22.123 -11.976 0.263 1.00 53.16 384 PRO A O 1
ATOM 2833 N N . GLN A 1 385 ? -24.321 -12.068 0.700 1.00 56.06 385 GLN A N 1
ATOM 2834 C CA . GLN A 1 385 ? -24.736 -10.971 -0.181 1.00 56.06 385 GLN A CA 1
ATOM 2835 C C . GLN A 1 385 ? -25.084 -9.676 0.568 1.00 56.06 385 GLN A C 1
ATOM 2837 O O . GLN A 1 385 ? -25.571 -8.727 -0.047 1.00 56.06 385 GLN A O 1
ATOM 2842 N N . SER A 1 386 ? -24.847 -9.594 1.883 1.00 66.62 386 SER A N 1
ATOM 2843 C CA . SER A 1 386 ? -25.130 -8.363 2.619 1.00 66.62 386 SER A CA 1
ATOM 2844 C C . SER A 1 386 ? -24.249 -7.218 2.110 1.00 66.62 386 SER A C 1
ATOM 2846 O O . SER A 1 386 ? -23.033 -7.372 1.929 1.00 66.62 386 SER A O 1
ATOM 2848 N N . SER A 1 387 ? -24.848 -6.042 1.904 1.00 85.19 387 SER A N 1
ATOM 2849 C CA . SER A 1 387 ? -24.086 -4.834 1.587 1.00 85.19 387 SER A CA 1
ATOM 2850 C C . SER A 1 387 ? -23.057 -4.565 2.689 1.00 85.19 387 SER A C 1
ATOM 2852 O O . SER A 1 387 ? -23.304 -4.849 3.863 1.00 85.19 387 SER A O 1
ATOM 2854 N N . LEU A 1 388 ? -21.899 -3.996 2.339 1.00 86.50 388 LEU A N 1
ATOM 2855 C CA . LEU A 1 388 ? -20.865 -3.685 3.335 1.00 86.50 388 LEU A CA 1
ATOM 2856 C C . LEU A 1 388 ? -21.393 -2.776 4.457 1.00 86.50 388 LEU A C 1
ATOM 2858 O O . LEU A 1 388 ? -21.039 -2.951 5.620 1.00 86.50 388 LEU A O 1
ATOM 2862 N N . ALA A 1 389 ? -22.298 -1.852 4.123 1.00 85.88 389 ALA A N 1
ATOM 2863 C CA . ALA A 1 389 ? -22.978 -1.008 5.100 1.00 85.88 389 ALA A CA 1
ATOM 2864 C C . ALA A 1 389 ? -23.833 -1.825 6.088 1.00 85.88 389 ALA A C 1
ATOM 2866 O O . ALA A 1 389 ? -23.803 -1.559 7.290 1.00 85.88 389 ALA A O 1
ATOM 2867 N N . ALA A 1 390 ? -24.553 -2.848 5.613 1.00 85.50 390 ALA A N 1
ATOM 2868 C CA . ALA A 1 390 ? -25.314 -3.751 6.476 1.00 85.50 390 ALA A CA 1
ATOM 2869 C C . ALA A 1 390 ? -24.395 -4.599 7.373 1.00 85.50 390 ALA A C 1
ATOM 2871 O O . ALA A 1 390 ? -24.708 -4.805 8.549 1.00 85.50 390 ALA A O 1
ATOM 2872 N N . THR A 1 391 ? -23.238 -5.033 6.860 1.00 86.25 391 THR A N 1
ATOM 2873 C CA . THR A 1 391 ? -22.204 -5.712 7.658 1.00 86.25 391 THR A CA 1
ATOM 2874 C C . THR A 1 391 ? -21.685 -4.801 8.777 1.00 86.25 391 THR A C 1
ATOM 2876 O O . THR A 1 391 ? -21.688 -5.213 9.937 1.00 86.25 391 THR A O 1
ATOM 2879 N N . CYS A 1 392 ? -21.332 -3.543 8.475 1.00 85.94 392 CYS A N 1
ATOM 2880 C CA . CYS A 1 392 ? -20.936 -2.554 9.487 1.00 85.94 392 CYS A CA 1
ATOM 2881 C C . CYS A 1 392 ? -22.025 -2.346 10.545 1.00 85.94 392 CYS A C 1
ATOM 2883 O O . CYS A 1 392 ? -21.735 -2.350 11.739 1.00 85.94 392 CYS A O 1
ATOM 2885 N N . HIS A 1 393 ? -23.280 -2.188 10.119 1.00 84.75 393 HIS A N 1
ATOM 2886 C CA . HIS A 1 393 ? -24.414 -1.981 11.023 1.00 84.75 393 HIS A CA 1
ATOM 2887 C C . HIS A 1 393 ? -24.633 -3.170 11.963 1.00 84.75 393 HIS A C 1
ATOM 2889 O O . HIS A 1 393 ? -24.855 -2.998 13.162 1.00 84.75 393 HIS A O 1
ATOM 2895 N N . THR A 1 394 ? -24.525 -4.386 11.431 1.00 85.69 394 THR A N 1
ATOM 2896 C CA . THR A 1 394 ? -24.654 -5.624 12.210 1.00 85.69 394 THR A CA 1
ATOM 2897 C C . THR A 1 394 ? -23.529 -5.756 13.234 1.00 85.69 394 THR A C 1
ATOM 2899 O O . THR A 1 394 ? -23.794 -6.094 14.389 1.00 85.69 394 THR A O 1
ATOM 2902 N N . ALA A 1 395 ? -22.293 -5.439 12.839 1.00 84.69 395 ALA A N 1
ATOM 2903 C CA . ALA A 1 395 ? -21.138 -5.453 13.732 1.00 84.69 395 ALA A CA 1
ATOM 2904 C C . ALA A 1 395 ? -21.257 -4.404 14.847 1.00 84.69 395 ALA A C 1
ATOM 2906 O O . ALA A 1 395 ? -21.058 -4.730 16.012 1.00 84.69 395 ALA A O 1
ATOM 2907 N N . LEU A 1 396 ? -21.670 -3.173 14.524 1.00 84.56 396 LEU A N 1
ATOM 2908 C CA . LEU A 1 396 ? -21.910 -2.128 15.525 1.00 84.56 396 LEU A CA 1
ATOM 2909 C C . LEU A 1 396 ? -22.951 -2.548 16.563 1.00 84.56 396 LEU A C 1
ATOM 2911 O O . LEU A 1 396 ? -22.735 -2.355 17.755 1.00 84.56 396 LEU A O 1
ATOM 2915 N N . ARG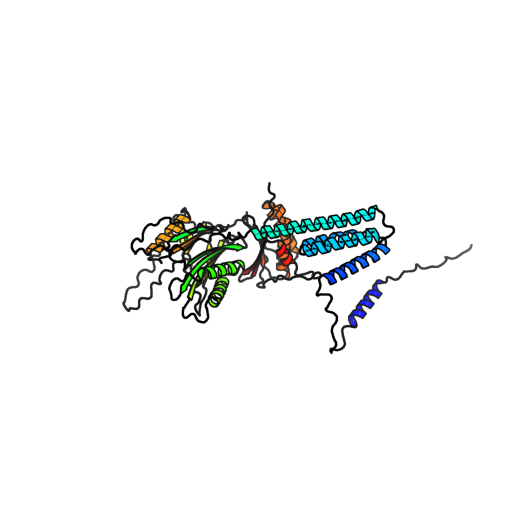 A 1 397 ? -24.068 -3.146 16.125 1.00 84.56 397 ARG A N 1
ATOM 2916 C CA . ARG A 1 397 ? -25.101 -3.648 17.044 1.00 84.56 397 ARG A CA 1
ATOM 2917 C C . ARG A 1 397 ? -24.584 -4.764 17.946 1.00 84.56 397 ARG A C 1
ATOM 2919 O O . ARG A 1 397 ? -24.968 -4.808 19.109 1.00 84.56 397 ARG A O 1
ATOM 2926 N N . ALA A 1 398 ? -23.740 -5.651 17.421 1.00 82.12 398 ALA A N 1
ATOM 2927 C CA . ALA A 1 398 ? -23.125 -6.715 18.209 1.00 82.12 398 ALA A CA 1
ATOM 2928 C C . ALA A 1 398 ? -22.196 -6.139 19.291 1.00 82.12 398 ALA A C 1
ATOM 2930 O O . ALA A 1 398 ? -22.390 -6.428 20.466 1.00 82.12 398 ALA A O 1
ATOM 2931 N N . LEU A 1 399 ? -21.281 -5.241 18.908 1.00 78.69 399 LEU A N 1
ATOM 2932 C CA . LEU A 1 399 ? -20.340 -4.593 19.829 1.00 78.69 399 LEU A CA 1
ATOM 2933 C C . LEU A 1 399 ? -21.050 -3.734 20.889 1.00 78.69 399 LEU A C 1
ATOM 2935 O O . LEU A 1 399 ? -20.632 -3.689 22.043 1.00 78.69 399 LEU A O 1
ATOM 2939 N N . ALA A 1 400 ? -22.146 -3.062 20.524 1.00 78.56 400 ALA A N 1
ATOM 2940 C CA . ALA A 1 400 ? -22.943 -2.288 21.473 1.00 78.56 400 ALA A CA 1
ATOM 2941 C C . ALA A 1 400 ? -23.655 -3.182 22.505 1.00 78.56 400 ALA A C 1
ATOM 2943 O O . ALA A 1 400 ? -23.761 -2.808 23.672 1.00 78.56 400 ALA A O 1
ATOM 2944 N N . ALA A 1 401 ? -24.121 -4.369 22.096 1.00 78.62 401 ALA A N 1
ATOM 2945 C CA . ALA A 1 401 ? -24.797 -5.315 22.985 1.00 78.62 401 ALA A CA 1
ATOM 2946 C C . ALA A 1 401 ? -23.859 -5.934 24.037 1.00 78.62 401 ALA A C 1
ATOM 2948 O O . ALA A 1 401 ? -24.318 -6.313 25.111 1.00 78.62 401 ALA A O 1
ATOM 2949 N N . GLU A 1 402 ? -22.553 -5.990 23.766 1.00 71.44 402 GLU A N 1
ATOM 2950 C CA . GLU A 1 402 ? -21.524 -6.497 24.689 1.00 71.44 402 GLU A CA 1
ATOM 2951 C C . GLU A 1 402 ? -21.153 -5.499 25.806 1.00 71.44 402 GLU A C 1
ATOM 2953 O O . GLU A 1 402 ? -20.243 -5.746 26.596 1.00 71.44 402 GLU A O 1
ATOM 2958 N N . GLY A 1 403 ? -21.862 -4.368 25.909 1.00 64.19 403 GLY A N 1
ATOM 2959 C CA . GLY A 1 403 ? -21.521 -3.299 26.850 1.00 64.19 403 GLY A CA 1
ATOM 2960 C C . GLY A 1 403 ? -20.315 -2.479 26.388 1.00 64.19 403 GLY A C 1
ATOM 2961 O O . GLY A 1 403 ? -19.550 -1.983 27.219 1.00 64.19 403 GLY A O 1
ATOM 2962 N N . GLY A 1 404 ? -20.137 -2.367 25.066 1.00 59.16 404 GLY A N 1
ATOM 2963 C CA . GLY A 1 404 ? -19.054 -1.618 24.442 1.00 59.16 404 GLY A CA 1
ATOM 2964 C C . GLY A 1 404 ? -18.990 -0.140 24.870 1.00 59.16 404 GLY A C 1
ATOM 2965 O O . GLY A 1 404 ? -19.944 0.409 25.428 1.00 59.16 404 GLY A O 1
ATOM 2966 N N . PRO A 1 405 ? -17.848 0.530 24.633 1.00 59.19 405 PRO A N 1
ATOM 2967 C CA . PRO A 1 405 ? -17.624 1.927 24.971 1.00 59.19 405 PRO A CA 1
ATOM 2968 C C . PRO A 1 405 ? -18.678 2.832 24.339 1.00 59.19 405 PRO A C 1
ATOM 2970 O O . PRO A 1 405 ? -19.260 2.527 23.301 1.00 59.19 405 PRO A O 1
ATOM 2973 N N . ARG A 1 406 ? -18.857 4.012 24.939 1.00 65.38 406 ARG A N 1
ATOM 2974 C CA . ARG A 1 406 ? -19.783 5.046 24.450 1.00 65.38 406 ARG A CA 1
ATOM 2975 C C . ARG A 1 406 ? -19.453 5.559 23.036 1.00 65.38 406 ARG A C 1
ATOM 2977 O O . ARG A 1 406 ? -20.275 6.247 22.441 1.00 65.38 406 ARG A O 1
ATOM 2984 N N . GLN A 1 407 ? -18.275 5.211 22.509 1.00 73.56 407 GLN A N 1
ATOM 2985 C CA . GLN A 1 407 ? -17.833 5.486 21.145 1.00 73.56 407 GLN A CA 1
ATOM 2986 C C . GLN A 1 407 ? -17.376 4.191 20.466 1.00 73.56 407 GLN A C 1
ATOM 2988 O O . GLN A 1 407 ? -16.382 3.582 20.863 1.00 73.56 407 GLN A O 1
ATOM 2993 N N . LEU A 1 408 ? -18.083 3.783 19.416 1.00 80.06 408 LEU A N 1
ATOM 2994 C CA . LEU A 1 408 ? -17.774 2.602 18.613 1.00 80.06 408 LEU A CA 1
ATOM 2995 C C . LEU A 1 408 ? -17.593 2.998 17.159 1.00 80.06 408 LEU A C 1
ATOM 2997 O O . LEU A 1 408 ? -18.426 3.700 16.588 1.00 80.06 408 LEU A O 1
ATOM 3001 N N . ARG A 1 409 ? -16.531 2.495 16.535 1.00 86.44 409 ARG A N 1
ATOM 3002 C CA . ARG A 1 409 ? -16.285 2.663 15.103 1.00 86.44 409 ARG A CA 1
ATOM 3003 C C . ARG A 1 409 ? -15.967 1.327 14.481 1.00 86.44 409 ARG A C 1
ATOM 3005 O O . ARG A 1 409 ? -15.282 0.511 15.092 1.00 86.44 409 ARG A O 1
ATOM 3012 N N . VAL A 1 410 ? -16.461 1.138 13.266 1.00 89.31 410 VAL A N 1
ATOM 3013 C CA . VAL A 1 410 ? -16.237 -0.061 12.466 1.00 89.31 410 VAL A CA 1
ATOM 3014 C C . VAL A 1 410 ? -15.858 0.354 11.051 1.00 89.31 410 VAL A C 1
ATOM 3016 O O . VAL A 1 410 ? -16.553 1.158 10.430 1.00 89.31 410 VAL A O 1
ATOM 3019 N N . LEU A 1 411 ? -14.782 -0.229 10.533 1.00 91.69 411 LEU A N 1
ATOM 3020 C CA . LEU A 1 411 ? -14.375 -0.143 9.135 1.00 91.69 411 LEU A CA 1
ATOM 3021 C C . LEU A 1 411 ? -14.444 -1.549 8.549 1.00 91.69 411 LEU A C 1
ATOM 3023 O O . LEU A 1 411 ? -13.729 -2.439 9.001 1.00 91.69 411 LEU A O 1
ATOM 3027 N N . ALA A 1 412 ? -15.299 -1.739 7.549 1.00 92.12 412 ALA A N 1
ATOM 3028 C CA . ALA A 1 412 ? -15.340 -2.963 6.765 1.00 92.12 412 ALA A CA 1
ATOM 3029 C C . ALA A 1 412 ? -14.651 -2.721 5.421 1.00 92.12 412 ALA A C 1
ATOM 3031 O O . ALA A 1 412 ? -15.017 -1.798 4.691 1.00 92.12 412 ALA A O 1
ATOM 3032 N N . ALA A 1 413 ? -13.673 -3.562 5.098 1.00 94.00 413 ALA A N 1
ATOM 3033 C CA . ALA A 1 413 ? -12.935 -3.533 3.846 1.00 94.00 413 ALA A CA 1
ATOM 3034 C C . ALA A 1 413 ? -13.142 -4.851 3.095 1.00 94.00 413 ALA A C 1
ATOM 3036 O O . ALA A 1 413 ? -12.620 -5.886 3.506 1.00 94.00 413 ALA A O 1
ATOM 3037 N N . ARG A 1 414 ? -13.907 -4.825 1.997 1.00 94.62 414 ARG A N 1
ATOM 3038 C CA . ARG A 1 414 ? -14.050 -5.980 1.102 1.00 94.62 414 ARG A CA 1
ATOM 3039 C C . ARG A 1 414 ? -12.897 -6.010 0.118 1.00 94.62 414 ARG A C 1
ATOM 3041 O O . ARG A 1 414 ? -12.727 -5.068 -0.655 1.00 94.62 414 ARG A O 1
ATOM 3048 N N . THR A 1 415 ? -12.148 -7.097 0.109 1.00 95.31 415 THR A N 1
ATOM 3049 C CA . THR A 1 415 ? -10.988 -7.283 -0.755 1.00 95.31 415 THR A CA 1
ATOM 3050 C C . THR A 1 415 ? -11.382 -7.457 -2.216 1.00 95.31 415 THR A C 1
ATOM 3052 O O . THR A 1 415 ? -12.337 -8.151 -2.582 1.00 95.31 415 THR A O 1
ATOM 3055 N N . ARG A 1 416 ? -10.596 -6.832 -3.084 1.00 93.56 416 ARG A N 1
ATOM 3056 C CA . ARG A 1 416 ? -10.541 -7.090 -4.519 1.00 93.56 416 ARG A CA 1
ATOM 3057 C C . ARG A 1 416 ? -9.163 -7.651 -4.837 1.00 93.56 416 ARG A C 1
ATOM 3059 O O . ARG A 1 416 ? -8.186 -7.326 -4.166 1.00 93.56 416 ARG A O 1
ATOM 3066 N N . THR A 1 417 ? -9.093 -8.494 -5.853 1.00 92.81 417 THR A N 1
ATOM 3067 C CA . THR A 1 417 ? -7.826 -9.004 -6.379 1.00 92.81 417 THR A CA 1
ATOM 3068 C C . THR A 1 417 ? -7.612 -8.433 -7.767 1.00 92.81 417 THR A C 1
ATOM 3070 O O . THR A 1 417 ? -8.575 -8.310 -8.530 1.00 92.81 417 THR A O 1
ATOM 3073 N N . LEU A 1 418 ? -6.371 -8.088 -8.090 1.00 91.00 418 LEU A N 1
ATOM 3074 C CA . LEU A 1 418 ? -5.996 -7.718 -9.446 1.00 91.00 418 LEU A CA 1
ATOM 3075 C C . LEU A 1 418 ? -5.684 -8.983 -10.245 1.00 91.00 418 LEU A C 1
ATOM 3077 O O . LEU A 1 418 ? -5.079 -9.922 -9.733 1.00 91.00 418 LEU A O 1
ATOM 3081 N N . ASP A 1 419 ? -6.138 -9.015 -11.491 1.00 87.69 419 ASP A N 1
ATOM 3082 C CA . ASP A 1 419 ? -5.957 -10.146 -12.394 1.00 87.69 419 ASP A CA 1
ATOM 3083 C C . ASP A 1 419 ? -4.893 -9.852 -13.463 1.00 87.69 419 ASP A C 1
ATOM 3085 O O . ASP A 1 419 ? -4.320 -8.761 -13.547 1.00 87.69 419 ASP A O 1
ATOM 3089 N N . THR A 1 420 ? -4.658 -10.823 -14.342 1.00 85.06 420 THR A N 1
ATOM 3090 C CA . THR A 1 420 ? -3.695 -10.710 -15.445 1.00 85.06 420 THR A CA 1
ATOM 3091 C C . THR A 1 420 ? -4.068 -9.645 -16.485 1.00 85.06 420 THR A C 1
ATOM 3093 O O . THR A 1 420 ? -3.261 -9.314 -17.350 1.00 85.06 420 THR A O 1
ATOM 3096 N N . THR A 1 421 ? -5.278 -9.074 -16.429 1.00 87.06 421 THR A N 1
ATOM 3097 C CA . THR A 1 421 ? -5.689 -7.965 -17.310 1.00 87.06 421 THR A CA 1
ATOM 3098 C C . THR A 1 421 ? -5.190 -6.606 -16.812 1.00 87.06 421 THR A C 1
ATOM 3100 O O . THR A 1 421 ? -5.223 -5.613 -17.546 1.00 87.06 421 THR A O 1
ATOM 3103 N N . THR A 1 422 ? -4.729 -6.547 -15.562 1.00 90.81 422 THR A N 1
ATOM 3104 C CA . THR A 1 422 ? -4.221 -5.335 -14.905 1.00 90.81 422 THR A CA 1
ATOM 3105 C C . THR A 1 422 ? -2.822 -5.513 -14.328 1.00 90.81 422 THR A C 1
ATOM 3107 O O . THR A 1 422 ? -2.160 -4.517 -14.047 1.00 90.81 422 THR A O 1
ATOM 3110 N N . VAL A 1 423 ? -2.340 -6.751 -14.204 1.00 95.69 423 VAL A N 1
ATOM 3111 C CA . VAL A 1 423 ? -1.003 -7.076 -13.706 1.00 95.69 423 VAL A CA 1
ATOM 3112 C C . VAL A 1 423 ? -0.270 -7.963 -14.701 1.00 95.69 423 VAL A C 1
ATOM 3114 O O . VAL A 1 423 ? -0.819 -8.941 -15.199 1.00 95.69 423 VAL A O 1
ATOM 3117 N N . ALA A 1 424 ? 0.998 -7.651 -14.944 1.00 96.56 424 ALA A N 1
ATOM 3118 C CA . ALA A 1 424 ? 1.920 -8.518 -15.666 1.00 96.56 424 ALA A CA 1
ATOM 3119 C C . ALA A 1 424 ? 3.207 -8.671 -14.855 1.00 96.56 424 ALA A C 1
ATOM 3121 O O . ALA A 1 424 ? 3.642 -7.725 -14.197 1.00 96.56 424 ALA A O 1
ATOM 3122 N N . SER A 1 425 ? 3.792 -9.866 -14.834 1.00 96.62 425 SER A N 1
ATOM 3123 C CA . SER A 1 425 ? 5.013 -10.159 -14.078 1.00 96.62 425 SER A CA 1
ATOM 3124 C C . SER A 1 425 ? 5.932 -11.071 -14.879 1.00 96.62 425 SER A C 1
ATOM 3126 O O . SER A 1 425 ? 5.454 -11.976 -15.560 1.00 96.62 425 SER A O 1
ATOM 3128 N N . TRP A 1 426 ? 7.237 -10.829 -14.781 1.00 97.00 426 TRP A N 1
ATOM 3129 C CA . TRP A 1 426 ? 8.275 -11.596 -15.458 1.00 97.00 426 TRP A CA 1
ATOM 3130 C C . TRP A 1 426 ? 9.466 -11.817 -14.536 1.00 97.00 426 TRP A C 1
ATOM 3132 O O . TRP A 1 426 ? 9.947 -10.882 -13.890 1.00 97.00 426 TRP A O 1
ATOM 3142 N N . ASP A 1 427 ? 9.978 -13.040 -14.550 1.00 96.31 427 ASP A N 1
ATOM 3143 C CA . ASP A 1 427 ? 11.236 -13.387 -13.906 1.00 96.31 427 ASP A CA 1
ATOM 3144 C C . ASP A 1 427 ? 12.373 -13.088 -14.878 1.00 96.31 427 ASP A C 1
ATOM 3146 O O . ASP A 1 427 ? 12.370 -13.534 -16.027 1.00 96.31 427 ASP A O 1
ATOM 3150 N N . LEU A 1 428 ? 13.342 -12.299 -14.428 1.00 94.50 428 LEU A N 1
ATOM 3151 C CA . LEU A 1 428 ? 14.475 -11.874 -15.231 1.00 94.50 428 LEU A CA 1
ATOM 3152 C C . LEU A 1 428 ? 15.742 -12.583 -14.759 1.00 94.50 428 LEU A C 1
ATOM 3154 O O . LEU A 1 428 ? 16.039 -12.685 -13.568 1.00 94.50 428 LEU A O 1
ATOM 3158 N N . THR A 1 429 ? 16.541 -13.036 -15.720 1.00 91.19 429 THR A N 1
ATOM 3159 C CA . THR A 1 429 ? 17.899 -13.510 -15.448 1.00 91.19 429 THR A CA 1
ATOM 3160 C C . THR A 1 429 ? 18.787 -12.341 -15.021 1.00 91.19 429 THR A C 1
ATOM 3162 O O . THR A 1 429 ? 18.634 -11.236 -15.538 1.00 91.19 429 THR A O 1
ATOM 3165 N N . ALA A 1 430 ? 19.791 -12.577 -14.177 1.00 84.31 430 ALA A N 1
ATOM 3166 C CA . ALA A 1 430 ? 20.763 -11.547 -13.782 1.00 84.31 430 ALA A CA 1
ATOM 3167 C C . ALA A 1 430 ? 21.837 -11.235 -14.854 1.00 84.31 430 ALA A C 1
ATOM 3169 O O . ALA A 1 430 ? 22.917 -10.742 -14.536 1.00 84.31 430 ALA A O 1
ATOM 3170 N N . ASP A 1 431 ? 21.552 -11.524 -16.124 1.00 88.56 431 ASP A N 1
ATOM 3171 C CA . ASP A 1 431 ? 22.386 -11.167 -17.273 1.00 88.56 431 ASP A CA 1
ATOM 3172 C C . ASP A 1 431 ? 22.030 -9.742 -17.742 1.00 88.56 431 ASP A C 1
ATOM 3174 O O . ASP A 1 431 ? 20.846 -9.459 -17.934 1.00 88.56 431 ASP A O 1
ATOM 3178 N N . PRO A 1 432 ? 23.000 -8.836 -17.986 1.00 88.31 432 PRO A N 1
ATOM 3179 C CA . PRO A 1 432 ? 22.754 -7.546 -18.637 1.00 88.31 432 PRO A CA 1
ATOM 3180 C C . PRO A 1 432 ? 21.879 -7.594 -19.907 1.00 88.31 432 PRO A C 1
ATOM 3182 O O . PRO A 1 432 ? 21.185 -6.617 -20.199 1.00 88.31 432 PRO A O 1
ATOM 3185 N N . ALA A 1 433 ? 21.863 -8.708 -20.649 1.00 89.94 433 ALA A N 1
ATOM 3186 C CA . ALA A 1 433 ? 20.971 -8.920 -21.791 1.00 89.94 433 ALA A CA 1
ATOM 3187 C C . ALA A 1 433 ? 19.476 -8.876 -21.412 1.00 89.94 433 ALA A C 1
ATOM 3189 O O . ALA A 1 433 ? 18.644 -8.450 -22.221 1.00 89.94 433 ALA A O 1
ATOM 3190 N N . ALA A 1 434 ? 19.130 -9.218 -20.165 1.00 91.38 434 ALA A N 1
ATOM 3191 C CA . ALA A 1 434 ? 17.762 -9.196 -19.652 1.00 91.38 434 ALA A CA 1
ATOM 3192 C C . ALA A 1 434 ? 17.133 -7.796 -19.666 1.00 91.38 434 ALA A C 1
ATOM 3194 O O . ALA A 1 434 ? 15.911 -7.679 -19.696 1.00 91.38 434 ALA A O 1
ATOM 3195 N N . VAL A 1 435 ? 17.935 -6.723 -19.719 1.00 94.25 435 VAL A N 1
ATOM 3196 C CA . VAL A 1 435 ? 17.403 -5.361 -19.878 1.00 94.25 435 VAL A CA 1
ATOM 3197 C C . VAL A 1 435 ? 16.685 -5.216 -21.224 1.00 94.25 435 VAL A C 1
ATOM 3199 O O . VAL A 1 435 ? 15.638 -4.579 -21.276 1.00 94.25 435 VAL A O 1
ATOM 3202 N N . SER A 1 436 ? 17.195 -5.808 -22.315 1.00 93.88 436 SER A N 1
ATOM 3203 C CA . SER A 1 436 ? 16.496 -5.754 -23.613 1.00 93.88 436 SER A CA 1
ATOM 3204 C C . SER A 1 436 ? 15.194 -6.538 -23.584 1.00 93.88 436 SER A C 1
ATOM 3206 O O . SER A 1 436 ? 14.160 -6.013 -23.988 1.00 93.88 436 SER A O 1
ATOM 3208 N N . VAL A 1 437 ? 15.241 -7.739 -23.008 1.00 95.06 437 VAL A N 1
ATOM 3209 C CA . VAL A 1 437 ? 14.073 -8.607 -22.827 1.00 95.06 437 VAL A CA 1
ATOM 3210 C C . VAL A 1 437 ? 12.990 -7.897 -22.007 1.00 95.06 437 VAL A C 1
ATOM 3212 O O . VAL A 1 437 ? 11.825 -7.877 -22.393 1.00 95.06 437 VAL A O 1
ATOM 3215 N N . ALA A 1 438 ? 13.374 -7.206 -20.929 1.00 96.38 438 ALA A N 1
ATOM 3216 C CA . ALA A 1 438 ? 12.456 -6.403 -20.128 1.00 96.38 438 ALA A CA 1
ATOM 3217 C C . ALA A 1 438 ? 11.787 -5.282 -20.944 1.00 96.38 438 ALA A C 1
ATOM 3219 O O . ALA A 1 438 ? 10.580 -5.076 -20.822 1.00 96.38 438 ALA A O 1
ATOM 3220 N N . ARG A 1 439 ? 12.530 -4.573 -21.808 1.00 97.00 439 ARG A N 1
ATOM 3221 C CA . ARG A 1 439 ? 11.947 -3.538 -22.683 1.00 97.00 439 ARG A CA 1
ATOM 3222 C C . ARG A 1 439 ? 10.933 -4.121 -23.663 1.00 97.00 439 ARG A C 1
ATOM 3224 O O . ARG A 1 439 ? 9.891 -3.507 -23.885 1.00 97.00 439 ARG A O 1
ATOM 3231 N N . GLU A 1 440 ? 11.230 -5.280 -24.241 1.00 96.94 440 GLU A N 1
ATOM 3232 C CA . GLU A 1 440 ? 10.339 -5.971 -25.177 1.00 96.94 440 GLU A CA 1
ATOM 3233 C C . GLU A 1 440 ? 9.050 -6.415 -24.477 1.00 96.94 440 GLU A C 1
ATOM 3235 O O . GLU A 1 440 ? 7.959 -6.109 -24.960 1.00 96.94 440 GLU A O 1
ATOM 3240 N N . HIS A 1 441 ? 9.162 -7.025 -23.293 1.00 97.44 441 HIS A N 1
ATOM 3241 C CA . HIS A 1 441 ? 8.017 -7.412 -22.467 1.00 97.44 441 HIS A CA 1
ATOM 3242 C C . HIS A 1 441 ? 7.125 -6.226 -22.095 1.00 97.44 441 HIS A C 1
ATOM 3244 O O . HIS A 1 441 ? 5.913 -6.284 -22.295 1.00 97.44 441 HIS A O 1
ATOM 3250 N N . VAL A 1 442 ? 7.715 -5.129 -21.607 1.00 97.31 442 VAL A N 1
ATOM 3251 C CA . VAL A 1 442 ? 6.969 -3.912 -21.252 1.00 97.31 442 VAL A CA 1
ATOM 3252 C C . VAL A 1 442 ? 6.262 -3.336 -22.474 1.00 97.31 442 VAL A C 1
ATOM 3254 O O . VAL A 1 442 ? 5.082 -3.014 -22.395 1.00 97.31 442 VAL A O 1
ATOM 3257 N N . THR A 1 443 ? 6.956 -3.228 -23.609 1.00 97.06 443 THR A N 1
ATOM 3258 C CA . THR A 1 443 ? 6.375 -2.675 -24.842 1.00 97.06 443 THR A CA 1
ATOM 3259 C C . THR A 1 443 ? 5.185 -3.509 -25.312 1.00 97.06 443 THR A C 1
ATOM 3261 O O . THR A 1 443 ? 4.102 -2.968 -25.529 1.00 97.06 443 THR A O 1
ATOM 3264 N N . ALA A 1 444 ? 5.359 -4.830 -25.398 1.00 96.75 444 ALA A N 1
ATOM 3265 C CA . ALA A 1 444 ? 4.304 -5.747 -25.815 1.00 96.75 444 ALA A CA 1
ATOM 3266 C C . ALA A 1 444 ? 3.102 -5.715 -24.858 1.00 96.75 444 ALA A C 1
ATOM 3268 O O . ALA A 1 444 ? 1.955 -5.696 -25.302 1.00 96.75 444 ALA A O 1
ATOM 3269 N N . GLN A 1 445 ? 3.351 -5.660 -23.546 1.00 97.06 445 GLN A N 1
ATOM 3270 C CA . GLN A 1 445 ? 2.282 -5.617 -22.553 1.00 97.06 445 GLN A CA 1
ATOM 3271 C C . GLN A 1 445 ? 1.498 -4.305 -22.595 1.00 97.06 445 GLN A C 1
ATOM 3273 O O . GLN A 1 445 ? 0.276 -4.315 -22.452 1.00 97.06 445 GLN A O 1
ATOM 3278 N N . LEU A 1 446 ? 2.178 -3.173 -22.790 1.00 95.00 446 LEU A N 1
ATOM 3279 C CA . LEU A 1 446 ? 1.508 -1.881 -22.900 1.00 95.00 446 LEU A CA 1
ATOM 3280 C C . LEU A 1 446 ? 0.672 -1.786 -24.171 1.00 95.00 446 LEU A C 1
ATOM 3282 O O . LEU A 1 446 ? -0.455 -1.309 -24.081 1.00 95.00 446 LEU A O 1
ATOM 3286 N N . ALA A 1 447 ? 1.145 -2.328 -25.294 1.00 94.31 447 ALA A N 1
ATOM 3287 C CA . ALA A 1 447 ? 0.330 -2.470 -26.500 1.00 94.31 447 ALA A CA 1
ATOM 3288 C C . ALA A 1 447 ? -0.909 -3.349 -26.242 1.00 94.31 447 ALA A C 1
ATOM 3290 O O . ALA A 1 447 ? -2.032 -2.965 -26.561 1.00 94.31 447 ALA A O 1
ATOM 3291 N N . ALA A 1 448 ? -0.746 -4.490 -25.560 1.00 94.38 448 ALA A N 1
ATOM 3292 C CA . ALA A 1 448 ? -1.865 -5.363 -25.189 1.00 94.38 448 ALA A CA 1
ATOM 3293 C C . ALA A 1 448 ? -2.879 -4.688 -24.242 1.00 94.38 448 ALA A C 1
ATOM 3295 O O . ALA A 1 448 ? -4.064 -5.017 -24.255 1.00 94.38 448 ALA A O 1
ATOM 3296 N N . TRP A 1 449 ? -2.435 -3.732 -23.423 1.00 93.31 449 TRP A N 1
ATOM 3297 C CA . TRP A 1 449 ? -3.299 -2.925 -22.558 1.00 93.31 449 TRP A CA 1
ATOM 3298 C C . TRP A 1 449 ? -3.859 -1.661 -23.227 1.00 93.31 449 TRP A C 1
ATOM 3300 O O . TRP A 1 449 ? -4.624 -0.947 -22.567 1.00 93.31 449 TRP A O 1
ATOM 3310 N N . GLY A 1 450 ? -3.507 -1.386 -24.490 1.00 91.81 450 GLY A N 1
ATOM 3311 C CA . GLY A 1 450 ? -3.888 -0.172 -25.220 1.00 91.81 450 GLY A CA 1
ATOM 3312 C C . GLY A 1 450 ? -3.260 1.100 -24.642 1.00 91.81 450 GLY A C 1
ATOM 3313 O O . GLY A 1 450 ? -3.924 2.127 -24.525 1.00 91.81 450 GLY A O 1
ATOM 3314 N N . LEU A 1 451 ? -2.013 1.006 -24.175 1.00 91.38 451 LEU A N 1
ATOM 3315 C CA . LEU A 1 451 ? -1.241 2.068 -23.522 1.00 91.38 451 LEU A CA 1
ATOM 3316 C C . LEU A 1 451 ? 0.060 2.377 -24.285 1.00 91.38 451 LEU A C 1
ATOM 3318 O O . LEU A 1 451 ? 1.085 2.673 -23.667 1.00 91.38 451 LEU A O 1
ATOM 3322 N N . ASP A 1 452 ? 0.038 2.313 -25.616 1.00 90.69 452 ASP A N 1
ATOM 3323 C CA . ASP A 1 452 ? 1.209 2.507 -26.486 1.00 90.69 452 ASP A CA 1
ATOM 3324 C C . ASP A 1 452 ? 1.943 3.833 -26.217 1.00 90.69 452 ASP A C 1
ATOM 3326 O O . ASP A 1 452 ? 3.173 3.880 -26.169 1.00 90.69 452 ASP A O 1
ATOM 3330 N N . GLU A 1 453 ? 1.203 4.905 -25.926 1.00 88.31 453 GLU A N 1
ATOM 3331 C CA . GLU A 1 453 ? 1.765 6.223 -25.599 1.00 88.31 453 GLU A CA 1
ATOM 3332 C C . GLU A 1 453 ? 2.584 6.243 -24.301 1.00 88.31 453 GLU A C 1
ATOM 3334 O O . GLU A 1 453 ? 3.490 7.065 -24.136 1.00 88.31 453 GLU A O 1
ATOM 3339 N N . ALA A 1 454 ? 2.290 5.341 -23.362 1.00 90.56 454 ALA A N 1
ATOM 3340 C CA . ALA A 1 454 ? 3.041 5.227 -22.116 1.00 90.56 454 ALA A CA 1
ATOM 3341 C C . ALA A 1 454 ? 4.374 4.491 -22.311 1.00 90.56 454 ALA A C 1
ATOM 3343 O O . ALA A 1 454 ? 5.284 4.645 -21.487 1.00 90.56 454 ALA A O 1
ATOM 3344 N N . ALA A 1 455 ? 4.516 3.720 -23.397 1.00 92.56 455 ALA A N 1
ATOM 3345 C CA . ALA A 1 455 ? 5.650 2.829 -23.607 1.00 92.56 455 ALA A CA 1
ATOM 3346 C C . ALA A 1 455 ? 7.012 3.537 -23.555 1.00 92.56 455 ALA A C 1
ATOM 3348 O O . ALA A 1 455 ? 7.855 3.073 -22.788 1.00 92.56 455 ALA A O 1
ATOM 3349 N N . PRO A 1 456 ? 7.259 4.685 -24.223 1.00 91.69 456 PRO A N 1
ATOM 3350 C CA . PRO A 1 456 ? 8.572 5.334 -24.174 1.00 91.69 456 PRO A CA 1
ATOM 3351 C C . PRO A 1 456 ? 9.026 5.689 -22.750 1.00 91.69 456 PRO A C 1
ATOM 3353 O O . PRO A 1 456 ? 10.204 5.564 -22.416 1.00 91.69 456 PRO A O 1
ATOM 3356 N N . THR A 1 457 ? 8.086 6.106 -21.895 1.00 92.69 457 THR A N 1
ATOM 3357 C CA . THR A 1 457 ? 8.378 6.489 -20.507 1.00 92.69 457 THR A CA 1
ATOM 3358 C C . THR A 1 457 ? 8.545 5.257 -19.621 1.00 92.69 457 THR A C 1
ATOM 3360 O O . THR A 1 457 ? 9.535 5.153 -18.896 1.00 92.69 457 THR A O 1
ATOM 3363 N N . ALA A 1 458 ? 7.621 4.297 -19.709 1.00 94.94 458 ALA A N 1
ATOM 3364 C CA . ALA A 1 458 ? 7.663 3.062 -18.931 1.00 94.94 458 ALA A CA 1
ATOM 3365 C C . ALA A 1 458 ? 8.908 2.217 -19.248 1.00 94.94 458 ALA A C 1
ATOM 3367 O O . ALA A 1 458 ? 9.584 1.749 -18.337 1.00 94.94 458 ALA A O 1
ATOM 3368 N N . VAL A 1 459 ? 9.259 2.081 -20.529 1.00 95.75 459 VAL A N 1
ATOM 3369 C CA . VAL A 1 459 ? 10.449 1.353 -20.996 1.00 95.75 459 VAL A CA 1
ATOM 3370 C C . VAL A 1 459 ? 11.728 1.975 -20.441 1.00 95.75 459 VAL A C 1
ATOM 3372 O O . VAL A 1 459 ? 12.625 1.243 -20.021 1.00 95.75 459 VAL A O 1
ATOM 3375 N N . LEU A 1 460 ? 11.821 3.308 -20.400 1.00 94.50 460 LEU A N 1
ATOM 3376 C CA . LEU A 1 460 ? 12.974 3.999 -19.824 1.00 94.50 460 LEU A CA 1
ATOM 3377 C C . LEU A 1 460 ? 13.061 3.779 -18.307 1.00 94.50 460 LEU A C 1
ATOM 3379 O O . LEU A 1 460 ? 14.125 3.420 -17.810 1.00 94.50 460 LEU A O 1
ATOM 3383 N N . ILE A 1 461 ? 11.944 3.919 -17.584 1.00 94.50 461 ILE A N 1
ATOM 3384 C CA . ILE A 1 461 ? 11.879 3.641 -16.140 1.00 94.50 461 ILE A CA 1
ATOM 3385 C C . ILE A 1 461 ? 12.330 2.205 -15.857 1.00 94.50 461 ILE A C 1
ATOM 3387 O O . ILE A 1 461 ? 13.248 1.994 -15.067 1.00 94.50 461 ILE A O 1
ATOM 3391 N N . VAL A 1 462 ? 11.731 1.222 -16.533 1.00 96.25 462 VAL A N 1
ATOM 3392 C CA . VAL A 1 462 ? 12.058 -0.196 -16.346 1.00 96.25 462 VAL A CA 1
ATOM 3393 C C . VAL A 1 462 ? 13.512 -0.478 -16.707 1.00 96.25 462 VAL A C 1
ATOM 3395 O O . VAL A 1 462 ? 14.182 -1.187 -15.964 1.00 96.25 462 VAL A O 1
ATOM 3398 N N . SER A 1 463 ? 14.039 0.115 -17.782 1.00 94.06 463 SER A N 1
ATOM 3399 C CA . SER A 1 463 ? 15.445 -0.064 -18.161 1.00 94.06 463 SER A CA 1
ATOM 3400 C C . SER A 1 463 ? 16.391 0.373 -17.046 1.00 94.06 463 SER A C 1
ATOM 3402 O O . SER A 1 463 ? 17.328 -0.355 -16.727 1.00 94.06 463 SER A O 1
ATOM 3404 N N . GLU A 1 464 ? 16.137 1.522 -16.419 1.00 93.56 464 GLU A N 1
ATOM 3405 C CA . GLU A 1 464 ? 16.960 2.020 -15.314 1.00 93.56 464 GLU A CA 1
ATOM 3406 C C . GLU A 1 464 ? 16.806 1.170 -14.044 1.00 93.56 464 GLU A C 1
ATOM 3408 O O . GLU A 1 464 ? 17.801 0.851 -13.389 1.00 93.56 464 GLU A O 1
ATOM 3413 N N . LEU A 1 465 ? 15.579 0.766 -13.696 1.00 93.31 465 LEU A N 1
ATOM 3414 C CA . LEU A 1 465 ? 15.323 -0.061 -12.513 1.00 93.31 465 LEU A CA 1
ATOM 3415 C C . LEU A 1 465 ? 15.938 -1.461 -12.648 1.00 93.31 465 LEU A C 1
ATOM 3417 O O . LEU A 1 465 ? 16.655 -1.902 -11.750 1.00 93.31 465 LEU A O 1
ATOM 3421 N N . VAL A 1 466 ? 15.734 -2.126 -13.787 1.00 93.69 466 VAL A N 1
ATOM 3422 C CA . VAL A 1 466 ? 16.294 -3.457 -14.072 1.00 93.69 466 VAL A CA 1
ATOM 3423 C C . VAL A 1 466 ? 17.817 -3.392 -14.186 1.00 93.69 466 VAL A C 1
ATOM 3425 O O . VAL A 1 466 ? 18.506 -4.244 -13.632 1.00 93.69 466 VAL A O 1
ATOM 3428 N N . THR A 1 467 ? 18.374 -2.353 -14.822 1.00 91.00 467 THR A N 1
ATOM 3429 C CA . THR A 1 467 ? 19.836 -2.164 -14.871 1.00 91.00 467 THR A CA 1
ATOM 3430 C C . THR A 1 467 ? 20.424 -2.014 -13.470 1.00 91.00 467 THR A C 1
ATOM 3432 O O . THR A 1 467 ? 21.470 -2.598 -13.183 1.00 91.00 467 THR A O 1
ATOM 3435 N N . ASN A 1 468 ? 19.762 -1.266 -12.580 1.00 89.00 468 ASN A N 1
ATOM 3436 C CA . ASN A 1 468 ? 20.198 -1.144 -11.190 1.00 89.00 468 ASN A CA 1
ATOM 3437 C C . ASN A 1 468 ? 20.123 -2.482 -10.447 1.00 89.00 468 ASN A C 1
ATOM 3439 O O . ASN A 1 468 ? 21.085 -2.825 -9.762 1.00 89.00 468 ASN A O 1
ATOM 3443 N N . ALA A 1 469 ? 19.034 -3.238 -10.606 1.00 89.62 469 ALA A N 1
ATOM 3444 C CA . ALA A 1 469 ? 18.880 -4.551 -9.982 1.00 89.62 469 ALA A CA 1
ATOM 3445 C C . ALA A 1 469 ? 19.979 -5.528 -10.441 1.00 89.62 469 ALA A C 1
ATOM 3447 O O . ALA A 1 469 ? 20.640 -6.148 -9.614 1.00 89.62 469 ALA A O 1
ATOM 3448 N N . ILE A 1 470 ? 20.262 -5.590 -11.745 1.00 88.44 470 ILE A N 1
ATOM 3449 C CA . ILE A 1 470 ? 21.303 -6.470 -12.302 1.00 88.44 470 ILE A CA 1
ATOM 3450 C C . ILE A 1 470 ? 22.712 -6.040 -11.861 1.00 88.44 470 ILE A C 1
ATOM 3452 O O . ILE A 1 470 ? 23.554 -6.882 -11.564 1.00 88.44 470 ILE A O 1
ATOM 3456 N N . ARG A 1 471 ? 23.007 -4.732 -11.817 1.00 84.94 471 ARG A N 1
ATOM 3457 C CA . ARG A 1 471 ? 24.361 -4.236 -11.492 1.00 84.94 471 ARG A CA 1
ATOM 3458 C C . ARG A 1 471 ? 24.682 -4.217 -10.004 1.00 84.94 471 ARG A C 1
ATOM 3460 O O . ARG A 1 471 ? 25.855 -4.286 -9.640 1.00 84.94 471 ARG A O 1
ATOM 3467 N N . HIS A 1 472 ? 23.681 -4.000 -9.160 1.00 81.06 472 HIS A N 1
ATOM 3468 C CA . HIS A 1 472 ? 23.888 -3.651 -7.755 1.00 81.06 472 HIS A CA 1
ATOM 3469 C C . HIS A 1 472 ? 23.141 -4.566 -6.791 1.00 81.06 472 HIS A C 1
ATOM 3471 O O . HIS A 1 472 ? 23.120 -4.291 -5.591 1.00 81.06 472 HIS A O 1
ATOM 3477 N N . SER A 1 473 ? 22.468 -5.608 -7.270 1.00 81.50 473 SER A N 1
ATOM 3478 C CA . SER A 1 473 ? 21.654 -6.479 -6.425 1.00 81.50 473 SER A CA 1
ATOM 3479 C C . SER A 1 473 ? 21.813 -7.950 -6.805 1.00 81.50 473 SER A C 1
ATOM 3481 O O . SER A 1 473 ? 22.623 -8.290 -7.666 1.00 81.50 473 SER A O 1
ATOM 3483 N N . GLN A 1 474 ? 21.148 -8.833 -6.063 1.00 79.88 474 GLN A N 1
ATOM 3484 C CA . GLN A 1 474 ? 21.280 -10.281 -6.215 1.00 79.88 474 GLN A CA 1
ATOM 3485 C C . GLN A 1 474 ? 19.995 -10.864 -6.817 1.00 79.88 474 GLN A C 1
ATOM 3487 O O . GLN A 1 474 ? 18.917 -10.333 -6.540 1.00 79.88 474 GLN A O 1
ATOM 3492 N N . PRO A 1 475 ? 20.082 -11.941 -7.621 1.00 83.81 475 PRO A N 1
ATOM 3493 C CA . PRO A 1 475 ? 18.903 -12.704 -8.004 1.00 83.81 475 PRO A CA 1
ATOM 3494 C C . PRO A 1 475 ? 18.140 -13.222 -6.767 1.00 83.81 475 PRO A C 1
ATOM 3496 O O . PRO A 1 475 ? 18.754 -13.425 -5.717 1.00 83.81 475 PRO A O 1
ATOM 3499 N N . PRO A 1 476 ? 16.836 -13.504 -6.900 1.00 90.56 476 PRO A N 1
ATOM 3500 C CA . PRO A 1 476 ? 16.056 -13.416 -8.134 1.00 90.56 476 PRO A CA 1
ATOM 3501 C C . PRO A 1 476 ? 15.665 -11.967 -8.475 1.00 90.56 476 PRO A C 1
ATOM 3503 O O . PRO A 1 476 ? 15.484 -11.150 -7.579 1.00 90.56 476 PRO A O 1
ATOM 3506 N N . VAL A 1 477 ? 15.570 -11.645 -9.773 1.00 93.12 477 VAL A N 1
ATOM 3507 C CA . VAL A 1 477 ? 15.098 -10.336 -10.256 1.00 93.12 477 VAL A CA 1
ATOM 3508 C C . VAL A 1 477 ? 13.712 -10.517 -10.858 1.00 93.12 477 VAL A C 1
ATOM 3510 O O . VAL A 1 477 ? 13.549 -11.271 -11.813 1.00 93.12 477 VAL A O 1
ATOM 3513 N N . HIS A 1 478 ? 12.723 -9.807 -10.329 1.00 95.25 478 HIS A N 1
ATOM 3514 C CA . HIS A 1 478 ? 11.339 -9.882 -10.791 1.00 95.25 478 HIS A CA 1
ATOM 3515 C C . HIS A 1 478 ? 10.871 -8.508 -11.256 1.00 95.25 478 HIS A C 1
ATOM 3517 O O . HIS A 1 478 ? 10.964 -7.534 -10.512 1.00 95.25 478 HIS A O 1
ATOM 3523 N N . LEU A 1 479 ? 10.355 -8.422 -12.478 1.00 97.12 479 LEU A N 1
ATOM 3524 C CA . LEU A 1 479 ? 9.710 -7.226 -13.011 1.00 97.12 479 LEU A CA 1
ATOM 3525 C C . LEU A 1 479 ? 8.198 -7.397 -12.933 1.00 97.12 479 LEU A C 1
ATOM 3527 O O . LEU A 1 479 ? 7.666 -8.398 -13.406 1.00 97.12 479 LEU A O 1
ATOM 3531 N N . ARG A 1 480 ? 7.496 -6.391 -12.419 1.00 97.12 480 ARG A N 1
ATOM 3532 C CA . ARG A 1 480 ? 6.036 -6.348 -12.388 1.00 97.12 480 ARG A CA 1
ATOM 3533 C C . ARG A 1 480 ? 5.517 -5.003 -12.884 1.00 97.12 480 ARG A C 1
ATOM 3535 O O . ARG A 1 480 ? 6.018 -3.946 -12.508 1.00 97.12 480 ARG A O 1
ATOM 3542 N N . LEU A 1 481 ? 4.488 -5.049 -13.724 1.00 97.25 481 LEU A N 1
ATOM 3543 C CA . LEU A 1 481 ? 3.691 -3.890 -14.112 1.00 97.25 481 LEU A CA 1
ATOM 3544 C C . LEU A 1 481 ? 2.295 -4.014 -13.516 1.00 97.25 481 LEU A C 1
ATOM 3546 O O . LEU A 1 481 ? 1.684 -5.079 -13.597 1.00 97.25 481 LEU A O 1
ATOM 3550 N N . ILE A 1 482 ? 1.787 -2.919 -12.958 1.00 95.56 482 ILE A N 1
ATOM 3551 C CA . ILE A 1 482 ? 0.443 -2.842 -12.380 1.00 95.56 482 ILE A CA 1
ATOM 3552 C C . ILE A 1 482 ? -0.267 -1.628 -12.974 1.00 95.56 482 ILE A C 1
ATOM 3554 O O . ILE A 1 482 ? 0.189 -0.492 -12.830 1.00 95.56 482 ILE A O 1
ATOM 3558 N N . ARG A 1 483 ? -1.397 -1.867 -13.636 1.00 91.50 483 ARG A N 1
ATOM 3559 C CA . 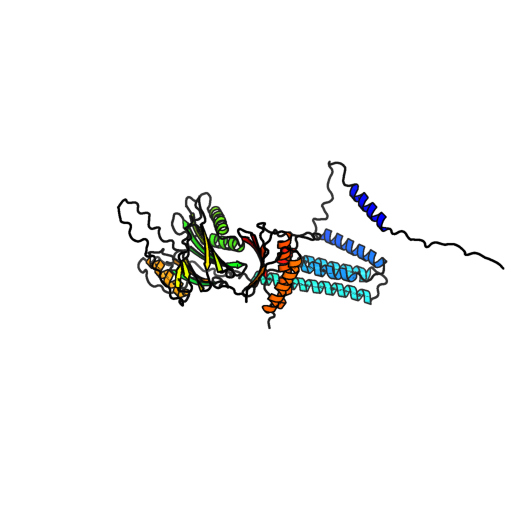ARG A 1 483 ? -2.311 -0.843 -14.142 1.00 91.50 483 ARG A CA 1
ATOM 3560 C C . ARG A 1 483 ? -3.463 -0.681 -13.159 1.00 91.50 483 ARG A C 1
ATOM 3562 O O . ARG A 1 483 ? -4.306 -1.565 -13.040 1.00 91.50 483 ARG A O 1
ATOM 3569 N N . CYS A 1 484 ? -3.520 0.469 -12.500 1.00 84.62 484 CYS A N 1
ATOM 3570 C CA . CYS A 1 484 ? -4.545 0.786 -11.515 1.00 84.62 484 CYS A CA 1
ATOM 3571 C C . CYS A 1 484 ? -5.095 2.190 -11.775 1.00 84.62 484 CYS A C 1
ATOM 3573 O O . CYS A 1 484 ? -4.351 3.169 -11.724 1.00 84.62 484 CYS A O 1
ATOM 3575 N N . ASP A 1 485 ? -6.395 2.294 -12.048 1.00 78.31 485 ASP A N 1
ATOM 3576 C CA . ASP A 1 485 ? -7.081 3.546 -12.388 1.00 78.31 485 ASP A CA 1
ATOM 3577 C C . ASP A 1 485 ? -6.385 4.324 -13.524 1.00 78.31 485 ASP A C 1
ATOM 3579 O O . ASP A 1 485 ? -6.439 3.943 -14.693 1.00 78.31 485 ASP A O 1
ATOM 3583 N N . THR A 1 486 ? -5.728 5.432 -13.176 1.00 82.00 486 THR A N 1
ATOM 3584 C CA . THR A 1 486 ? -5.003 6.336 -14.078 1.00 82.00 486 THR A CA 1
ATOM 3585 C C . THR A 1 486 ? -3.487 6.227 -13.926 1.00 82.00 486 THR A C 1
ATOM 3587 O O . THR A 1 486 ? -2.757 7.082 -14.422 1.00 82.00 486 THR A O 1
ATOM 3590 N N . ARG A 1 487 ? -2.993 5.208 -13.218 1.00 88.62 487 ARG A N 1
ATOM 3591 C CA . ARG A 1 487 ? -1.575 5.034 -12.893 1.00 88.62 487 ARG A CA 1
ATOM 3592 C C . ARG A 1 487 ? -1.043 3.716 -13.434 1.00 88.62 487 ARG A C 1
ATOM 3594 O O . ARG A 1 487 ? -1.720 2.687 -13.413 1.00 88.62 487 ARG A O 1
ATOM 3601 N N . LEU A 1 488 ? 0.203 3.772 -13.886 1.00 93.56 488 LEU A N 1
ATOM 3602 C CA . LEU A 1 488 ? 1.011 2.616 -14.231 1.00 93.56 488 LEU A CA 1
ATOM 3603 C C . LEU A 1 488 ? 2.189 2.551 -13.258 1.00 93.56 488 LEU A C 1
ATOM 3605 O O . LEU A 1 488 ? 3.051 3.438 -13.245 1.00 93.56 488 LEU A O 1
ATOM 3609 N N . THR A 1 489 ? 2.207 1.503 -12.441 1.00 95.38 489 THR A N 1
ATOM 3610 C CA . THR A 1 489 ? 3.285 1.212 -11.498 1.00 95.38 489 THR A CA 1
ATOM 3611 C C . THR A 1 489 ? 4.232 0.201 -12.126 1.00 95.38 489 THR A C 1
ATOM 3613 O O . THR A 1 489 ? 3.804 -0.853 -12.592 1.00 95.38 489 THR A O 1
ATOM 3616 N N . CYS A 1 490 ? 5.519 0.532 -12.141 1.00 96.88 490 CYS A N 1
ATOM 3617 C CA . CYS A 1 490 ? 6.602 -0.374 -12.506 1.00 96.88 490 CYS A CA 1
ATOM 3618 C C . CYS A 1 490 ? 7.330 -0.774 -11.224 1.00 96.88 490 CYS A C 1
ATOM 3620 O O . CYS A 1 490 ? 7.829 0.104 -10.520 1.00 96.88 490 CYS A O 1
ATOM 3622 N N . GLU A 1 491 ? 7.390 -2.064 -10.922 1.00 96.69 491 GLU A N 1
ATOM 3623 C CA . GLU A 1 491 ? 8.068 -2.620 -9.754 1.00 96.69 491 GLU A CA 1
ATOM 3624 C C . GLU A 1 491 ? 9.194 -3.553 -10.210 1.00 96.69 491 GLU A C 1
ATOM 3626 O O . GLU A 1 491 ? 8.998 -4.389 -11.091 1.00 96.69 491 GLU A O 1
ATOM 3631 N N . VAL A 1 492 ? 10.376 -3.410 -9.613 1.00 95.94 492 VAL A N 1
ATOM 3632 C CA . VAL A 1 492 ? 11.490 -4.346 -9.778 1.00 95.94 492 VAL A CA 1
ATOM 3633 C C . VAL A 1 492 ? 11.900 -4.843 -8.402 1.00 95.94 492 VAL A C 1
ATOM 3635 O O . VAL A 1 492 ? 12.351 -4.056 -7.568 1.00 95.94 492 VAL A O 1
ATOM 3638 N N . THR A 1 493 ? 11.721 -6.137 -8.169 1.00 94.31 493 THR A N 1
ATOM 3639 C CA . THR A 1 493 ? 12.122 -6.823 -6.941 1.00 94.31 493 THR A CA 1
ATOM 3640 C C . THR A 1 493 ? 13.457 -7.518 -7.153 1.00 94.31 493 THR A C 1
ATOM 3642 O O . THR A 1 493 ? 13.674 -8.133 -8.195 1.00 94.31 493 THR A O 1
ATOM 3645 N N . ASP A 1 494 ? 14.342 -7.423 -6.167 1.00 92.25 494 ASP A N 1
ATOM 3646 C CA . ASP A 1 494 ? 15.635 -8.100 -6.144 1.00 92.25 494 ASP A CA 1
ATOM 3647 C C . ASP A 1 494 ? 15.950 -8.638 -4.736 1.00 92.25 494 ASP A C 1
ATOM 3649 O O . ASP A 1 494 ? 15.327 -8.230 -3.752 1.00 92.25 494 ASP A O 1
ATOM 3653 N N . GLY A 1 495 ? 16.919 -9.552 -4.631 1.00 87.75 495 GLY A N 1
ATOM 3654 C CA . GLY A 1 495 ? 17.332 -10.185 -3.372 1.00 87.75 495 GLY A CA 1
ATOM 3655 C C . GLY A 1 495 ? 18.248 -9.334 -2.480 1.00 87.75 495 GLY A C 1
ATOM 3656 O O . GLY A 1 495 ? 18.800 -9.835 -1.503 1.00 87.75 495 GLY A O 1
ATOM 3657 N N . SER A 1 496 ? 18.485 -8.058 -2.802 1.00 83.75 496 SER A N 1
ATOM 3658 C CA . SER A 1 496 ? 19.325 -7.174 -1.990 1.00 83.75 496 SER A CA 1
ATOM 3659 C C . SER A 1 496 ? 18.511 -6.448 -0.924 1.00 83.75 496 SER A C 1
ATOM 3661 O O . SER A 1 496 ? 17.486 -5.835 -1.199 1.00 83.75 496 SER A O 1
ATOM 3663 N N . THR A 1 497 ? 19.045 -6.388 0.291 1.00 78.38 497 THR A N 1
ATOM 3664 C CA . THR A 1 497 ? 18.510 -5.562 1.387 1.00 78.38 497 THR A CA 1
ATOM 3665 C C . THR A 1 497 ? 19.097 -4.145 1.412 1.00 78.38 497 THR A C 1
ATOM 3667 O O . THR A 1 497 ? 18.769 -3.338 2.278 1.00 78.38 497 THR A O 1
ATOM 3670 N N . THR A 1 498 ? 19.981 -3.803 0.464 1.00 76.19 498 THR A N 1
ATOM 3671 C CA . THR A 1 498 ? 20.659 -2.497 0.447 1.00 76.19 498 THR A CA 1
ATOM 3672 C C . THR A 1 498 ? 19.741 -1.401 -0.084 1.00 76.19 498 THR A C 1
ATOM 3674 O O . THR A 1 498 ? 19.266 -1.474 -1.220 1.00 76.19 498 THR A O 1
ATOM 3677 N N . THR A 1 499 ? 19.552 -0.335 0.693 1.00 71.81 499 THR A N 1
ATOM 3678 C CA . THR A 1 499 ? 18.735 0.815 0.287 1.00 71.81 499 THR A CA 1
ATOM 3679 C C . THR A 1 499 ? 19.387 1.579 -0.872 1.00 71.81 499 THR A C 1
ATOM 3681 O O . THR A 1 499 ? 20.556 1.967 -0.782 1.00 71.81 499 THR A O 1
ATOM 3684 N N . PRO A 1 500 ? 18.667 1.831 -1.978 1.00 70.31 500 PRO A N 1
ATOM 3685 C CA . PRO A 1 500 ? 19.199 2.649 -3.055 1.00 70.31 500 PRO A CA 1
ATOM 3686 C C . PRO A 1 500 ? 19.275 4.120 -2.638 1.00 70.31 500 PRO A C 1
ATOM 3688 O O . PRO A 1 500 ? 18.333 4.680 -2.081 1.00 70.31 500 PRO A O 1
ATOM 3691 N N . HIS A 1 501 ? 20.379 4.781 -2.977 1.00 65.44 501 HIS A N 1
ATOM 3692 C CA . HIS A 1 501 ? 20.539 6.213 -2.740 1.00 65.44 501 HIS A CA 1
ATOM 3693 C C . HIS A 1 501 ? 20.434 6.993 -4.046 1.00 65.44 501 HIS A C 1
ATOM 3695 O O . HIS A 1 501 ? 21.169 6.731 -5.002 1.00 65.44 501 HIS A O 1
ATOM 3701 N N . LEU A 1 502 ? 19.569 8.009 -4.062 1.00 62.81 502 LEU A N 1
ATOM 3702 C CA . LEU A 1 502 ? 19.514 8.971 -5.154 1.00 62.81 502 LEU A CA 1
ATOM 3703 C C . LEU A 1 502 ? 20.822 9.774 -5.179 1.00 62.81 502 LEU A C 1
ATOM 3705 O O . LEU A 1 502 ? 21.050 10.647 -4.341 1.00 62.81 502 LEU A O 1
ATOM 3709 N N . ARG A 1 503 ? 21.693 9.494 -6.148 1.00 60.44 503 ARG A N 1
ATOM 3710 C CA . ARG A 1 503 ? 22.924 10.263 -6.350 1.00 60.44 503 ARG A CA 1
ATOM 3711 C C . ARG A 1 503 ? 22.678 11.352 -7.390 1.00 60.44 503 ARG A C 1
ATOM 3713 O O . ARG A 1 503 ? 22.160 11.092 -8.471 1.00 60.44 503 ARG A O 1
ATOM 3720 N N . ARG A 1 504 ? 23.082 12.590 -7.087 1.00 53.62 504 ARG A N 1
ATOM 3721 C CA . ARG A 1 504 ? 23.248 13.622 -8.120 1.00 53.62 504 ARG A CA 1
ATOM 3722 C C . ARG A 1 504 ? 24.568 13.345 -8.831 1.00 53.62 504 ARG A C 1
ATOM 3724 O O . ARG A 1 504 ? 25.611 13.819 -8.388 1.00 53.62 504 ARG A O 1
ATOM 3731 N N . ALA A 1 505 ? 24.511 12.534 -9.882 1.00 47.97 505 ALA A N 1
ATOM 3732 C CA . ALA A 1 505 ? 25.650 12.300 -10.761 1.00 47.97 505 ALA A CA 1
ATOM 3733 C C . ALA A 1 505 ? 26.197 13.645 -11.272 1.00 47.97 505 ALA A C 1
ATOM 3735 O O . ALA A 1 505 ? 25.429 14.519 -11.691 1.00 47.97 505 ALA A O 1
ATOM 3736 N N . ARG A 1 506 ? 27.517 13.835 -11.215 1.00 48.12 506 ARG A N 1
ATOM 3737 C CA . ARG A 1 506 ? 28.170 15.003 -11.818 1.00 48.12 506 ARG A CA 1
ATOM 3738 C C . ARG A 1 506 ? 28.110 14.872 -13.342 1.00 48.12 506 ARG A C 1
ATOM 3740 O O . ARG A 1 506 ? 27.878 13.796 -13.892 1.00 48.12 506 ARG A O 1
ATOM 3747 N N . THR A 1 507 ? 28.327 15.973 -14.055 1.00 45.50 507 THR A N 1
ATOM 3748 C CA . THR A 1 507 ? 28.162 16.066 -15.519 1.00 45.50 507 THR A CA 1
ATOM 3749 C C . THR A 1 507 ? 28.981 15.036 -16.311 1.00 45.50 507 THR A C 1
ATOM 3751 O O . THR A 1 507 ? 28.590 14.690 -17.423 1.00 45.50 507 THR A O 1
ATOM 3754 N N . LEU A 1 508 ? 30.063 14.515 -15.723 1.00 38.06 508 LEU A N 1
ATOM 3755 C CA . LEU A 1 508 ? 30.976 13.524 -16.307 1.00 38.06 508 LEU A CA 1
ATOM 3756 C C . LEU A 1 508 ? 30.806 12.103 -15.739 1.00 38.06 508 LEU A C 1
ATOM 3758 O O . LEU A 1 508 ? 31.488 11.194 -16.195 1.00 38.06 508 LEU A O 1
ATOM 3762 N N . ASP A 1 509 ? 29.918 11.896 -14.762 1.00 45.91 509 ASP A N 1
ATOM 3763 C CA . ASP A 1 509 ? 29.690 10.564 -14.198 1.00 45.91 509 ASP A CA 1
ATOM 3764 C C . ASP A 1 509 ? 28.798 9.750 -15.147 1.00 45.91 509 ASP A C 1
ATOM 3766 O O . ASP A 1 509 ? 27.650 10.126 -15.412 1.00 45.91 509 ASP A O 1
ATOM 3770 N N . GLU A 1 510 ? 29.328 8.626 -15.634 1.00 47.84 510 GLU A N 1
ATOM 3771 C CA . GLU A 1 510 ? 28.626 7.646 -16.478 1.00 47.84 510 GLU A CA 1
ATOM 3772 C C . GLU A 1 510 ? 27.620 6.789 -15.686 1.00 47.84 510 GLU A C 1
ATOM 3774 O O . GLU A 1 510 ? 26.748 6.149 -16.266 1.00 47.84 510 GLU A O 1
ATOM 3779 N N . SER A 1 511 ? 27.707 6.793 -14.351 1.00 53.28 511 SER A N 1
ATOM 3780 C CA . SER A 1 511 ? 26.860 6.002 -13.450 1.00 53.28 511 SER A CA 1
ATOM 3781 C C . SER A 1 511 ? 26.098 6.876 -12.446 1.00 53.28 511 SER A C 1
ATOM 3783 O O . SER A 1 511 ? 26.433 8.036 -12.208 1.00 53.28 511 SER A O 1
ATOM 3785 N N . GLY A 1 512 ? 25.026 6.332 -11.857 1.00 61.78 512 GLY A N 1
ATOM 3786 C CA . GLY A 1 512 ? 24.257 7.003 -10.799 1.00 61.78 512 GLY A CA 1
ATOM 3787 C C . GLY A 1 512 ? 23.165 7.969 -11.274 1.00 61.78 512 GLY A C 1
ATOM 3788 O O . GLY A 1 512 ? 22.598 8.682 -10.450 1.00 61.78 512 GLY A O 1
ATOM 3789 N N . ARG A 1 513 ? 22.844 7.995 -12.576 1.00 71.19 513 ARG A N 1
ATOM 3790 C CA . ARG A 1 513 ? 21.758 8.821 -13.143 1.00 71.19 513 ARG A CA 1
ATOM 3791 C C . ARG A 1 513 ? 20.394 8.133 -13.150 1.00 71.19 513 ARG A C 1
ATOM 3793 O O . ARG A 1 513 ? 19.391 8.837 -13.192 1.00 71.19 513 ARG A O 1
ATOM 3800 N N . GLY A 1 514 ? 20.341 6.804 -13.070 1.00 78.38 514 GLY A N 1
ATOM 3801 C CA . GLY A 1 514 ? 19.107 6.051 -13.310 1.00 78.38 514 GLY A CA 1
ATOM 3802 C C . GLY A 1 514 ? 17.946 6.451 -12.407 1.00 78.38 514 GLY A C 1
ATOM 3803 O O . GLY A 1 514 ? 16.904 6.879 -12.889 1.00 78.38 514 GLY A O 1
ATOM 3804 N N . LEU A 1 515 ? 18.149 6.459 -11.087 1.00 82.31 515 LEU A N 1
ATOM 3805 C CA . LEU A 1 515 ? 17.099 6.893 -10.153 1.00 82.31 515 LEU A CA 1
ATOM 3806 C C . LEU A 1 515 ? 16.753 8.380 -10.287 1.00 82.31 515 LEU A C 1
ATOM 3808 O O . LEU A 1 515 ? 15.626 8.774 -10.007 1.00 82.31 515 LEU A O 1
ATOM 3812 N N . PHE A 1 516 ? 17.692 9.215 -10.743 1.00 82.38 516 PHE A N 1
ATOM 3813 C CA . PHE A 1 516 ? 17.401 10.617 -11.039 1.00 82.38 516 PHE A CA 1
ATOM 3814 C C . PHE A 1 516 ? 16.490 10.759 -12.263 1.00 82.38 516 PHE A C 1
ATOM 3816 O O . PHE A 1 516 ? 15.571 11.577 -12.232 1.00 82.38 516 PHE A O 1
ATOM 3823 N N . ILE A 1 517 ? 16.707 9.949 -13.303 1.00 83.81 517 ILE A N 1
ATOM 3824 C CA . ILE A 1 517 ? 15.837 9.878 -14.483 1.00 83.81 517 ILE A CA 1
ATOM 3825 C C . ILE A 1 517 ? 14.447 9.392 -14.071 1.00 83.81 517 ILE A C 1
ATOM 3827 O O . ILE A 1 517 ? 13.471 10.092 -14.337 1.00 83.81 517 ILE A O 1
ATOM 3831 N N . VAL A 1 518 ? 14.363 8.269 -13.347 1.00 88.56 518 VAL A N 1
ATOM 3832 C CA . VAL A 1 518 ? 13.102 7.734 -12.802 1.00 88.56 518 VAL A CA 1
ATOM 3833 C C . VAL A 1 518 ? 12.356 8.832 -12.039 1.00 88.56 518 VAL A C 1
ATOM 3835 O O . VAL A 1 518 ? 11.228 9.162 -12.394 1.00 88.56 518 VAL A O 1
ATOM 3838 N N . ALA A 1 519 ? 13.026 9.514 -11.105 1.00 85.19 519 ALA A N 1
ATOM 3839 C CA . ALA A 1 519 ? 12.433 10.583 -10.306 1.00 85.19 519 ALA A CA 1
ATOM 3840 C C . ALA A 1 519 ? 11.925 11.794 -11.115 1.00 85.19 519 ALA A C 1
ATOM 3842 O O . ALA A 1 51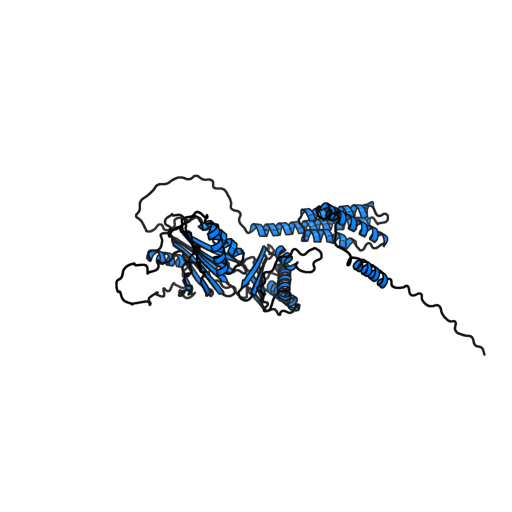9 ? 11.061 12.520 -10.626 1.00 85.19 519 ALA A O 1
ATOM 3843 N N . GLN A 1 520 ? 12.455 12.069 -12.315 1.00 86.12 520 GLN A N 1
ATOM 3844 C CA . GLN A 1 520 ? 11.923 13.135 -13.179 1.00 86.12 520 GLN A CA 1
ATOM 3845 C C . GLN A 1 520 ? 10.718 12.687 -14.017 1.00 86.12 520 GLN A C 1
ATOM 3847 O O . GLN A 1 520 ? 9.936 13.542 -14.431 1.00 86.12 520 GLN A O 1
ATOM 3852 N N . LEU A 1 521 ? 10.581 11.386 -14.279 1.00 87.00 521 LEU A N 1
ATOM 3853 C CA . LEU A 1 521 ? 9.541 10.816 -15.142 1.00 87.00 521 LEU A CA 1
ATOM 3854 C C . LEU A 1 521 ? 8.301 10.351 -14.369 1.00 87.00 521 LEU A C 1
ATOM 3856 O O . LEU A 1 521 ? 7.236 10.173 -14.956 1.00 87.00 521 LEU A O 1
ATOM 3860 N N . THR A 1 522 ? 8.431 10.155 -13.060 1.00 89.69 522 THR A N 1
ATOM 3861 C CA . THR A 1 522 ? 7.395 9.553 -12.211 1.00 89.69 522 THR A CA 1
ATOM 3862 C C . THR A 1 522 ? 6.750 10.575 -11.288 1.00 89.69 522 THR A C 1
ATOM 3864 O O . THR A 1 522 ? 7.405 11.520 -10.848 1.00 89.69 522 THR A O 1
ATOM 3867 N N . CYS A 1 523 ? 5.480 10.373 -10.938 1.00 87.06 523 CYS A N 1
ATOM 3868 C CA . CYS A 1 523 ? 4.810 11.179 -9.917 1.00 87.06 523 CYS A CA 1
ATOM 3869 C C . CYS A 1 523 ? 5.148 10.715 -8.493 1.00 87.06 523 CYS A C 1
ATOM 3871 O O . CYS A 1 523 ? 5.203 11.545 -7.588 1.00 87.06 523 CYS A O 1
ATOM 3873 N N . ARG A 1 524 ? 5.402 9.416 -8.296 1.00 88.94 524 ARG A N 1
ATOM 3874 C CA . ARG A 1 524 ? 5.869 8.815 -7.038 1.00 88.94 524 ARG A CA 1
ATOM 3875 C C . ARG A 1 524 ? 6.856 7.701 -7.357 1.00 88.94 524 ARG A C 1
ATOM 3877 O O . ARG A 1 524 ? 6.720 7.035 -8.377 1.00 88.94 524 ARG A O 1
ATOM 3884 N N . TRP A 1 525 ? 7.829 7.491 -6.490 1.00 91.94 525 TRP A N 1
ATOM 3885 C CA . TRP A 1 525 ? 8.719 6.338 -6.540 1.00 91.94 525 TRP A CA 1
ATOM 3886 C C . TRP A 1 525 ? 9.252 6.078 -5.134 1.00 91.94 525 TRP A C 1
ATOM 3888 O O . TRP A 1 525 ? 9.263 6.987 -4.300 1.00 91.94 525 TRP A O 1
ATOM 3898 N N . GLY A 1 526 ? 9.700 4.857 -4.880 1.00 90.81 526 GLY A N 1
ATOM 3899 C CA . GLY A 1 526 ? 10.199 4.471 -3.570 1.00 90.81 526 GLY A CA 1
ATOM 3900 C C . GLY A 1 526 ? 10.893 3.120 -3.579 1.00 90.81 526 GLY A C 1
ATOM 3901 O O . GLY A 1 526 ? 11.051 2.475 -4.617 1.00 90.81 526 GLY A O 1
ATOM 3902 N N . ALA A 1 527 ? 11.330 2.719 -2.393 1.00 90.62 527 ALA A N 1
ATOM 3903 C CA . ALA A 1 527 ? 11.873 1.403 -2.118 1.00 90.62 527 ALA A CA 1
ATOM 3904 C C . ALA A 1 527 ? 11.035 0.782 -1.004 1.00 90.62 527 ALA A C 1
ATOM 3906 O O . ALA A 1 527 ? 10.776 1.439 -0.001 1.00 90.62 527 ALA A O 1
ATOM 3907 N N . ARG A 1 528 ? 10.621 -0.463 -1.204 1.00 91.38 528 ARG A N 1
ATOM 3908 C CA . ARG A 1 528 ? 9.907 -1.275 -0.226 1.00 91.38 528 ARG A CA 1
ATOM 3909 C C . ARG A 1 528 ? 10.795 -2.435 0.167 1.00 91.38 528 ARG A C 1
ATOM 3911 O O . ARG A 1 528 ? 11.273 -3.147 -0.715 1.00 91.38 528 ARG A O 1
ATOM 3918 N N . HIS A 1 529 ? 10.999 -2.644 1.454 1.00 87.88 529 HIS A N 1
ATOM 3919 C CA . HIS A 1 529 ? 11.875 -3.702 1.943 1.00 87.88 529 HIS A CA 1
ATOM 3920 C C . HIS A 1 529 ? 11.051 -4.898 2.401 1.00 87.88 529 HIS A C 1
ATOM 3922 O O . HIS A 1 529 ? 10.003 -4.754 3.024 1.00 87.88 529 HIS A O 1
ATOM 3928 N N . HIS A 1 530 ? 11.558 -6.083 2.088 1.00 84.12 530 HIS A N 1
ATOM 3929 C CA . HIS A 1 530 ? 10.997 -7.368 2.480 1.00 84.12 530 HIS A CA 1
ATOM 3930 C C . HIS A 1 530 ? 12.089 -8.180 3.188 1.00 84.12 530 HIS A C 1
ATOM 3932 O O . HIS A 1 530 ? 13.274 -7.907 2.985 1.00 84.12 530 HIS A O 1
ATOM 3938 N N . PRO A 1 531 ? 11.752 -9.214 3.978 1.00 80.31 531 PRO A N 1
ATOM 3939 C CA . PRO A 1 531 ? 12.761 -10.002 4.695 1.00 80.31 531 PRO A CA 1
ATOM 3940 C C . PRO A 1 531 ? 13.870 -10.589 3.804 1.00 80.31 531 PRO A C 1
ATOM 3942 O O . PRO A 1 531 ? 14.998 -10.761 4.256 1.00 80.31 531 PRO A O 1
ATOM 3945 N N . GLN A 1 532 ? 13.559 -10.885 2.538 1.00 82.81 532 GLN A N 1
ATOM 3946 C CA . GLN A 1 532 ? 14.465 -11.542 1.587 1.00 82.81 532 GLN A CA 1
ATOM 3947 C C . GLN A 1 532 ? 14.920 -10.633 0.435 1.00 82.81 532 GLN A C 1
ATOM 3949 O O . GLN A 1 532 ? 15.485 -11.121 -0.540 1.00 82.81 532 GLN A O 1
ATOM 3954 N N . GLY A 1 533 ? 14.672 -9.323 0.507 1.00 88.88 533 GLY A N 1
ATOM 3955 C CA . GLY A 1 533 ? 15.032 -8.428 -0.586 1.00 88.88 533 GLY A CA 1
ATOM 3956 C C . GLY A 1 533 ? 14.339 -7.079 -0.526 1.00 88.88 533 GLY A C 1
ATOM 3957 O O . GLY A 1 533 ? 13.871 -6.630 0.518 1.00 88.88 533 GLY A O 1
ATOM 3958 N N . LYS A 1 534 ? 14.244 -6.419 -1.671 1.00 91.69 534 LYS A N 1
ATOM 3959 C CA . LYS A 1 534 ? 13.550 -5.137 -1.791 1.00 91.69 534 LYS A CA 1
ATOM 3960 C C . LYS A 1 534 ? 12.836 -5.047 -3.124 1.00 91.69 534 LYS A C 1
ATOM 3962 O O . LYS A 1 534 ? 13.176 -5.729 -4.080 1.00 91.69 534 LYS A O 1
ATOM 3967 N N . THR A 1 535 ? 11.852 -4.169 -3.189 1.00 93.88 535 THR A N 1
ATOM 3968 C CA . THR A 1 535 ? 11.156 -3.782 -4.410 1.00 93.88 535 THR A CA 1
ATOM 3969 C C . THR A 1 535 ? 11.349 -2.295 -4.630 1.00 93.88 535 THR A C 1
ATOM 3971 O O . THR A 1 535 ? 10.941 -1.485 -3.799 1.00 93.88 535 THR A O 1
ATOM 3974 N N . ILE A 1 536 ? 11.964 -1.922 -5.748 1.00 94.06 536 ILE A N 1
ATOM 3975 C CA . ILE A 1 536 ? 12.019 -0.530 -6.188 1.00 94.06 536 ILE A CA 1
ATOM 3976 C C . ILE A 1 536 ? 10.842 -0.297 -7.115 1.00 94.06 536 ILE A C 1
ATOM 3978 O O . ILE A 1 536 ? 10.678 -1.003 -8.108 1.00 94.06 536 ILE A O 1
ATOM 3982 N N . TRP A 1 537 ? 10.017 0.687 -6.785 1.00 94.62 537 TRP A N 1
ATOM 3983 C CA . TRP A 1 537 ? 8.779 0.947 -7.501 1.00 94.62 537 TRP A CA 1
ATOM 3984 C C . TRP A 1 537 ? 8.716 2.388 -7.984 1.00 94.62 537 TRP A C 1
ATOM 3986 O O . TRP A 1 537 ? 9.266 3.301 -7.365 1.00 94.62 537 TRP A O 1
ATOM 3996 N N . ALA A 1 538 ? 8.029 2.595 -9.102 1.00 94.81 538 ALA A N 1
ATOM 3997 C CA . ALA A 1 538 ? 7.838 3.907 -9.688 1.00 94.81 538 ALA A CA 1
ATOM 3998 C C . ALA A 1 538 ? 6.468 4.011 -10.369 1.00 94.81 538 ALA A C 1
ATOM 4000 O O . ALA A 1 538 ? 6.082 3.150 -11.157 1.00 94.81 538 ALA A O 1
ATOM 4001 N N . GLU A 1 539 ? 5.735 5.079 -10.071 1.00 93.12 539 GLU A N 1
ATOM 4002 C CA . GLU A 1 539 ? 4.402 5.363 -10.596 1.00 93.12 539 GLU A CA 1
ATOM 4003 C C . GLU A 1 539 ? 4.450 6.535 -11.565 1.00 93.12 539 GLU A C 1
ATOM 4005 O O . GLU A 1 539 ? 4.950 7.616 -11.243 1.00 93.12 539 GLU A O 1
ATOM 4010 N N . HIS A 1 540 ? 3.852 6.363 -12.734 1.00 90.81 540 HIS A N 1
ATOM 4011 C CA . HIS A 1 540 ? 3.593 7.471 -13.641 1.00 90.81 540 HIS A CA 1
ATOM 4012 C C . HIS A 1 540 ? 2.157 7.414 -14.152 1.00 90.81 540 HIS A C 1
ATOM 4014 O O . HIS A 1 540 ? 1.481 6.388 -14.071 1.00 90.81 540 HIS A O 1
ATOM 4020 N N . ILE A 1 541 ? 1.681 8.557 -14.630 1.00 87.69 541 ILE A N 1
ATOM 4021 C CA . ILE A 1 541 ? 0.342 8.708 -15.191 1.00 87.69 541 ILE A CA 1
ATOM 4022 C C . ILE A 1 541 ? 0.496 8.585 -16.710 1.00 87.69 541 ILE A C 1
ATOM 4024 O O . ILE A 1 541 ? 1.138 9.462 -17.301 1.00 87.69 541 ILE A O 1
ATOM 4028 N N . PRO A 1 542 ? -0.042 7.526 -17.345 1.00 80.25 542 PRO A N 1
ATOM 4029 C CA . PRO A 1 542 ? -0.102 7.427 -18.796 1.00 80.25 542 PRO A CA 1
ATOM 4030 C C . PRO A 1 542 ? -0.784 8.671 -19.368 1.00 80.25 542 PRO A C 1
ATOM 4032 O O . PRO A 1 542 ? -1.832 9.091 -18.870 1.00 80.25 542 PRO A O 1
ATOM 4035 N N . GLN A 1 543 ? -0.201 9.278 -20.401 1.00 66.94 543 GLN A N 1
ATOM 4036 C CA . GLN A 1 543 ? -0.951 10.254 -21.185 1.00 66.94 543 GLN A CA 1
ATOM 4037 C C . GLN A 1 543 ? -2.047 9.474 -21.925 1.00 66.94 543 GLN A C 1
ATOM 4039 O O . GLN A 1 543 ? -1.786 8.404 -22.464 1.00 66.94 543 GLN A O 1
ATOM 4044 N N . ARG A 1 544 ? -3.291 9.945 -21.824 1.00 55.03 544 ARG A N 1
ATOM 4045 C CA . ARG A 1 544 ? -4.387 9.526 -22.698 1.00 55.03 544 ARG A CA 1
ATOM 4046 C C . ARG A 1 544 ? -4.703 10.725 -23.576 1.00 55.03 544 ARG A C 1
ATOM 4048 O O . ARG A 1 544 ? -4.918 11.811 -23.023 1.00 55.03 544 ARG A O 1
ATOM 4055 N N . GLU A 1 545 ? -4.741 10.554 -24.892 1.00 40.38 545 GLU A N 1
ATOM 4056 C CA . GLU A 1 545 ? -5.379 11.541 -25.757 1.00 40.38 545 GLU A CA 1
ATOM 4057 C C . GLU A 1 545 ? -6.825 11.765 -25.290 1.00 40.38 545 GLU A C 1
ATOM 4059 O O . GLU A 1 545 ? -7.572 10.827 -25.003 1.00 40.38 545 GLU A O 1
ATOM 4064 N N . ALA A 1 546 ? -7.199 13.037 -25.144 1.00 36.72 546 ALA A N 1
ATOM 4065 C CA . ALA A 1 546 ? -8.597 13.415 -25.032 1.00 36.72 546 ALA A CA 1
ATOM 4066 C C . ALA A 1 546 ? -9.198 13.243 -26.430 1.00 36.72 546 ALA A C 1
ATOM 4068 O O . ALA A 1 546 ? -9.015 14.116 -27.275 1.00 36.72 546 ALA A O 1
ATOM 4069 N N . THR A 1 547 ? -9.814 12.088 -26.675 1.00 34.25 547 THR A N 1
ATOM 4070 C CA . THR A 1 547 ? -10.637 11.839 -27.867 1.00 34.25 547 THR A CA 1
ATOM 4071 C C . THR A 1 547 ? -11.856 12.738 -27.892 1.00 34.25 547 THR A C 1
ATOM 4073 O O . THR A 1 547 ? -12.496 12.847 -26.816 1.00 34.25 547 THR A O 1
#

Organism: NCBI:txid235986

Nearest PDB structures (foldseek):
  3pu9-assembly1_B  TM=7.292E-01  e=1.163E-07  Sphaerobacter thermophilus DSM 20745
  5ucg-assembly3_D  TM=7.000E-01  e=1.645E-06  Bacillus subtilis subsp. subtilis str. 168
  5ucg-assembly1_A  TM=6.301E-01  e=8.791E-06  Bacillus subtilis subsp. subtilis str. 168
  3eq2-assembly1_B  TM=4.909E-01  e=7.312E-07  Pseudomonas aeruginosa
  8twd-assembly1_C  TM=5.359E-01  e=1.719E-04  Escherichia coli

InterPro domains:
  IPR001932 PPM-type phosphatase-like domain [PF07228] (223-354)
  IPR003594 Histidine kinase/HSP90-like ATPase domain [PF13581] (429-537)
  IPR036457 PPM-type phosphatase-like domain superfamily [G3DSA:3.60.40.10] (193-407)
  IPR036890 Histidine kinase/HSP90-like ATPase superfamily [G3DSA:3.30.565.10] (421-546)
  IPR036890 Histidine kinase/HSP90-like ATPase superfamily [SSF55874] (457-542)
  IPR050267 Bacterial Anti-sigma-factor Serine-Protein Kinases [PTHR35526] (387-539)

pLDDT: mean 70.16, std 23.08, range [25.34, 97.44]

Secondary structure (DSSP, 8-state):
-----PPP------PPP-HHHHHHHHHHHHHTTSS---------S-STTS-HHHHHHHHHHHHHHHHHHHHTTT-GGGHHHHHHHHHHHHHHS-HHHHHHHHHHHHHHHHIIIIII-TT--HHHHHHHHHHHHHHHHHHHHHHHHHHHHHHHHHTTS------------------S---S--TT--PSP-------TTEEEEEEEE--SS---EEEEEEE-GGG-EEEEEEEEEETTEE-GGGHHHHHHHHHHHHHTT--HHHHHHHHHHHHHHHS-TT--S-EEEEEEEEEEETTTTEEEEEEESPPPPEEE-TTS-EEE------PPBTSTT---EEEEEE--TT-EEEEESPPPPPS-------------S---------TT--HHHHHHHHHHHHHHTT--S-EEEEEEEE----TTTEEEEEE-SSTTHHHHHHHHHHHHHHHTT-GGGHHHHHHHHHHHHHHHHHHS-S-EEEEEEEETTEEEEEEEES--PPP------TT-SSS-HHHHHHHH-SEEEEEEETTEEEEEEEE-------

Foldseek 3Di:
DDDDDDDDDDDDDDDDDCVPVVVVVVVVVVVVVPDDDDDDDDDDDPPQPPDPVSVVVVVLVVVLVVVVVVVVVVDLPCLVVLLVVLQVCLQPHAPVVSLVSLVSSLVSLCCCLVPVDPPDDPVSSCVSNVSSVVSSVNSVVSNVVLVVQVVVLVVVDDDDPDDDPDDDDDDDDDDDDDPDDPPDDDDPPCPDQPCQLFWDKDKDKFAPPDADQKDWHWAQAPQSKIKTKIKGKDKQNHGDNPCVVVLVVLLNVLVNQQEAQQVSVVVSLVSVVVVDDPPDPIQMWMWMKIWMARQAQQKIKIKTWQFDFWWKAALQQWIDGFPWPHFHTRSDPDTHITMDMDGHDAFMKTKGKHWDQDPPDDDPDDDDDDDDDPDDPPRPRDHSPDDQNVVQVVVVVVCVVSVTDNIMMMMIIGGHHDDPLFKDKDWADLDLVSLVVQLVVQCVSCVVNVQNQCSVLLSLLSSLLSVCCSPPFADRWMWMWGHTDQKIKIKIKGQDQDADDQDPADPPDPDRCNVVSLVSSASDWHWHDDPRTIMTMGMHGRDDPPD